Protein 6MJE (pdb70)

Organism: Candida glabrata (strain ATCC 2001 / BCRC 20586 / JCM 3761 / NBRC 0622 / NRRL Y-65 / CBS 138) (NCBI:txid284593)

Radius of gyration: 34.26 Å; Cα contacts (8 Å, |Δi|>4): 958; chains: 8; bounding box: 56×106×64 Å

GO terms:
  GO:0005515 protein binding (F, IPI)

Nearest PDB structures (foldseek):
  6mje-assembly2_E  TM=1.009E+00  e=7.843E-23  Nakaseomyces glabratus
  6mj8-assembly1_B  TM=9.813E-01  e=1.294E-18  Nakaseomyces glabratus
  3n4s-assembly1_A  TM=9.615E-01  e=5.669E-14  Saccharomyces cerevisiae
  5v1a-assembly1_A-2  TM=9.396E-01  e=9.822E-14  Saccharomyces cerevisiae S288C
  3n4r-assembly1_B  TM=9.532E-01  e=2.173E-13  Saccharomyces cerevisiae

Foldseek 3Di:
DDDADPVNVVVVVQVVCCVVQQKHWDDWDADPQFIKTFIWGEDVQAIWTWMWGKRCIKIKIATDCPPPDPVNVVSLVVQADPCNNPIDIGRPVCVVVVSVNVHNSSPDDD/DDDDDDDDPDPVNVVVVVVCVVPDDDDDDD/DDDADPVNVVVVVQVVCCVVQQKHWDDWDADPQFIKTFMWGEDVQAIWTWMWGKRCIKIKIATDCPPPDPVRVVSLVVQADPCNNDIDIDRPVCVVVVSVNVHNSSPDDD/DDDDDDDDDDPVNVVVVVVCVVPDDDDDDD/DPDADPVNVVVVVQVVCCVVQQKHWPDWDADPQFIKTFIWGEDVLAIWTWMWGVNVKIKIATDCPPPDPVNVVSLVVLADPCNNPIDMDDPVCVVVVSVRVHNSSPDDD/DDDDDDDDDDPVNVVVVVVCVVPDDDDDDD/DDDADPVNVVVVVQVVCCVVQQKHWDDWDADPQFIKTFIWGEDVQAIWTWMWGVSVKIKIGTDCPPPDPVNVVSLVVQADPCNNPIDIDDPVCVVVVSVNVHNSSPDDD/DDDDDDDDDDPVNVVVVVVCVVPDDDDDDD

Sequence (558 aa):
LYFQSNAETIEIIKDLFEHLCGVRVHRTYEDDTGLWFDTSQGSKNGIMDYKLGFVDTEVIYVPLLKQRTAEELQELQKKLPDYLFETLSFPLRSLNQFYIKMSKSLNKKVLKFKRHKNPTLGERLDNLQDIKKAKRVENFLYFQSNAETIEIIKDLFEHLCGVRVHRTYEDDTGLWFDTSQGSKNGIMDYKLGFVDTEVIYVPLLKQRTAEELQELQKKLPDYLFETLSFPLRSLNQFYIKMSKSLNKKVLKFKRHKNPTLGERLDNLQDIKKAKRVENFLYFQSNAETIEIIKDLFEHLCGVRVHRTYEDDTGLWFDTSQGSKNGIMDYKLGFVTEVIYVPLLKQRTAEELQELQKKLPDYLFETLSFPLRSLNQFYIKMSKSLNKKVLKFKRHKNPTLGERLDNLQDIKKAKRVENFLYFQSNAETIEIIKDLFEHLCGVRVHRTYEDDTGLWFDTSQGSKNGIMDYKLGFVTEVIYVPLLKQRTAEELQELQKKLPDYLFETLSFPLRSLNQFYIKMSKSLNKKVLKFKRHKNPTLGERLDNLQDIKKAKRVENF

Structure (mmCIF, N/CA/C/O backbone):
data_6MJE
#
_entry.id   6MJE
#
_cell.length_a   44.368
_cell.length_b   203.755
_cell.length_c   44.259
_cell.angle_alpha   90.00
_cell.angle_beta   90.36
_cell.angle_gamma   90.00
#
_symmetry.space_group_name_H-M   'P 1 21 1'
#
loop_
_entity.id
_entity.type
_entity.pdbx_description
1 polymer 'Monopolin complex subunit CSM1'
2 polymer Dsn1p
#
loop_
_atom_site.group_PDB
_atom_site.id
_atom_site.type_symbol
_atom_site.label_atom_id
_atom_site.label_alt_id
_atom_site.label_comp_id
_atom_site.label_asym_id
_atom_site.label_entity_id
_atom_site.label_seq_id
_atom_site.pdbx_PDB_ins_code
_atom_site.Cartn_x
_atom_site.Cartn_y
_atom_site.Cartn_z
_atom_site.occupancy
_atom_site.B_iso_or_equiv
_atom_site.auth_seq_id
_atom_site.auth_comp_id
_atom_site.auth_asym_id
_atom_site.auth_atom_id
_atom_site.pdbx_PDB_model_num
ATOM 1 N N . LEU A 1 13 ? 21.280 -17.253 -2.862 1.00 102.29 62 LEU A N 1
ATOM 2 C CA . LEU A 1 13 ? 19.872 -17.276 -2.471 1.00 104.99 62 LEU A CA 1
ATOM 3 C C . LEU A 1 13 ? 19.281 -15.879 -2.545 1.00 115.44 62 LEU A C 1
ATOM 4 O O . LEU A 1 13 ? 19.829 -15.007 -3.228 1.00 121.44 62 LEU A O 1
ATOM 6 N N . TYR A 1 14 ? 18.171 -15.679 -1.829 1.00 116.92 63 TYR A N 1
ATOM 7 C CA . TYR A 1 14 ? 17.455 -14.410 -1.868 1.00 118.82 63 TYR A CA 1
ATOM 8 C C . TYR A 1 14 ? 18.362 -13.270 -1.420 1.00 129.91 63 TYR A C 1
ATOM 9 O O . TYR A 1 14 ? 19.074 -13.379 -0.418 1.00 145.55 63 TYR A O 1
ATOM 18 N N . PHE A 1 15 ? 18.331 -12.169 -2.164 1.00 122.33 64 PHE A N 1
ATOM 19 C CA . PHE A 1 15 ? 19.173 -11.017 -1.880 1.00 117.63 64 PHE A CA 1
ATOM 20 C C . PHE A 1 15 ? 18.319 -9.760 -1.769 1.00 114.69 64 PHE A C 1
ATOM 21 O O . PHE A 1 15 ? 17.540 -9.448 -2.679 1.00 112.80 64 PHE A O 1
ATOM 29 N N . GLN A 1 16 ? 18.489 -9.034 -0.664 1.00 112.52 65 GLN A N 1
ATOM 30 C CA . GLN A 1 16 ? 17.778 -7.789 -0.390 1.00 98.66 65 GLN A CA 1
ATOM 31 C C . GLN A 1 16 ? 18.763 -6.633 -0.464 1.00 99.86 65 GLN A C 1
ATOM 32 O O . GLN A 1 16 ? 19.759 -6.616 0.269 1.00 99.47 65 GLN A O 1
ATOM 38 N N . SER A 1 17 ? 18.490 -5.675 -1.346 1.00 101.42 66 SER A N 1
ATOM 39 C CA . SER A 1 17 ? 19.285 -4.455 -1.377 1.00 104.32 66 SER A CA 1
ATOM 40 C C . SER A 1 17 ? 18.981 -3.594 -0.158 1.00 97.99 66 SER A C 1
ATOM 41 O O . SER A 1 17 ? 17.898 -3.671 0.433 1.00 92.23 66 SER A O 1
ATOM 44 N N . ASN A 1 18 ? 19.958 -2.770 0.221 1.00 95.50 67 ASN A N 1
ATOM 45 C CA . ASN A 1 18 ? 19.752 -1.845 1.331 1.00 88.42 67 ASN A CA 1
ATOM 46 C C . ASN A 1 18 ? 18.461 -1.060 1.160 1.00 88.52 67 ASN A C 1
ATOM 47 O O . ASN A 1 18 ? 17.678 -0.928 2.108 1.00 85.96 67 ASN A O 1
ATOM 52 N N . ALA A 1 19 ? 18.214 -0.555 -0.054 1.00 83.09 68 ALA A N 1
ATOM 53 C CA . ALA A 1 19 ? 16.937 0.082 -0.372 1.00 75.43 68 ALA A CA 1
ATOM 54 C C . ALA A 1 19 ? 15.753 -0.830 -0.054 1.00 91.91 68 ALA A C 1
ATOM 55 O O . ALA A 1 19 ? 14.846 -0.448 0.700 1.00 84.78 68 ALA A O 1
ATOM 57 N N . GLU A 1 20 ? 15.741 -2.038 -0.640 1.00 90.24 69 GLU A N 1
ATOM 58 C CA . GLU A 1 20 ? 14.617 -2.953 -0.461 1.00 89.27 69 GLU A CA 1
ATOM 59 C C . GLU A 1 20 ? 14.337 -3.204 1.018 1.00 74.13 69 GLU A C 1
ATOM 60 O O . GLU A 1 20 ? 13.176 -3.310 1.434 1.00 73.04 69 GLU A O 1
ATOM 66 N N . THR A 1 21 ? 15.387 -3.281 1.833 1.00 62.95 70 THR A N 1
ATOM 67 C CA . THR A 1 21 ? 15.199 -3.531 3.258 1.00 75.87 70 THR A CA 1
ATOM 68 C C . THR A 1 21 ? 14.398 -2.412 3.912 1.00 83.41 70 THR A C 1
ATOM 69 O O . THR A 1 21 ? 13.479 -2.668 4.709 1.00 74.69 70 THR A O 1
ATOM 73 N N . ILE A 1 22 ? 14.746 -1.160 3.593 1.00 78.35 71 ILE A N 1
ATOM 74 C CA . ILE A 1 22 ? 14.025 -0.020 4.140 1.00 78.64 71 ILE A CA 1
ATOM 75 C C . ILE A 1 22 ? 12.536 -0.156 3.863 1.00 76.36 71 ILE A C 1
ATOM 76 O O . ILE A 1 22 ? 11.697 0.033 4.756 1.00 78.04 71 ILE A O 1
ATOM 81 N N . GLU A 1 23 ? 12.184 -0.520 2.628 1.00 68.66 72 GLU A N 1
ATOM 82 C CA . GLU A 1 23 ? 10.769 -0.636 2.295 1.00 70.51 72 GLU A CA 1
ATOM 83 C C . GLU A 1 23 ? 10.119 -1.762 3.082 1.00 81.21 72 GLU A C 1
ATOM 84 O O . GLU A 1 23 ? 8.959 -1.649 3.496 1.00 92.06 72 GLU A O 1
ATOM 90 N N . ILE A 1 24 ? 10.864 -2.842 3.329 1.00 75.03 73 ILE A N 1
ATOM 91 C CA . ILE A 1 24 ? 10.317 -3.953 4.101 1.00 74.36 73 ILE A CA 1
ATOM 92 C C . ILE A 1 24 ? 10.158 -3.556 5.562 1.00 67.88 73 ILE A C 1
ATOM 93 O O . ILE A 1 24 ? 9.125 -3.833 6.188 1.00 63.38 73 ILE A O 1
ATOM 98 N N . ILE A 1 25 ? 11.178 -2.907 6.131 1.00 60.22 74 ILE A N 1
ATOM 99 C CA . ILE A 1 25 ? 11.069 -2.464 7.520 1.00 67.26 74 ILE A CA 1
ATOM 100 C C . ILE A 1 25 ? 9.916 -1.481 7.683 1.00 64.31 74 ILE A C 1
ATOM 101 O O . ILE A 1 25 ? 9.152 -1.560 8.651 1.00 68.41 74 ILE A O 1
ATOM 106 N N . LYS A 1 26 ? 9.777 -0.536 6.748 1.00 58.59 75 LYS A N 1
ATOM 107 C CA . LYS A 1 26 ? 8.634 0.365 6.777 1.00 71.33 75 LYS A CA 1
ATOM 108 C C . LYS A 1 26 ? 7.330 -0.416 6.745 1.00 73.96 75 LYS A C 1
ATOM 109 O O . LYS A 1 26 ? 6.483 -0.272 7.637 1.00 68.95 75 LYS A O 1
ATOM 115 N N . ASP A 1 27 ? 7.162 -1.264 5.723 1.00 75.43 76 ASP A N 1
ATOM 116 C CA . ASP A 1 27 ? 5.921 -2.019 5.563 1.00 72.65 76 ASP A CA 1
ATOM 117 C C . ASP A 1 27 ? 5.560 -2.765 6.843 1.00 63.01 76 ASP A C 1
ATOM 118 O O . ASP A 1 27 ? 4.390 -2.808 7.243 1.00 64.99 76 ASP A O 1
ATOM 123 N N . LEU A 1 28 ? 6.558 -3.322 7.522 1.00 54.06 77 LEU A N 1
ATOM 124 C CA . LEU A 1 28 ? 6.283 -4.028 8.763 1.00 59.47 77 LEU A CA 1
ATOM 125 C C . LEU A 1 28 ? 5.670 -3.097 9.798 1.00 69.60 77 LEU A C 1
ATOM 126 O O . LEU A 1 28 ? 4.602 -3.384 10.351 1.00 66.00 77 LEU A O 1
ATOM 131 N N . PHE A 1 29 ? 6.311 -1.959 10.052 1.00 73.27 78 PHE A N 1
ATOM 132 C CA . PHE A 1 29 ? 5.877 -1.103 11.152 1.00 65.11 78 PHE A CA 1
ATOM 133 C C . PHE A 1 29 ? 4.534 -0.449 10.900 1.00 52.82 78 PHE A C 1
ATOM 134 O O . PHE A 1 29 ? 3.852 -0.074 11.862 1.00 52.29 78 PHE A O 1
ATOM 142 N N . GLU A 1 30 ? 4.117 -0.338 9.639 1.00 55.21 79 GLU A N 1
ATOM 143 C CA . GLU A 1 30 ? 2.780 0.170 9.375 1.00 65.64 79 GLU A CA 1
ATOM 144 C C . GLU A 1 30 ? 1.740 -0.797 9.904 1.00 72.09 79 GLU A C 1
ATOM 145 O O . GLU A 1 30 ? 0.849 -0.408 10.669 1.00 57.50 79 GLU A O 1
ATOM 151 N N . HIS A 1 31 ? 1.871 -2.079 9.522 1.00 79.35 80 HIS A N 1
ATOM 152 C CA . HIS A 1 31 ? 0.961 -3.132 9.968 1.00 65.28 80 HIS A CA 1
ATOM 153 C C . HIS A 1 31 ? 1.137 -3.436 11.446 1.00 65.39 80 HIS A C 1
ATOM 154 O O . HIS A 1 31 ? 0.150 -3.650 12.165 1.00 66.90 80 HIS A O 1
ATOM 161 N N . LEU A 1 32 ? 2.386 -3.458 11.918 1.00 61.57 81 LEU A N 1
ATOM 162 C CA . LEU A 1 32 ? 2.642 -3.691 13.336 1.00 70.55 81 LEU A CA 1
ATOM 163 C C . LEU A 1 32 ? 2.120 -2.548 14.206 1.00 71.51 81 LEU A C 1
ATOM 164 O O . LEU A 1 32 ? 1.331 -2.765 15.135 1.00 73.91 81 LEU A O 1
ATOM 169 N N . CYS A 1 33 ? 2.572 -1.324 13.936 1.00 75.33 82 CYS A N 1
ATOM 170 C CA . CYS A 1 33 ? 2.414 -0.228 14.883 1.00 79.05 82 CYS A CA 1
ATOM 171 C C . CYS A 1 33 ? 1.488 0.893 14.424 1.00 67.32 82 CYS A C 1
ATOM 172 O O . CYS A 1 33 ? 1.173 1.765 15.232 1.00 56.05 82 CYS A O 1
ATOM 175 N N . GLY A 1 34 ? 1.006 0.874 13.184 1.00 68.74 83 GLY A N 1
ATOM 176 C CA . GLY A 1 34 ? 0.186 1.969 12.711 1.00 76.75 83 GLY A CA 1
ATOM 177 C C . GLY A 1 34 ? 0.973 3.232 12.463 1.00 75.64 83 GLY A C 1
ATOM 178 O O . GLY A 1 34 ? 0.442 4.328 12.636 1.00 72.15 83 GLY A O 1
ATOM 179 N N . VAL A 1 35 ? 2.236 3.095 12.083 1.00 66.26 84 VAL A N 1
ATOM 180 C CA . VAL A 1 35 ? 3.152 4.196 11.871 1.00 59.25 84 VAL A CA 1
ATOM 181 C C . VAL A 1 35 ? 3.774 4.001 10.504 1.00 70.22 84 VAL A C 1
ATOM 182 O O . VAL A 1 35 ? 4.134 2.873 10.127 1.00 59.95 84 VAL A O 1
ATOM 186 N N . ARG A 1 36 ? 3.930 5.101 9.771 1.00 58.61 85 ARG A N 1
ATOM 187 C CA . ARG A 1 36 ? 4.463 5.042 8.419 1.00 70.86 85 ARG A CA 1
ATOM 188 C C . ARG A 1 36 ? 5.394 6.223 8.249 1.00 76.65 85 ARG A C 1
ATOM 189 O O . ARG A 1 36 ? 4.940 7.368 8.296 1.00 96.76 85 ARG A O 1
ATOM 197 N N . VAL A 1 37 ? 6.690 5.957 8.105 1.00 69.02 86 VAL A N 1
ATOM 198 C CA . VAL A 1 37 ? 7.692 7.009 7.944 1.00 71.31 86 VAL A CA 1
ATOM 199 C C . VAL A 1 37 ? 7.953 7.198 6.454 1.00 81.14 86 VAL A C 1
ATOM 200 O O . VAL A 1 37 ? 8.503 6.307 5.795 1.00 87.26 86 VAL A O 1
ATOM 204 N N . HIS A 1 38 ? 7.607 8.378 5.921 1.00 79.11 87 HIS A N 1
ATOM 205 C CA . HIS A 1 38 ? 7.719 8.591 4.477 1.00 73.19 87 HIS A CA 1
ATOM 206 C C . HIS A 1 38 ? 9.084 9.113 4.052 1.00 71.32 87 HIS A C 1
ATOM 207 O O . HIS A 1 38 ? 9.489 8.918 2.901 1.00 80.78 87 HIS A O 1
ATOM 214 N N . ARG A 1 39 ? 9.797 9.794 4.945 1.00 71.52 88 ARG A N 1
ATOM 215 C CA . ARG A 1 39 ? 11.000 10.525 4.571 1.00 66.79 88 ARG A CA 1
ATOM 216 C C . ARG A 1 39 ? 11.842 10.716 5.819 1.00 61.17 88 ARG A C 1
ATOM 217 O O . ARG A 1 39 ? 11.304 10.862 6.922 1.00 60.71 88 ARG A O 1
ATOM 225 N N . THR A 1 40 ? 13.161 10.685 5.650 1.00 67.36 89 THR A N 1
ATOM 226 C CA . THR A 1 40 ? 14.061 11.122 6.712 1.00 76.83 89 THR A CA 1
ATOM 227 C C . THR A 1 40 ? 15.220 11.902 6.120 1.00 84.86 89 THR A C 1
ATOM 228 O O . THR A 1 40 ? 15.765 11.529 5.075 1.00 89.21 89 THR A O 1
ATOM 232 N N . TYR A 1 41 ? 15.620 12.958 6.820 1.00 80.72 90 TYR A N 1
ATOM 233 C CA . TYR A 1 41 ? 16.812 13.686 6.440 1.00 74.34 90 TYR A CA 1
ATOM 234 C C . TYR A 1 41 ? 17.464 14.258 7.691 1.00 76.49 90 TYR A C 1
ATOM 235 O O . TYR A 1 41 ? 16.845 14.368 8.758 1.00 70.94 90 TYR A O 1
ATOM 244 N N . GLU A 1 42 ? 18.742 14.586 7.553 1.00 76.45 91 GLU A N 1
ATOM 245 C CA . GLU A 1 42 ? 19.468 15.353 8.550 1.00 79.75 91 GLU A CA 1
ATOM 246 C C . GLU A 1 42 ? 19.714 16.754 8.004 1.00 88.76 91 GLU A C 1
ATOM 247 O O . GLU A 1 42 ? 19.943 16.931 6.802 1.00 94.51 91 GLU A O 1
ATOM 253 N N . ASP A 1 43 ? 19.633 17.750 8.884 1.00 77.46 92 ASP A N 1
ATOM 254 C CA . ASP A 1 43 ? 20.071 19.092 8.549 1.00 72.82 92 ASP A CA 1
ATOM 255 C C . ASP A 1 43 ? 20.939 19.612 9.689 1.00 80.75 92 ASP A C 1
ATOM 256 O O . ASP A 1 43 ? 21.393 18.823 10.526 1.00 77.67 92 ASP A O 1
ATOM 261 N N . ASP A 1 44 ? 21.165 20.932 9.739 1.00 79.04 93 ASP A N 1
ATOM 262 C CA . ASP A 1 44 ? 21.936 21.515 10.834 1.00 79.54 93 ASP A CA 1
ATOM 263 C C . ASP A 1 44 ? 21.183 21.435 12.156 1.00 78.70 93 ASP A C 1
ATOM 264 O O . ASP A 1 44 ? 21.811 21.421 13.221 1.00 82.09 93 ASP A O 1
ATOM 269 N N . THR A 1 45 ? 19.844 21.409 12.108 1.00 75.70 94 THR A N 1
ATOM 270 C CA . THR A 1 45 ? 19.016 21.436 13.312 1.00 85.22 94 THR A CA 1
ATOM 271 C C . THR A 1 45 ? 18.948 20.071 13.989 1.00 107.00 94 THR A C 1
ATOM 272 O O . THR A 1 45 ? 18.936 19.981 15.225 1.00 117.67 94 THR A O 1
ATOM 276 N N . GLY A 1 46 ? 18.861 19.009 13.204 1.00 92.50 95 GLY A N 1
ATOM 277 C CA . GLY A 1 46 ? 18.668 17.707 13.796 1.00 92.52 95 GLY A CA 1
ATOM 278 C C . GLY A 1 46 ? 18.189 16.713 12.747 1.00 91.11 95 GLY A C 1
ATOM 279 O O . GLY A 1 46 ? 18.395 16.905 11.547 1.00 90.11 95 GLY A O 1
ATOM 280 N N . LEU A 1 47 ? 17.548 15.658 13.237 1.00 84.34 96 LEU A N 1
ATOM 281 C CA . LEU A 1 47 ? 17.137 14.519 12.423 1.00 77.05 96 LEU A CA 1
ATOM 282 C C . LEU A 1 47 ? 15.618 14.461 12.353 1.00 70.77 96 LEU A C 1
ATOM 283 O O . LEU A 1 47 ? 14.946 14.441 13.392 1.00 64.48 96 LEU A O 1
ATOM 288 N N . TRP A 1 48 ? 15.077 14.420 11.139 1.00 67.65 97 TRP A N 1
ATOM 289 C CA . TRP A 1 48 ? 13.674 14.751 10.940 1.00 70.29 97 TRP A CA 1
ATOM 290 C C . TRP A 1 48 ? 12.919 13.634 10.236 1.00 68.02 97 TRP A C 1
ATOM 291 O O . TRP A 1 48 ? 13.364 13.112 9.207 1.00 72.95 97 TRP A O 1
ATOM 302 N N . PHE A 1 49 ? 11.739 13.323 10.767 1.00 65.35 98 PHE A N 1
ATOM 303 C CA . PHE A 1 49 ? 10.902 12.249 10.256 1.00 72.54 98 PHE A CA 1
ATOM 304 C C . PHE A 1 49 ? 9.550 12.810 9.852 1.00 72.78 98 PHE A C 1
ATOM 305 O O . PHE A 1 49 ? 8.889 13.478 10.656 1.00 73.63 98 PHE A O 1
ATOM 313 N N . ASP A 1 50 ? 9.139 12.524 8.620 1.00 63.89 99 ASP A N 1
ATOM 314 C CA . ASP A 1 50 ? 7.818 12.888 8.132 1.00 69.83 99 ASP A CA 1
ATOM 315 C C . ASP A 1 50 ? 6.938 11.657 8.293 1.00 65.15 99 ASP A C 1
ATOM 316 O O . ASP A 1 50 ? 7.230 10.610 7.715 1.00 78.66 99 ASP A O 1
ATOM 321 N N . THR A 1 51 ? 5.839 11.799 9.029 1.00 60.52 100 THR A N 1
ATOM 322 C CA . THR A 1 51 ? 5.217 10.667 9.694 1.00 63.78 100 THR A CA 1
ATOM 323 C C . THR A 1 51 ? 3.696 10.714 9.659 1.00 72.93 100 THR A C 1
ATOM 324 O O . THR A 1 51 ? 3.080 11.776 9.838 1.00 76.35 100 THR A O 1
ATOM 328 N N . SER A 1 52 ? 3.092 9.538 9.482 1.00 66.60 101 SER A N 1
ATOM 329 C CA . SER A 1 52 ? 1.653 9.370 9.645 1.00 66.08 101 SER A CA 1
ATOM 330 C C . SER A 1 52 ? 1.395 8.151 10.520 1.00 66.88 101 SER A C 1
ATOM 331 O O . SER A 1 52 ? 1.882 7.050 10.226 1.00 79.33 101 SER A O 1
ATOM 334 N N . GLN A 1 53 ? 0.613 8.336 11.578 1.00 63.46 102 GLN A N 1
ATOM 335 C CA . GLN A 1 53 ? 0.228 7.219 12.427 1.00 70.14 102 GLN A CA 1
ATOM 336 C C . GLN A 1 53 ? -1.279 7.205 12.629 1.00 76.56 102 GLN A C 1
ATOM 337 O O . GLN A 1 53 ? -1.916 8.260 12.745 1.00 88.20 102 GLN A O 1
ATOM 343 N N . GLY A 1 54 ? -1.841 6.007 12.649 1.00 76.64 103 GLY A N 1
ATOM 344 C CA . GLY A 1 54 ? -3.250 5.808 12.892 1.00 80.19 103 GLY A CA 1
ATOM 345 C C . GLY A 1 54 ? -3.773 4.616 12.098 1.00 86.64 103 GLY A C 1
ATOM 346 O O . GLY A 1 54 ? -3.007 3.746 11.669 1.00 82.50 103 GLY A O 1
ATOM 347 N N . SER A 1 55 ? -5.084 4.632 11.901 1.00 86.23 104 SER A N 1
ATOM 348 C CA . SER A 1 55 ? -5.829 3.515 11.354 1.00 81.91 104 SER A CA 1
ATOM 349 C C . SER A 1 55 ? -6.927 4.066 10.459 1.00 99.86 104 SER A C 1
ATOM 350 O O . SER A 1 55 ? -6.849 5.202 9.978 1.00 109.52 104 SER A O 1
ATOM 353 N N . LYS A 1 56 ? -7.977 3.267 10.266 1.00 101.19 105 LYS A N 1
ATOM 354 C CA . LYS A 1 56 ? -9.182 3.791 9.635 1.00 102.84 105 LYS A CA 1
ATOM 355 C C . LYS A 1 56 ? -9.901 4.789 10.543 1.00 104.18 105 LYS A C 1
ATOM 356 O O . LYS A 1 56 ? -10.503 5.749 10.049 1.00 107.92 105 LYS A O 1
ATOM 358 N N . ASN A 1 57 ? -9.845 4.588 11.865 1.00 101.52 106 ASN A N 1
ATOM 359 C CA . ASN A 1 57 ? -10.600 5.451 12.770 1.00 101.62 106 ASN A CA 1
ATOM 360 C C . ASN A 1 57 ? -10.055 6.868 12.759 1.00 107.01 106 ASN A C 1
ATOM 361 O O . ASN A 1 57 ? -10.820 7.837 12.795 1.00 111.38 106 ASN A O 1
ATOM 366 N N . GLY A 1 58 ? -8.739 7.013 12.748 1.00 105.37 107 GLY A N 1
ATOM 367 C CA . GLY A 1 58 ? -8.150 8.333 12.809 1.00 107.81 107 GLY A CA 1
ATOM 368 C C . GLY A 1 58 ? -6.710 8.353 12.347 1.00 104.25 107 GLY A C 1
ATOM 369 O O . GLY A 1 58 ? -5.911 7.512 12.772 1.00 111.36 107 GLY A O 1
ATOM 370 N N . ILE A 1 59 ? -6.366 9.295 11.470 1.00 85.97 108 ILE A N 1
ATOM 371 C CA . ILE A 1 59 ? -5.001 9.460 10.987 1.00 69.67 108 ILE A CA 1
ATOM 372 C C . ILE A 1 59 ? -4.491 10.840 11.385 1.00 90.10 108 ILE A C 1
ATOM 373 O O . ILE A 1 59 ? -5.208 11.844 11.257 1.00 94.07 108 ILE A O 1
ATOM 378 N N . MET A 1 60 ? -3.249 10.889 11.858 1.00 89.45 109 MET A N 1
ATOM 379 C CA . MET A 1 60 ? -2.607 12.138 12.227 1.00 72.77 109 MET A CA 1
ATOM 380 C C . MET A 1 60 ? -1.255 12.219 11.539 1.00 79.73 109 MET A C 1
ATOM 381 O O . MET A 1 60 ? -0.421 11.318 11.695 1.00 82.11 109 MET A O 1
ATOM 386 N N . ASP A 1 61 ? -1.046 13.274 10.760 1.00 75.18 110 ASP A N 1
ATOM 387 C CA . ASP A 1 61 ? 0.268 13.515 10.188 1.00 70.77 110 ASP A CA 1
ATOM 388 C C . ASP A 1 61 ? 1.053 14.405 11.133 1.00 68.90 110 ASP A C 1
ATOM 389 O O . ASP A 1 61 ? 0.478 15.238 11.838 1.00 82.50 110 ASP A O 1
ATOM 394 N N . TYR A 1 62 ? 2.369 14.211 11.169 1.00 60.03 111 TYR A N 1
ATOM 395 C CA . TYR A 1 62 ? 3.196 15.029 12.050 1.00 50.75 111 TYR A CA 1
ATOM 396 C C . TYR A 1 62 ? 4.664 14.882 11.674 1.00 56.73 111 TYR A C 1
ATOM 397 O O . TYR A 1 62 ? 5.047 14.026 10.868 1.00 68.78 111 TYR A O 1
ATOM 406 N N . LYS A 1 63 ? 5.482 15.747 12.266 1.00 57.36 112 LYS A N 1
ATOM 407 C CA . LYS A 1 63 ? 6.910 15.794 11.992 1.00 63.36 112 LYS A CA 1
ATOM 408 C C . LYS A 1 63 ? 7.667 15.588 13.296 1.00 67.99 112 LYS A C 1
ATOM 409 O O . LYS A 1 63 ? 7.285 16.118 14.344 1.00 72.81 112 LYS A O 1
ATOM 415 N N . LEU A 1 64 ? 8.716 14.783 13.242 1.00 60.81 113 LEU A N 1
ATOM 416 C CA . LEU A 1 64 ? 9.452 14.426 14.441 1.00 67.62 113 LEU A CA 1
ATOM 417 C C . LEU A 1 64 ? 10.901 14.831 14.274 1.00 68.97 113 LEU A C 1
ATOM 418 O O . LEU A 1 64 ? 11.548 14.460 13.279 1.00 52.20 113 LEU A O 1
ATOM 423 N N . GLY A 1 65 ? 11.401 15.567 15.260 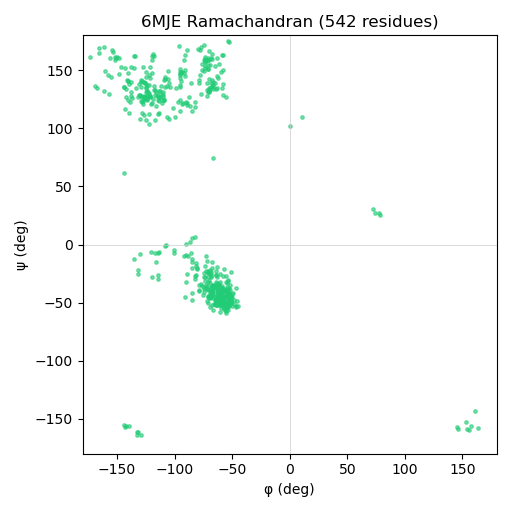1.00 56.74 114 GLY A N 1
ATOM 424 C CA . GLY A 1 65 ? 12.785 15.963 15.269 1.00 61.65 114 GLY A CA 1
ATOM 425 C C . GLY A 1 65 ? 13.495 15.535 16.554 1.00 64.29 114 GLY A C 1
ATOM 426 O O . GLY A 1 65 ? 12.905 15.507 17.627 1.00 55.22 114 GLY A O 1
ATOM 427 N N . PHE A 1 66 ? 14.777 15.257 16.390 1.00 75.17 115 PHE A N 1
ATOM 428 C CA . PHE A 1 66 ? 15.645 14.820 17.477 1.00 80.02 115 PHE A CA 1
ATOM 429 C C . PHE A 1 66 ? 16.855 15.741 17.497 1.00 84.45 115 PHE A C 1
ATOM 430 O O . PHE A 1 66 ? 17.509 15.925 16.466 1.00 92.61 115 PHE A O 1
ATOM 438 N N . VAL A 1 67 ? 17.135 16.343 18.653 1.00 89.51 116 VAL A N 1
ATOM 439 C CA . VAL A 1 67 ? 18.195 17.351 18.771 1.00 84.91 116 VAL A CA 1
ATOM 440 C C . VAL A 1 67 ? 19.126 17.053 19.937 1.00 97.32 116 VAL A C 1
ATOM 441 O O . VAL A 1 67 ? 18.849 17.433 21.074 1.00 98.18 116 VAL A O 1
ATOM 445 N N . ASP A 1 78 ? 21.645 13.454 26.285 1.00 126.10 127 ASP A N 1
ATOM 446 C CA . ASP A 1 78 ? 20.425 14.262 26.367 1.00 124.89 127 ASP A CA 1
ATOM 447 C C . ASP A 1 78 ? 19.934 14.684 24.995 1.00 132.57 127 ASP A C 1
ATOM 448 O O . ASP A 1 78 ? 20.564 15.517 24.320 1.00 127.01 127 ASP A O 1
ATOM 453 N N . THR A 1 79 ? 18.806 14.108 24.581 1.00 118.47 128 THR A N 1
ATOM 454 C CA . THR A 1 79 ? 18.208 14.415 23.292 1.00 105.11 128 THR A CA 1
ATOM 455 C C . THR A 1 79 ? 16.785 14.907 23.492 1.00 100.64 128 THR A C 1
ATOM 456 O O . THR A 1 79 ? 16.004 14.283 24.214 1.00 98.68 128 THR A O 1
ATOM 460 N N . GLU A 1 80 ? 16.460 16.027 22.863 1.00 92.80 129 GLU A N 1
ATOM 461 C CA . GLU A 1 80 ? 15.105 16.545 22.861 1.00 89.45 129 GLU A CA 1
ATOM 462 C C . GLU A 1 80 ? 14.361 16.046 21.629 1.00 82.53 129 GLU A C 1
ATOM 463 O O . GLU A 1 80 ? 14.947 15.833 20.563 1.00 82.95 129 GLU A O 1
ATOM 469 N N . VAL A 1 81 ? 13.056 15.858 21.783 1.00 71.89 130 VAL A N 1
ATOM 470 C CA . VAL A 1 81 ? 12.170 15.574 20.664 1.00 67.72 130 VAL A CA 1
ATOM 471 C C . VAL A 1 81 ? 11.346 16.816 20.377 1.00 76.47 130 VAL A C 1
ATOM 472 O O . VAL A 1 81 ? 10.833 17.454 21.305 1.00 85.10 130 VAL A O 1
ATOM 476 N N . ILE A 1 82 ? 11.206 17.155 19.102 1.00 66.03 131 ILE A N 1
ATOM 477 C CA . ILE A 1 82 ? 10.290 18.200 18.665 1.00 70.19 131 ILE A CA 1
ATOM 478 C C . ILE A 1 82 ? 9.168 17.517 17.897 1.00 70.08 131 ILE A C 1
ATOM 479 O O . ILE A 1 82 ? 9.425 16.700 17.001 1.00 72.33 131 ILE A O 1
ATOM 484 N N . TYR A 1 83 ? 7.927 17.829 18.263 1.00 66.07 132 TYR A N 1
ATOM 485 C CA . TYR A 1 83 ? 6.747 17.285 17.603 1.00 60.18 132 TYR A CA 1
ATOM 486 C C . TYR A 1 83 ? 5.921 18.410 16.978 1.00 64.80 132 TYR A C 1
ATOM 487 O O . TYR A 1 83 ? 5.494 19.337 17.677 1.00 63.90 132 TYR A O 1
ATOM 496 N N . VAL A 1 84 ? 5.645 18.288 15.683 1.00 56.27 133 VAL A N 1
ATOM 497 C CA . VAL A 1 84 ? 4.922 19.298 14.921 1.00 61.75 133 VAL A CA 1
ATOM 498 C C . VAL A 1 84 ? 3.729 18.685 14.194 1.00 63.50 133 VAL A C 1
ATOM 499 O O . VAL A 1 84 ? 3.909 17.956 13.204 1.00 61.66 133 VAL A O 1
ATOM 503 N N . PRO A 1 85 ? 2.504 19.012 14.596 1.00 64.06 134 PRO A N 1
ATOM 504 C CA . PRO A 1 85 ? 1.325 18.480 13.894 1.00 61.22 134 PRO A CA 1
ATOM 505 C C . PRO A 1 85 ? 1.237 19.035 12.490 1.00 59.01 134 PRO A C 1
ATOM 506 O O . PRO A 1 85 ? 1.444 20.223 12.270 1.00 69.93 134 PRO A O 1
ATOM 510 N N . LEU A 1 86 ? 0.944 18.168 11.532 1.00 60.07 135 LEU A N 1
ATOM 511 C CA . LEU A 1 86 ? 0.782 18.564 10.138 1.00 59.61 135 LEU A CA 1
ATOM 512 C C . LEU A 1 86 ? -0.677 18.351 9.756 1.00 84.22 135 LEU A C 1
ATOM 513 O O . LEU A 1 86 ? -1.144 17.207 9.688 1.00 94.83 135 LEU A O 1
ATOM 518 N N . LEU A 1 87 ? -1.391 19.453 9.495 1.00 89.38 136 LEU A N 1
ATOM 519 C CA . LEU A 1 87 ? -2.817 19.399 9.200 1.00 82.32 136 LEU A CA 1
ATOM 520 C C . LEU A 1 87 ? -3.167 19.679 7.747 1.00 87.27 136 LEU A C 1
ATOM 521 O O . LEU A 1 87 ? -4.354 19.618 7.399 1.00 91.74 136 LEU A O 1
ATOM 526 N N . LYS A 1 88 ? -2.182 19.961 6.890 1.00 87.78 137 LYS A N 1
ATOM 527 C CA . LYS A 1 88 ? -2.497 20.351 5.519 1.00 93.91 137 LYS A CA 1
ATOM 528 C C . LYS A 1 88 ? -3.226 19.240 4.768 1.00 98.79 137 LYS A C 1
ATOM 529 O O . LYS A 1 88 ? -4.117 19.516 3.960 1.00 98.26 137 LYS A O 1
ATOM 535 N N . GLN A 1 89 ? -2.896 17.975 5.047 1.00 110.22 138 GLN A N 1
ATOM 536 C CA . GLN A 1 89 ? -3.463 16.862 4.284 1.00 114.06 138 GLN A CA 1
ATOM 537 C C . GLN A 1 89 ? -4.820 16.410 4.808 1.00 109.31 138 GLN A C 1
ATOM 538 O O . GLN A 1 89 ? -5.510 15.641 4.128 1.00 108.67 138 GLN A O 1
ATOM 544 N N . ARG A 1 90 ? -5.216 16.858 5.994 1.00 105.03 139 ARG A N 1
ATOM 545 C CA . ARG A 1 90 ? -6.500 16.463 6.544 1.00 105.65 139 ARG A CA 1
ATOM 546 C C . ARG A 1 90 ? -7.630 17.253 5.895 1.00 101.52 139 ARG A C 1
ATOM 547 O O . ARG A 1 90 ? -7.474 18.417 5.523 1.00 96.85 139 ARG A O 1
ATOM 555 N N . THR A 1 91 ? -8.771 16.593 5.744 1.00 103.20 140 THR A N 1
ATOM 556 C CA . THR A 1 91 ? -9.972 17.238 5.249 1.00 89.89 140 THR A CA 1
ATOM 557 C C . THR A 1 91 ? -10.593 18.075 6.355 1.00 89.66 140 THR A C 1
ATOM 558 O O . THR A 1 91 ? -10.196 17.996 7.522 1.00 81.56 140 THR A O 1
ATOM 562 N N . ALA A 1 92 ? -11.581 18.894 5.982 1.00 89.22 141 ALA A N 1
ATOM 563 C CA . ALA A 1 92 ? -12.250 19.697 6.999 1.00 86.47 141 ALA A CA 1
ATOM 564 C C . ALA A 1 92 ? -12.988 18.802 7.975 1.00 93.12 141 ALA A C 1
ATOM 565 O O . ALA A 1 92 ? -12.931 19.025 9.189 1.00 100.38 141 ALA A O 1
ATOM 567 N N . GLU A 1 93 ? -13.668 17.774 7.457 1.00 89.28 142 GLU A N 1
ATOM 568 C CA . GLU A 1 93 ? -14.325 16.793 8.311 1.00 89.08 142 GLU A CA 1
ATOM 569 C C . GLU A 1 93 ? -13.339 16.181 9.289 1.00 84.34 142 GLU A C 1
ATOM 570 O O . GLU A 1 93 ? -13.524 16.250 10.512 1.00 77.45 142 GLU A O 1
ATOM 576 N N . GLU A 1 94 ? -12.287 15.556 8.746 1.00 81.73 143 GLU A N 1
ATOM 577 C CA . GLU A 1 94 ? -11.305 14.849 9.558 1.00 87.69 143 GLU A CA 1
ATOM 578 C C . GLU A 1 94 ? -10.821 15.703 10.711 1.00 89.96 143 GLU A C 1
ATOM 579 O O . GLU A 1 94 ? -10.660 15.209 11.833 1.00 92.55 143 GLU A O 1
ATOM 585 N N . LEU A 1 95 ? -10.582 16.989 10.451 1.00 86.74 144 LEU A N 1
ATOM 586 C CA . LEU A 1 95 ? -10.232 17.917 11.519 1.00 85.77 144 LEU A CA 1
ATOM 587 C C . LEU A 1 95 ? -11.314 17.940 12.581 1.00 87.18 144 LEU A C 1
ATOM 588 O O . LEU A 1 95 ? -11.030 17.845 13.781 1.00 81.68 144 LEU A O 1
ATOM 593 N N . GLN A 1 96 ? -12.570 18.080 12.152 1.00 97.79 145 GLN A N 1
ATOM 594 C CA . GLN A 1 96 ? -13.669 18.132 13.106 1.00 112.03 145 GLN A CA 1
ATOM 595 C C . GLN A 1 96 ? -13.661 16.900 13.989 1.00 113.92 145 GLN A C 1
ATOM 596 O O . GLN A 1 96 ? -13.671 17.006 15.220 1.00 120.64 145 GLN A O 1
ATOM 602 N N . GLU A 1 97 ? -13.622 15.717 13.373 1.00 109.94 146 GLU A N 1
ATOM 603 C CA . GLU A 1 97 ? -13.494 14.494 14.154 1.00 103.94 146 GLU A CA 1
ATOM 604 C C . GLU A 1 97 ? -12.233 14.529 15.011 1.00 99.36 146 GLU A C 1
ATOM 605 O O . GLU A 1 97 ? -12.296 14.340 16.231 1.00 102.26 146 GLU A O 1
ATOM 611 N N . LEU A 1 98 ? -11.082 14.802 14.391 1.00 88.69 147 LEU A N 1
ATOM 612 C CA . LEU A 1 98 ? -9.837 14.919 15.144 1.00 89.95 147 LEU A CA 1
ATOM 613 C C . LEU A 1 98 ? -9.983 15.871 16.322 1.00 107.12 147 LEU A C 1
ATOM 614 O O . LEU A 1 98 ? -9.586 15.549 17.447 1.00 107.75 147 LEU A O 1
ATOM 619 N N . GLN A 1 99 ? -10.538 17.063 16.073 1.00 114.21 148 GLN A N 1
ATOM 620 C CA . GLN A 1 99 ? -10.584 18.088 17.111 1.00 114.41 148 GLN A CA 1
ATOM 621 C C . GLN A 1 99 ? -11.335 17.590 18.336 1.00 120.58 148 GLN A C 1
ATOM 622 O O . GLN A 1 99 ? -10.967 17.906 19.475 1.00 124.42 148 GLN A O 1
ATOM 628 N N . LYS A 1 100 ? -12.385 16.790 18.120 1.00 124.61 149 LYS A N 1
ATOM 629 C CA . LYS A 1 100 ? -13.092 16.190 19.245 1.00 117.74 149 LYS A CA 1
ATOM 630 C C . LYS A 1 100 ? -12.354 14.963 19.772 1.00 114.30 149 LYS A C 1
ATOM 631 O O . LYS A 1 100 ? -12.545 14.574 20.930 1.00 116.55 149 LYS A O 1
ATOM 637 N N . LYS A 1 101 ? -11.483 14.366 18.953 1.00 114.24 150 LYS A N 1
ATOM 638 C CA . LYS A 1 101 ? -10.748 13.175 19.372 1.00 105.75 150 LYS A CA 1
ATOM 639 C C . LYS A 1 101 ? -9.478 13.525 20.151 1.00 98.63 150 LYS A C 1
ATOM 640 O O . LYS A 1 101 ? -9.164 12.867 21.149 1.00 89.38 150 LYS A O 1
ATOM 646 N N . LEU A 1 102 ? -8.664 14.618 19.673 1.00 92.16 151 LEU A N 1
ATOM 647 C CA . LEU A 1 102 ? -7.321 14.765 20.228 1.00 81.83 151 LEU A CA 1
ATOM 648 C C . LEU A 1 102 ? -7.282 15.757 21.385 1.00 94.22 151 LEU A C 1
ATOM 649 O O . LEU A 1 102 ? -8.082 16.698 21.436 1.00 105.18 151 LEU A O 1
ATOM 654 N N . PRO A 1 103 ? -6.358 15.571 22.330 1.00 91.83 152 PRO A N 1
ATOM 655 C CA . PRO A 1 103 ? -6.198 16.553 23.405 1.00 84.85 152 PRO A CA 1
ATOM 656 C C . PRO A 1 103 ? -5.597 17.832 22.850 1.00 88.64 152 PRO A C 1
ATOM 657 O O . PRO A 1 103 ? -4.947 17.845 21.802 1.00 87.52 152 PRO A O 1
ATOM 661 N N . ASP A 1 104 ? -5.807 18.923 23.584 1.00 99.35 153 ASP A N 1
ATOM 662 C CA . ASP A 1 104 ? -5.356 20.217 23.094 1.00 101.14 153 ASP A CA 1
ATOM 663 C C . ASP A 1 104 ? -3.871 20.189 22.766 1.00 92.79 153 ASP A C 1
ATOM 664 O O . ASP A 1 104 ? -3.472 20.528 21.646 1.00 90.39 153 ASP A O 1
ATOM 669 N N . TYR A 1 105 ? -3.043 19.720 23.705 1.00 78.95 154 TYR A N 1
ATOM 670 C CA . TYR A 1 105 ? -1.602 19.812 23.510 1.00 65.88 154 TYR A CA 1
ATOM 671 C C . TYR A 1 105 ? -1.150 19.108 22.237 1.00 77.69 154 TYR A C 1
ATOM 672 O O . TYR A 1 105 ? -0.149 19.515 21.643 1.00 83.24 154 TYR A O 1
ATOM 681 N N . LEU A 1 106 ? -1.889 18.091 21.779 1.00 84.95 155 LEU A N 1
ATOM 682 C CA . LEU A 1 106 ? -1.519 17.349 20.574 1.00 81.38 155 LEU A CA 1
ATOM 683 C C . LEU A 1 106 ? -1.751 18.143 19.299 1.00 76.12 155 LEU A C 1
ATOM 684 O O . LEU A 1 106 ? -1.338 17.699 18.217 1.00 63.05 155 LEU A O 1
ATOM 689 N N . PHE A 1 107 ? -2.422 19.290 19.388 1.00 73.94 156 PHE A N 1
ATOM 690 C CA . PHE A 1 107 ? -2.441 20.186 18.244 1.00 72.42 156 PHE A CA 1
ATOM 691 C C . PHE A 1 107 ? -1.325 21.209 18.308 1.00 77.30 156 PHE A C 1
ATOM 692 O O . PHE A 1 107 ? -1.112 21.946 17.337 1.00 88.21 156 PHE A O 1
ATOM 700 N N . GLU A 1 108 ? -0.635 21.294 19.437 1.00 70.35 157 GLU A N 1
ATOM 701 C CA . GLU A 1 108 ? 0.424 22.269 19.632 1.00 82.51 157 GLU A CA 1
ATOM 702 C C . GLU A 1 108 ? 1.765 21.679 19.223 1.00 83.47 157 GLU A C 1
ATOM 703 O O . GLU A 1 108 ? 1.924 20.467 19.079 1.00 83.89 157 GLU A O 1
ATOM 709 N N . THR A 1 109 ? 2.735 22.560 19.025 1.00 76.77 158 THR A N 1
ATOM 710 C CA . THR A 1 109 ? 4.091 22.146 18.700 1.00 73.91 158 THR A CA 1
ATOM 711 C C . THR A 1 109 ? 4.872 21.971 19.995 1.00 82.63 158 THR A C 1
ATOM 712 O O . THR A 1 109 ? 4.952 22.898 20.810 1.00 80.21 158 THR A O 1
ATOM 716 N N . LEU A 1 110 ? 5.420 20.777 20.200 1.00 80.92 159 LEU A N 1
ATOM 717 C CA . LEU A 1 110 ? 5.940 20.421 21.506 1.00 77.46 159 LEU A CA 1
ATOM 718 C C . LEU A 1 110 ? 7.429 20.121 21.454 1.00 80.88 159 LEU A C 1
ATOM 719 O O . LEU A 1 110 ? 8.029 19.932 20.389 1.00 86.01 159 LEU A O 1
ATOM 724 N N . SER A 1 111 ? 8.018 20.125 22.642 1.00 73.80 160 SER A N 1
ATOM 725 C CA . SER A 1 111 ? 9.389 19.715 22.857 1.00 70.50 160 SER A CA 1
ATOM 726 C C . SER A 1 111 ? 9.371 18.870 24.112 1.00 83.35 160 SER A C 1
ATOM 727 O O . SER A 1 111 ? 8.835 19.311 25.131 1.00 91.35 160 SER A O 1
ATOM 730 N N . PHE A 1 112 ? 9.906 17.654 24.034 1.00 78.79 161 PHE A N 1
ATOM 731 C CA . PHE A 1 112 ? 9.879 16.760 25.184 1.00 68.53 161 PHE A CA 1
ATOM 732 C C . PHE A 1 112 ? 11.095 15.838 25.108 1.00 68.69 161 PHE A C 1
ATOM 733 O O . PHE A 1 112 ? 11.687 15.679 24.041 1.00 77.33 161 PHE A O 1
ATOM 741 N N . PRO A 1 113 ? 11.483 15.238 26.229 1.00 66.54 162 PRO A N 1
ATOM 742 C CA . PRO A 1 113 ? 12.696 14.409 26.221 1.00 80.75 162 PRO A CA 1
ATOM 743 C C . PRO A 1 113 ? 12.451 13.084 25.507 1.00 74.55 162 PRO A C 1
ATOM 744 O O . PRO A 1 113 ? 11.316 12.627 25.343 1.00 70.67 162 PRO A O 1
ATOM 748 N N . LEU A 1 114 ? 13.550 12.466 25.068 1.00 76.62 163 LEU A N 1
ATOM 749 C CA . LEU A 1 114 ? 13.438 11.260 24.252 1.00 74.22 163 LEU A CA 1
ATOM 750 C C . LEU A 1 114 ? 12.659 10.171 24.980 1.00 75.95 163 LEU A C 1
ATOM 751 O O . LEU A 1 114 ? 11.737 9.569 24.416 1.00 71.98 163 LEU A O 1
ATOM 756 N N . ARG A 1 115 ? 12.989 9.945 26.255 1.00 83.85 164 ARG A N 1
ATOM 757 C CA . ARG A 1 115 ? 12.401 8.846 27.018 1.00 90.06 164 ARG A CA 1
ATOM 758 C C . ARG A 1 115 ? 10.878 8.911 27.064 1.00 91.67 164 ARG A C 1
ATOM 759 O O . ARG A 1 115 ? 10.220 7.890 27.295 1.00 100.76 164 ARG A O 1
ATOM 767 N N . SER A 1 116 ? 10.294 10.081 26.832 1.00 81.74 165 SER A N 1
ATOM 768 C CA . SER A 1 116 ? 8.841 10.175 26.845 1.00 74.15 165 SER A CA 1
ATOM 769 C C . SER A 1 116 ? 8.213 9.847 25.494 1.00 67.30 165 SER A C 1
ATOM 770 O O . SER A 1 116 ? 6.981 9.883 25.373 1.00 63.48 165 SER A O 1
ATOM 773 N N . LEU A 1 117 ? 9.027 9.483 24.500 1.00 56.56 166 LEU A N 1
ATOM 774 C CA . LEU A 1 117 ? 8.517 9.307 23.144 1.00 65.09 166 LEU A CA 1
ATOM 775 C C . LEU A 1 117 ? 7.483 8.189 23.047 1.00 66.01 166 LEU A C 1
ATOM 776 O O . LEU A 1 117 ? 6.503 8.314 22.300 1.00 62.65 166 LEU A O 1
ATOM 781 N N . ASN A 1 118 ? 7.685 7.077 23.767 1.00 66.66 167 ASN A N 1
ATOM 782 C CA . ASN A 1 118 ? 6.714 5.987 23.661 1.00 68.96 167 ASN A CA 1
ATOM 783 C C . ASN A 1 118 ? 5.409 6.356 24.361 1.00 65.95 167 ASN A C 1
ATOM 784 O O . ASN A 1 118 ? 4.321 6.055 23.854 1.00 58.84 167 ASN A O 1
ATOM 789 N N . GLN A 1 119 ? 5.491 7.046 25.503 1.00 71.44 168 GLN A N 1
ATOM 790 C CA . GLN A 1 119 ? 4.287 7.635 26.088 1.00 74.79 168 GLN A CA 1
ATOM 791 C C . GLN A 1 119 ? 3.559 8.513 25.079 1.00 77.98 168 GLN A C 1
ATOM 792 O O . GLN A 1 119 ? 2.323 8.507 25.014 1.00 79.23 168 GLN A O 1
ATOM 798 N N . PHE A 1 120 ? 4.311 9.287 24.289 1.00 73.62 169 PHE A N 1
ATOM 799 C CA . PHE A 1 120 ? 3.685 10.095 23.252 1.00 76.85 169 PHE A CA 1
ATOM 800 C C . PHE A 1 120 ? 2.999 9.215 22.223 1.00 69.99 169 PHE A C 1
ATOM 801 O O . PHE A 1 120 ? 1.847 9.460 21.845 1.00 63.74 169 PHE A O 1
ATOM 809 N N . TYR A 1 121 ? 3.702 8.188 21.750 1.00 67.49 170 TYR A N 1
ATOM 810 C CA . TYR A 1 121 ? 3.134 7.314 20.734 1.00 71.60 170 TYR A CA 1
ATOM 811 C C . TYR A 1 121 ? 1.845 6.658 21.216 1.00 74.20 170 TYR A C 1
ATOM 812 O O . TYR A 1 121 ? 0.898 6.481 20.440 1.00 65.95 170 TYR A O 1
ATOM 821 N N . ILE A 1 122 ? 1.791 6.288 22.495 1.00 76.41 171 ILE A N 1
ATOM 822 C CA . ILE A 1 122 ? 0.607 5.618 23.024 1.00 78.94 171 ILE A CA 1
ATOM 823 C C . ILE A 1 122 ? -0.552 6.603 23.118 1.00 80.56 171 ILE A C 1
ATOM 824 O O . ILE A 1 122 ? -1.659 6.327 22.639 1.00 83.54 171 ILE A O 1
ATOM 829 N N . LYS A 1 123 ? -0.302 7.768 23.737 1.00 74.21 172 LYS A N 1
ATOM 830 C CA . LYS A 1 123 ? -1.263 8.872 23.776 1.00 76.79 172 LYS A CA 1
ATOM 831 C C . LYS A 1 123 ? -1.883 9.146 22.410 1.00 74.36 172 LYS A C 1
ATOM 832 O O . LYS A 1 123 ? -3.106 9.276 22.277 1.00 75.32 172 LYS A O 1
ATOM 838 N N . MET A 1 124 ? -1.044 9.248 21.383 1.00 61.16 173 MET A N 1
ATOM 839 C CA . MET A 1 124 ? -1.553 9.488 20.041 1.00 64.63 173 MET A CA 1
ATOM 840 C C . MET A 1 124 ? -2.519 8.399 19.605 1.00 80.70 173 MET A C 1
ATOM 841 O O . MET A 1 124 ? -3.624 8.688 19.127 1.00 74.81 173 MET A O 1
ATOM 846 N N . SER A 1 125 ? -2.102 7.129 19.744 1.00 90.19 174 SER A N 1
ATOM 847 C CA . SER A 1 125 ? -2.886 6.021 19.202 1.00 90.40 174 SER A CA 1
ATOM 848 C C . SER A 1 125 ? -4.200 5.846 19.953 1.00 81.08 174 SER A C 1
ATOM 849 O O . SER A 1 125 ? -5.253 5.632 19.334 1.00 75.46 174 SER A O 1
ATOM 852 N N . LYS A 1 126 ? -4.159 5.939 21.284 1.00 76.45 175 LYS A N 1
ATOM 853 C CA . LYS A 1 126 ? -5.392 5.982 22.062 1.00 80.98 175 LYS A CA 1
ATOM 854 C C . LYS A 1 126 ? -6.291 7.117 21.591 1.00 90.20 175 LYS A C 1
ATOM 855 O O . LYS A 1 126 ? -7.477 6.910 21.304 1.00 96.10 175 LYS A O 1
ATOM 861 N N . SER A 1 127 ? -5.730 8.330 21.485 1.00 88.50 176 SER A N 1
ATOM 862 C CA . SER A 1 127 ? -6.538 9.505 21.176 1.00 83.58 176 SER A CA 1
ATOM 863 C C . SER A 1 127 ? -7.178 9.399 19.800 1.00 80.38 176 SER A C 1
ATOM 864 O O . SER A 1 127 ? -8.295 9.892 19.597 1.00 91.13 176 SER A O 1
ATOM 867 N N . LEU A 1 128 ? -6.500 8.757 18.846 1.00 70.23 177 LEU A N 1
ATOM 868 C CA . LEU A 1 128 ? -7.120 8.559 17.543 1.00 74.93 177 LEU A CA 1
ATOM 869 C C . LEU A 1 128 ? -8.267 7.569 17.632 1.00 95.59 177 LEU A C 1
ATOM 870 O O . LEU A 1 128 ? -9.334 7.787 17.042 1.00 92.95 177 LEU A O 1
ATOM 875 N N . ASN A 1 129 ? -8.057 6.478 18.380 1.00 109.03 178 ASN A N 1
ATOM 876 C CA . ASN A 1 129 ? -9.021 5.387 18.444 1.00 113.35 178 ASN A CA 1
ATOM 877 C C . ASN A 1 129 ? -10.305 5.787 19.153 1.00 118.02 178 ASN A C 1
ATOM 878 O O . ASN A 1 129 ? -11.340 5.146 18.943 1.00 125.77 178 ASN A O 1
ATOM 883 N N . LYS A 1 130 ? -10.259 6.800 20.017 1.00 110.57 179 LYS A N 1
ATOM 884 C CA . LYS A 1 130 ? -11.390 7.079 20.890 1.00 106.58 179 LYS A CA 1
ATOM 885 C C . LYS A 1 130 ? -12.650 7.344 20.078 1.00 115.41 179 LYS A C 1
ATOM 886 O O . LYS A 1 130 ? -12.644 8.154 19.147 1.00 126.35 179 LYS A O 1
ATOM 888 N N . LYS A 1 131 ? -13.722 6.632 20.419 1.00 108.82 180 LYS A N 1
ATOM 889 C CA . LYS A 1 131 ? -15.022 6.887 19.817 1.00 105.29 180 LYS A CA 1
ATOM 890 C C . LYS A 1 131 ? -15.471 8.317 20.090 1.00 114.03 180 LYS A C 1
ATOM 891 O O . LYS A 1 131 ? -15.132 8.917 21.108 1.00 118.53 180 LYS A O 1
ATOM 893 N N . VAL A 1 132 ? -16.227 8.876 19.147 1.00 108.40 181 VAL A N 1
ATOM 894 C CA . VAL A 1 132 ? -16.728 10.246 19.303 1.00 96.36 181 VAL A CA 1
ATOM 895 C C . VAL A 1 132 ? -17.887 10.542 18.341 1.00 97.63 181 VAL A C 1
ATOM 896 O O . VAL A 1 132 ? -17.855 10.163 17.169 1.00 98.99 181 VAL A O 1
ATOM 898 N N . LEU B 2 2 ? -17.229 8.635 10.352 1.00 93.65 72 LEU B N 1
ATOM 899 C CA . LEU B 2 2 ? -16.193 8.985 9.385 1.00 102.97 72 LEU B CA 1
ATOM 900 C C . LEU B 2 2 ? -14.963 8.096 9.534 1.00 112.32 72 LEU B C 1
ATOM 901 O O . LEU B 2 2 ? -14.447 7.902 10.639 1.00 112.24 72 LEU B O 1
ATOM 906 N N . LYS B 2 3 ? -14.496 7.555 8.415 1.00 126.89 73 LYS B N 1
ATOM 907 C CA . LYS B 2 3 ? -13.249 6.809 8.362 1.00 133.19 73 LYS B CA 1
ATOM 908 C C . LYS B 2 3 ? -12.226 7.636 7.594 1.00 137.95 73 LYS B C 1
ATOM 909 O O . LYS B 2 3 ? -12.509 8.105 6.486 1.00 133.26 73 LYS B O 1
ATOM 911 N N . PHE B 2 4 ? -11.059 7.842 8.203 1.00 137.57 74 PHE B N 1
ATOM 912 C CA . PHE B 2 4 ? -9.957 8.510 7.524 1.00 133.90 74 PHE B CA 1
ATOM 913 C C . PHE B 2 4 ? -9.443 7.628 6.396 1.00 145.54 74 PHE B C 1
ATOM 914 O O . PHE B 2 4 ? -9.356 6.404 6.537 1.00 151.20 74 PHE B O 1
ATOM 922 N N . LYS B 2 5 ? -9.080 8.247 5.279 1.00 142.27 75 LYS B N 1
ATOM 923 C CA . LYS B 2 5 ? -8.537 7.505 4.149 1.00 145.11 75 LYS B CA 1
ATOM 924 C C . LYS B 2 5 ? -7.013 7.523 4.215 1.00 144.44 75 LYS B C 1
ATOM 925 O O . LYS B 2 5 ? -6.408 8.561 4.511 1.00 151.81 75 LYS B O 1
ATOM 931 N N . ARG B 2 6 ? -6.401 6.363 3.977 1.00 131.08 76 ARG B N 1
ATOM 932 C CA . ARG B 2 6 ? -4.948 6.299 3.921 1.00 118.55 76 ARG B CA 1
ATOM 933 C C . ARG B 2 6 ? -4.445 7.084 2.716 1.00 126.48 76 ARG B C 1
ATOM 934 O O . ARG B 2 6 ? -5.018 7.016 1.624 1.00 131.49 76 ARG B O 1
ATOM 942 N N . HIS B 2 7 ? -3.383 7.854 2.923 1.00 122.44 77 HIS B N 1
ATOM 943 C CA . HIS B 2 7 ? -2.777 8.631 1.856 1.00 119.60 77 HIS B CA 1
ATOM 944 C C . HIS B 2 7 ? -1.611 7.860 1.248 1.00 124.36 77 HIS B C 1
ATOM 945 O O . HIS B 2 7 ? -0.932 7.081 1.928 1.00 123.86 77 HIS B O 1
ATOM 952 N N . LYS B 2 8 ? -1.398 8.072 -0.050 1.00 129.58 78 LYS B N 1
ATOM 953 C CA . LYS B 2 8 ? -0.347 7.372 -0.780 1.00 136.68 78 LYS B CA 1
ATOM 954 C C . LYS B 2 8 ? 1.028 7.922 -0.410 1.00 142.15 78 LYS B C 1
ATOM 955 O O . LYS B 2 8 ? 1.178 9.092 -0.047 1.00 139.44 78 LYS B O 1
ATOM 957 N N . ASN B 2 9 ? 2.039 7.063 -0.523 1.00 141.68 79 ASN B N 1
ATOM 958 C CA . ASN B 2 9 ? 3.382 7.337 -0.012 1.00 138.62 79 ASN B CA 1
ATOM 959 C C . ASN B 2 9 ? 3.972 8.664 -0.512 1.00 138.24 79 ASN B C 1
ATOM 960 O O . ASN B 2 9 ? 3.609 9.176 -1.576 1.00 137.69 79 ASN B O 1
ATOM 965 N N . PRO B 2 16 ? 16.036 17.803 1.155 1.00 95.44 86 PRO B N 1
ATOM 966 C CA . PRO B 2 16 ? 15.463 18.834 2.047 1.00 95.07 86 PRO B CA 1
ATOM 967 C C . PRO B 2 16 ? 15.489 20.246 1.452 1.00 91.43 86 PRO B C 1
ATOM 968 O O . PRO B 2 16 ? 16.566 20.741 1.134 1.00 89.37 86 PRO B O 1
ATOM 972 N N . THR B 2 17 ? 14.319 20.874 1.316 1.00 89.87 87 THR B N 1
ATOM 973 C CA . THR B 2 17 ? 14.231 22.222 0.763 1.00 93.19 87 THR B CA 1
ATOM 974 C C . THR B 2 17 ? 14.751 23.255 1.745 1.00 88.64 87 THR B C 1
ATOM 975 O O . THR B 2 17 ? 14.795 23.045 2.959 1.00 87.51 87 THR B O 1
ATOM 979 N N . LEU B 2 18 ? 15.124 24.405 1.195 1.00 98.29 88 LEU B N 1
ATOM 980 C CA . LEU B 2 18 ? 15.471 25.530 2.046 1.00 88.88 88 LEU B CA 1
ATOM 981 C C . LEU B 2 18 ? 14.313 25.883 2.959 1.00 81.52 88 LEU B C 1
ATOM 982 O O . LEU B 2 18 ? 14.488 26.032 4.176 1.00 80.65 88 LEU B O 1
ATOM 987 N N . GLY B 2 19 ? 13.113 25.986 2.390 1.00 76.07 89 GLY B N 1
ATOM 988 C CA . GLY B 2 19 ? 11.948 26.264 3.208 1.00 73.85 89 GLY B CA 1
ATOM 989 C C . GLY B 2 19 ? 11.782 25.260 4.327 1.00 78.48 89 GLY B C 1
ATOM 990 O O . GLY B 2 19 ? 11.465 25.631 5.459 1.00 78.20 89 GLY B O 1
ATOM 991 N N . GLU B 2 20 ? 12.034 23.980 4.035 1.00 73.87 90 GLU B N 1
ATOM 992 C CA . GLU B 2 20 ? 11.882 22.939 5.047 1.00 73.09 90 GLU B CA 1
ATOM 993 C C . GLU B 2 20 ? 12.862 23.133 6.189 1.00 64.11 90 GLU B C 1
ATOM 994 O O . GLU B 2 20 ? 12.474 23.133 7.360 1.00 60.13 90 GLU B O 1
ATOM 1000 N N . ARG B 2 21 ? 14.146 23.272 5.866 1.00 70.88 91 ARG B N 1
ATOM 1001 C CA . ARG B 2 21 ? 15.126 23.674 6.870 1.00 76.39 91 ARG B CA 1
ATOM 1002 C C . ARG B 2 21 ? 14.640 24.865 7.690 1.00 79.13 91 ARG B C 1
ATOM 1003 O O . ARG B 2 21 ? 14.627 24.814 8.927 1.00 82.48 91 ARG B O 1
ATOM 1011 N N . LEU B 2 22 ? 14.229 25.946 7.016 1.00 66.01 92 LEU B N 1
ATOM 1012 C CA . LEU B 2 22 ? 13.817 27.148 7.735 1.00 85.20 92 LEU B CA 1
ATOM 1013 C C . LEU B 2 22 ? 12.642 26.852 8.649 1.00 78.00 92 LEU B C 1
ATOM 1014 O O . LEU B 2 22 ? 12.660 27.195 9.839 1.00 71.04 92 LEU B O 1
ATOM 1019 N N . ASP B 2 23 ? 11.602 26.224 8.098 1.00 73.86 93 ASP B N 1
ATOM 1020 C CA . ASP B 2 23 ? 10.428 25.910 8.899 1.00 81.14 93 ASP B CA 1
ATOM 1021 C C . ASP B 2 23 ? 10.805 25.109 10.136 1.00 71.15 93 ASP B C 1
ATOM 1022 O O . ASP B 2 23 ? 10.215 25.308 11.208 1.00 74.31 93 ASP B O 1
ATOM 1027 N N . ASN B 2 24 ? 11.832 24.263 10.026 1.00 62.00 94 ASN B N 1
ATOM 1028 C CA . ASN B 2 24 ? 12.299 23.513 11.186 1.00 77.63 94 ASN B CA 1
ATOM 1029 C C . ASN B 2 24 ? 12.758 24.450 12.286 1.00 79.30 94 ASN B C 1
ATOM 1030 O O . ASN B 2 24 ? 12.407 24.270 13.456 1.00 76.81 94 ASN B O 1
ATOM 1035 N N . LEU B 2 25 ? 13.554 25.456 11.920 1.00 88.83 95 LEU B N 1
ATOM 1036 C CA . LEU B 2 25 ? 14.063 26.420 12.890 1.00 84.18 95 LEU B CA 1
ATOM 1037 C C . LEU B 2 25 ? 12.926 27.125 13.607 1.00 76.73 95 LEU B C 1
ATOM 1038 O O . LEU B 2 25 ? 12.933 27.248 14.838 1.00 73.60 95 LEU B O 1
ATOM 1043 N N . GLN B 2 26 ? 11.921 27.564 12.851 1.00 80.19 96 GLN B N 1
ATOM 1044 C CA . GLN B 2 26 ? 10.756 28.173 13.475 1.00 85.21 96 GLN B CA 1
ATOM 1045 C C . GLN B 2 26 ? 10.117 27.210 14.458 1.00 81.97 96 GLN B C 1
ATOM 1046 O O . GLN B 2 26 ? 9.832 27.582 15.602 1.00 76.51 96 GLN B O 1
ATOM 1052 N N . ASP B 2 27 ? 9.934 25.953 14.035 1.00 82.46 97 ASP B N 1
ATOM 1053 C CA . ASP B 2 27 ? 9.251 24.960 14.859 1.00 73.51 97 ASP B CA 1
ATOM 1054 C C . ASP B 2 27 ? 9.960 24.736 16.187 1.00 68.27 97 ASP B C 1
ATOM 1055 O O . ASP B 2 27 ? 9.309 24.679 17.237 1.00 64.21 97 ASP B O 1
ATOM 1060 N N . ILE B 2 28 ? 11.289 24.621 16.167 1.00 66.70 98 ILE B N 1
ATOM 1061 C CA . ILE B 2 28 ? 12.056 24.629 17.412 1.00 75.64 98 ILE B CA 1
ATOM 1062 C C . ILE B 2 28 ? 11.631 25.796 18.301 1.00 76.39 98 ILE B C 1
ATOM 1063 O O . ILE B 2 28 ? 11.324 25.614 19.485 1.00 76.10 98 ILE B O 1
ATOM 1068 N N . LYS B 2 29 ? 11.601 27.013 17.736 1.00 72.57 99 LYS B N 1
ATOM 1069 C CA . LYS B 2 29 ? 11.416 28.214 18.558 1.00 72.99 99 LYS B CA 1
ATOM 1070 C C . LYS B 2 29 ? 10.016 28.290 19.144 1.00 73.71 99 LYS B C 1
ATOM 1071 O O . LYS B 2 29 ? 9.852 28.614 20.327 1.00 71.98 99 LYS B O 1
ATOM 1077 N N . LYS B 2 30 ? 8.997 27.984 18.337 1.00 69.95 100 LYS B N 1
ATOM 1078 C CA . LYS B 2 30 ? 7.627 27.984 18.838 1.00 70.49 100 LYS B CA 1
ATOM 1079 C C . LYS B 2 30 ? 7.391 26.915 19.914 1.00 82.44 100 LYS B C 1
ATOM 1080 O O . LYS B 2 30 ? 6.489 27.075 20.743 1.00 95.44 100 LYS B O 1
ATOM 1086 N N . ALA B 2 31 ? 8.155 25.817 19.916 1.00 75.02 101 ALA B N 1
ATOM 1087 C CA . ALA B 2 31 ? 7.693 24.602 20.593 1.00 80.60 101 ALA B CA 1
ATOM 1088 C C . ALA B 2 31 ? 7.689 24.738 22.117 1.00 78.55 101 ALA B C 1
ATOM 1089 O O . ALA B 2 31 ? 8.685 25.146 22.727 1.00 71.38 101 ALA B O 1
ATOM 1091 N N . LYS B 2 32 ? 6.571 24.331 22.725 1.00 73.20 102 LYS B N 1
ATOM 1092 C CA . LYS B 2 32 ? 6.369 24.364 24.173 1.00 73.91 102 LYS B CA 1
ATOM 1093 C C . LYS B 2 32 ? 6.940 23.105 24.815 1.00 79.52 102 LYS B C 1
ATOM 1094 O O . LYS B 2 32 ? 6.430 22.004 24.596 1.00 95.84 102 LYS B O 1
ATOM 1100 N N . ARG B 2 33 ? 7.972 23.275 25.635 1.00 71.99 103 ARG B N 1
ATOM 1101 C CA . ARG B 2 33 ? 8.562 22.150 26.342 1.00 73.55 103 ARG B CA 1
ATOM 1102 C C . ARG B 2 33 ? 7.549 21.535 27.291 1.00 80.82 103 ARG B C 1
ATOM 1103 O O . ARG B 2 33 ? 6.839 22.244 28.005 1.00 82.54 103 ARG B O 1
ATOM 1111 N N . VAL B 2 34 ? 7.474 20.207 27.267 1.00 90.59 104 VAL B N 1
ATOM 1112 C CA . VAL B 2 34 ? 6.660 19.398 28.163 1.00 86.93 104 VAL B CA 1
ATOM 1113 C C . VAL B 2 34 ? 7.530 18.213 28.549 1.00 83.46 104 VAL B C 1
ATOM 1114 O O . VAL B 2 34 ? 8.434 17.835 27.803 1.00 88.51 104 VAL B O 1
ATOM 1118 N N . GLU B 2 35 ? 7.292 17.642 29.732 1.00 84.29 105 GLU B N 1
ATOM 1119 C CA . GLU B 2 35 ? 8.159 16.569 30.206 1.00 99.69 105 GLU B CA 1
ATOM 1120 C C . GLU B 2 35 ? 7.477 15.211 30.332 1.00 110.90 105 GLU B C 1
ATOM 1121 O O . GLU B 2 35 ? 8.160 14.186 30.232 1.00 97.01 105 GLU B O 1
ATOM 1127 N N . ASN B 2 36 ? 6.161 15.174 30.543 1.00 120.49 106 ASN B N 1
ATOM 1128 C CA . ASN B 2 36 ? 5.416 13.929 30.669 1.00 122.78 106 ASN B CA 1
ATOM 1129 C C . ASN B 2 36 ? 4.135 14.023 29.859 1.00 112.83 106 ASN B C 1
ATOM 1130 O O . ASN B 2 36 ? 3.677 15.116 29.519 1.00 113.39 106 ASN B O 1
ATOM 1135 N N . PHE B 2 37 ? 3.544 12.872 29.583 1.00 104.38 107 PHE B N 1
ATOM 1136 C CA . PHE B 2 37 ? 2.222 12.849 28.989 1.00 103.63 107 PHE B CA 1
ATOM 1137 C C . PHE B 2 37 ? 1.235 12.140 29.913 1.00 114.76 107 PHE B C 1
ATOM 1138 O O . PHE B 2 37 ? 1.465 12.030 31.120 1.00 129.07 107 PHE B O 1
ATOM 1146 N N . LEU C 1 13 ? -2.860 -67.872 -21.001 1.00 111.33 62 LEU C N 1
ATOM 1147 C CA . LEU C 1 13 ? -2.648 -68.190 -19.592 1.00 114.91 62 LEU C CA 1
ATOM 1148 C C . LEU C 1 13 ? -2.817 -66.964 -18.705 1.00 120.09 62 LEU C C 1
ATOM 1149 O O . LEU C 1 13 ? -3.935 -66.504 -18.474 1.00 124.26 62 LEU C O 1
ATOM 1151 N N . TYR C 1 14 ? -1.693 -66.450 -18.204 1.00 119.21 63 TYR C N 1
ATOM 1152 C CA . TYR C 1 14 ? -1.668 -65.295 -17.314 1.00 124.64 63 TYR C CA 1
ATOM 1153 C C . TYR C 1 14 ? -1.269 -64.068 -18.124 1.00 133.90 63 TYR C C 1
ATOM 1154 O O . TYR C 1 14 ? -0.156 -64.007 -18.657 1.00 146.74 63 TYR C O 1
ATOM 1163 N N . PHE C 1 15 ? -2.159 -63.093 -18.214 1.00 121.74 64 PHE C N 1
ATOM 1164 C CA . PHE C 1 15 ? -1.907 -61.921 -19.032 1.00 117.27 64 PHE C CA 1
ATOM 1165 C C . PHE C 1 15 ? -1.790 -60.681 -18.154 1.00 115.32 64 PHE C C 1
ATOM 1166 O O . PHE C 1 15 ? -2.707 -60.364 -17.384 1.00 105.77 64 PHE C O 1
ATOM 1174 N N . GLN C 1 16 ? -0.664 -59.981 -18.290 1.00 113.69 65 GLN C N 1
ATOM 1175 C CA . GLN C 1 16 ? -0.390 -58.728 -17.600 1.00 106.42 65 GLN C CA 1
ATOM 1176 C C . GLN C 1 16 ? -0.398 -57.599 -18.619 1.00 105.52 65 GLN C C 1
ATOM 1177 O O . GLN C 1 16 ? 0.348 -57.645 -19.604 1.00 105.06 65 GLN C O 1
ATOM 1183 N N . SER C 1 17 ? -1.221 -56.586 -18.377 1.00 102.27 66 SER C N 1
ATOM 1184 C CA . SER C 1 17 ? -1.189 -55.416 -19.237 1.00 99.16 66 SER C CA 1
ATOM 1185 C C . SER C 1 17 ? 0.059 -54.587 -18.949 1.00 95.22 66 SER C C 1
ATOM 1186 O O . SER C 1 17 ? 0.675 -54.690 -17.886 1.00 95.91 66 SER C O 1
ATOM 1189 N N . ASN C 1 18 ? 0.438 -53.767 -19.929 1.00 91.13 67 ASN C N 1
ATOM 1190 C CA . ASN C 1 18 ? 1.516 -52.805 -19.723 1.00 89.37 67 ASN C CA 1
ATOM 1191 C C . ASN C 1 18 ? 1.316 -52.028 -18.433 1.00 91.05 67 ASN C C 1
ATOM 1192 O O . ASN C 1 18 ? 2.241 -51.887 -17.624 1.00 85.78 67 ASN C O 1
ATOM 1197 N N . ALA C 1 19 ? 0.096 -51.517 -18.237 1.00 87.60 68 ALA C N 1
ATOM 1198 C CA . ALA C 1 19 ? -0.284 -50.830 -17.006 1.00 73.69 68 ALA C CA 1
ATOM 1199 C C . ALA C 1 19 ? -0.007 -51.680 -15.770 1.00 90.96 68 ALA C C 1
ATOM 1200 O O . ALA C 1 19 ? 0.644 -51.220 -14.821 1.00 86.54 68 ALA C O 1
ATOM 1202 N N . GLU C 1 20 ? -0.519 -52.922 -15.756 1.00 86.06 69 GLU C N 1
ATOM 1203 C CA . GLU C 1 20 ? -0.367 -53.777 -14.582 1.00 81.37 69 GLU C CA 1
ATOM 1204 C C . GLU C 1 20 ? 1.104 -54.001 -14.264 1.00 72.24 69 GLU C C 1
ATOM 1205 O O . GLU C 1 20 ? 1.508 -53.992 -13.094 1.00 71.77 69 GLU C O 1
ATOM 1211 N N . THR C 1 21 ? 1.924 -54.184 -15.298 1.00 66.84 70 THR C N 1
ATOM 1212 C CA . THR C 1 21 ? 3.348 -54.421 -15.095 1.00 67.55 70 THR C CA 1
ATOM 1213 C C . THR C 1 21 ? 3.999 -53.278 -14.326 1.00 72.26 70 THR C C 1
ATOM 1214 O O . THR C 1 21 ? 4.793 -53.508 -13.403 1.00 61.27 70 THR C O 1
ATOM 1218 N N . ILE C 1 22 ? 3.681 -52.034 -14.705 1.00 73.13 71 ILE C N 1
ATOM 1219 C CA . ILE C 1 22 ? 4.237 -50.878 -14.005 1.00 72.84 71 ILE C CA 1
ATOM 1220 C C . ILE C 1 22 ? 4.027 -51.015 -12.506 1.00 71.90 71 ILE C C 1
ATOM 1221 O O . ILE C 1 22 ? 4.967 -50.894 -11.710 1.00 64.44 71 ILE C O 1
ATOM 1226 N N . GLU C 1 23 ? 2.789 -51.299 -12.104 1.00 73.34 72 GLU C N 1
ATOM 1227 C CA . GLU C 1 23 ? 2.504 -51.481 -10.688 1.00 79.01 72 GLU C CA 1
ATOM 1228 C C . GLU C 1 23 ? 3.309 -52.634 -10.107 1.00 80.53 72 GLU C C 1
ATOM 1229 O O . GLU C 1 23 ? 3.867 -52.513 -9.010 1.00 85.35 72 GLU C O 1
ATOM 1235 N N . ILE C 1 24 ? 3.406 -53.749 -10.840 1.00 69.93 73 ILE C N 1
ATOM 1236 C CA . ILE C 1 24 ? 4.174 -54.889 -10.350 1.00 66.59 73 ILE C CA 1
ATOM 1237 C C . ILE C 1 24 ? 5.639 -54.510 -10.171 1.00 68.96 73 ILE C C 1
ATOM 1238 O O . ILE C 1 24 ? 6.277 -54.888 -9.178 1.00 63.74 73 ILE C O 1
ATOM 1243 N N . ILE C 1 25 ? 6.198 -53.758 -11.123 1.00 72.81 74 ILE C N 1
ATOM 1244 C CA . ILE C 1 25 ? 7.585 -53.326 -10.983 1.00 75.17 74 ILE C CA 1
ATOM 1245 C C . ILE C 1 25 ? 7.720 -52.326 -9.848 1.00 70.60 74 ILE C C 1
ATOM 1246 O O . ILE C 1 25 ? 8.722 -52.324 -9.120 1.00 66.29 74 ILE C O 1
ATOM 1251 N N . LYS C 1 26 ? 6.725 -51.455 -9.677 1.00 67.21 75 LYS C N 1
ATOM 1252 C CA . LYS C 1 26 ? 6.778 -50.531 -8.555 1.00 74.95 75 LYS C CA 1
ATOM 1253 C C . LYS C 1 26 ? 6.749 -51.301 -7.244 1.00 76.30 75 LYS C C 1
ATOM 1254 O O . LYS C 1 26 ? 7.631 -51.130 -6.392 1.00 79.59 75 LYS C O 1
ATOM 1260 N N . ASP C 1 27 ? 5.771 -52.199 -7.090 1.00 75.95 76 ASP C N 1
ATOM 1261 C CA . ASP C 1 27 ? 5.684 -53.000 -5.872 1.00 68.86 76 ASP C CA 1
ATOM 1262 C C . ASP C 1 27 ? 7.013 -53.665 -5.549 1.00 58.22 76 ASP C C 1
ATOM 1263 O O . ASP C 1 27 ? 7.480 -53.625 -4.406 1.00 55.10 76 ASP C O 1
ATOM 1268 N N . LEU C 1 28 ? 7.656 -54.245 -6.555 1.00 55.41 77 LEU C N 1
ATOM 1269 C CA . LEU C 1 28 ? 8.920 -54.932 -6.324 1.00 64.30 77 LEU C CA 1
ATOM 1270 C C . LEU C 1 28 ? 9.944 -54.009 -5.671 1.00 57.35 77 LEU C C 1
ATOM 1271 O O . LEU C 1 28 ? 10.486 -54.316 -4.606 1.00 57.68 77 LEU C O 1
ATOM 1276 N N . PHE C 1 29 ? 10.187 -52.847 -6.276 1.00 68.33 78 PHE C N 1
ATOM 1277 C CA . PHE C 1 29 ? 11.282 -51.986 -5.826 1.00 64.09 78 PHE C CA 1
ATOM 1278 C C . PHE C 1 29 ? 11.016 -51.322 -4.487 1.00 56.00 78 PHE C C 1
ATOM 1279 O O . PHE C 1 29 ? 11.970 -50.982 -3.768 1.00 46.97 78 PHE C O 1
ATOM 1287 N N . GLU C 1 30 ? 9.749 -51.172 -4.120 1.00 52.64 79 GLU C N 1
ATOM 1288 C CA . GLU C 1 30 ? 9.436 -50.753 -2.768 1.00 59.67 79 GLU C CA 1
ATOM 1289 C C . GLU C 1 30 ? 9.993 -51.744 -1.766 1.00 68.78 79 GLU C C 1
ATOM 1290 O O . GLU C 1 30 ? 10.755 -51.370 -0.864 1.00 58.81 79 GLU C O 1
ATOM 1296 N N . HIS C 1 31 ? 9.628 -53.028 -1.932 1.00 77.74 80 HIS C N 1
ATOM 1297 C CA . HIS C 1 31 ? 10.077 -54.081 -1.024 1.00 67.79 80 HIS C CA 1
ATOM 1298 C C . HIS C 1 31 ? 11.560 -54.362 -1.204 1.00 64.74 80 HIS C C 1
ATOM 1299 O O . HIS C 1 31 ? 12.281 -54.574 -0.223 1.00 67.19 80 HIS C O 1
ATOM 1306 N N . LEU C 1 32 ? 12.041 -54.337 -2.447 1.00 61.67 81 LEU C N 1
ATOM 1307 C CA . LEU C 1 32 ? 13.448 -54.634 -2.691 1.00 64.61 81 LEU C CA 1
ATOM 1308 C C . LEU C 1 32 ? 14.359 -53.539 -2.145 1.00 66.64 81 LEU C C 1
ATOM 1309 O O . LEU C 1 32 ? 15.292 -53.817 -1.381 1.00 60.76 81 LEU C O 1
ATOM 1314 N N . CYS C 1 33 ? 14.115 -52.288 -2.542 1.00 79.30 82 CYS C N 1
ATOM 1315 C CA . CYS C 1 33 ? 15.084 -51.219 -2.367 1.00 76.20 82 CYS C CA 1
ATOM 1316 C C . CYS C 1 33 ? 14.615 -50.095 -1.456 1.00 71.31 82 CYS C C 1
ATOM 1317 O O . CYS C 1 33 ? 15.420 -49.214 -1.127 1.00 63.03 82 CYS C O 1
ATOM 1320 N N . GLY C 1 34 ? 13.355 -50.109 -1.028 1.00 64.66 83 GLY C N 1
ATOM 1321 C CA . GLY C 1 34 ? 12.850 -49.023 -0.227 1.00 70.65 83 GLY C CA 1
ATOM 1322 C C . GLY C 1 34 ? 12.606 -47.766 -1.026 1.00 75.11 83 GLY C C 1
ATOM 1323 O O . GLY C 1 34 ? 12.684 -46.664 -0.471 1.00 78.08 83 GLY C O 1
ATOM 1324 N N . VAL C 1 35 ? 12.324 -47.901 -2.321 1.00 61.23 84 VAL C N 1
ATOM 1325 C CA . VAL C 1 35 ? 12.054 -46.772 -3.197 1.00 62.91 84 VAL C CA 1
ATOM 1326 C C . VAL C 1 35 ? 10.669 -46.932 -3.802 1.00 67.84 84 VAL C C 1
ATOM 1327 O O . VAL C 1 35 ? 10.250 -48.045 -4.153 1.00 58.23 84 VAL C O 1
ATOM 1331 N N . ARG C 1 36 ? 9.968 -45.809 -3.959 1.00 56.98 85 ARG C N 1
ATOM 1332 C CA . ARG C 1 36 ? 8.640 -45.830 -4.556 1.00 66.69 85 ARG C CA 1
ATOM 1333 C C . ARG C 1 36 ? 8.494 -44.624 -5.472 1.00 78.94 85 ARG C C 1
ATOM 1334 O O . ARG C 1 36 ? 8.704 -43.486 -5.040 1.00 93.53 85 ARG C O 1
ATOM 1342 N N . VAL C 1 37 ? 8.159 -44.870 -6.738 1.00 76.57 86 VAL C N 1
ATOM 1343 C CA . VAL C 1 37 ? 8.026 -43.827 -7.754 1.00 65.78 86 VAL C CA 1
ATOM 1344 C C . VAL C 1 37 ? 6.539 -43.635 -8.033 1.00 74.54 86 VAL C C 1
ATOM 1345 O O . VAL C 1 37 ? 5.899 -44.489 -8.662 1.00 74.87 86 VAL C O 1
ATOM 1349 N N . HIS C 1 38 ? 5.987 -42.493 -7.614 1.00 82.76 87 HIS C N 1
ATOM 1350 C CA . HIS C 1 38 ? 4.541 -42.280 -7.730 1.00 74.08 87 HIS C CA 1
ATOM 1351 C C . HIS C 1 38 ? 4.124 -41.819 -9.115 1.00 74.86 87 HIS C C 1
ATOM 1352 O O . HIS C 1 38 ? 2.980 -42.058 -9.527 1.00 77.40 87 HIS C O 1
ATOM 1359 N N . ARG C 1 39 ? 5.026 -41.159 -9.840 1.00 77.47 88 ARG C N 1
ATOM 1360 C CA . ARG C 1 39 ? 4.674 -40.444 -11.057 1.00 73.56 88 ARG C CA 1
ATOM 1361 C C . ARG C 1 39 ? 5.935 -40.227 -11.873 1.00 69.55 88 ARG C C 1
ATOM 1362 O O . ARG C 1 39 ? 7.037 -40.098 -11.325 1.00 69.65 88 ARG C O 1
ATOM 1370 N N . THR C 1 40 ? 5.764 -40.199 -13.189 1.00 68.70 89 THR C N 1
ATOM 1371 C CA . THR C 1 40 ? 6.845 -39.901 -14.115 1.00 75.42 89 THR C CA 1
ATOM 1372 C C . THR C 1 40 ? 6.289 -39.104 -15.280 1.00 80.80 89 THR C C 1
ATOM 1373 O O . THR C 1 40 ? 5.222 -39.429 -15.812 1.00 88.62 89 THR C O 1
ATOM 1377 N N . TYR C 1 41 ? 7.012 -38.056 -15.662 1.00 75.05 90 TYR C N 1
ATOM 1378 C CA . TYR C 1 41 ? 6.660 -37.309 -16.856 1.00 67.94 90 TYR C CA 1
ATOM 1379 C C . TYR C 1 41 ? 7.925 -36.688 -17.425 1.00 66.63 90 TYR C C 1
ATOM 1380 O O . TYR C 1 41 ? 8.942 -36.538 -16.735 1.00 65.15 90 TYR C O 1
ATOM 1389 N N . GLU C 1 42 ? 7.849 -36.359 -18.710 1.00 70.21 91 GLU C N 1
ATOM 1390 C CA . GLU C 1 42 ? 8.864 -35.584 -19.405 1.00 78.28 91 GLU C CA 1
ATOM 1391 C C . GLU C 1 42 ? 8.329 -34.178 -19.637 1.00 95.27 91 GLU C C 1
ATOM 1392 O O . GLU C 1 42 ? 7.136 -33.994 -19.906 1.00 111.50 91 GLU C O 1
ATOM 1398 N N . ASP C 1 43 ? 9.207 -33.184 -19.521 1.00 81.37 92 ASP C N 1
ATOM 1399 C CA . ASP C 1 43 ? 8.859 -31.839 -19.944 1.00 69.61 92 ASP C CA 1
ATOM 1400 C C . ASP C 1 43 ? 9.995 -31.301 -20.807 1.00 86.03 92 ASP C C 1
ATOM 1401 O O . ASP C 1 43 ? 10.804 -32.083 -21.322 1.00 91.48 92 ASP C O 1
ATOM 1406 N N . ASP C 1 44 ? 10.070 -29.978 -20.987 1.00 82.87 93 ASP C N 1
ATOM 1407 C CA . ASP C 1 44 ? 11.171 -29.426 -21.769 1.00 76.96 93 ASP C CA 1
ATOM 1408 C C . ASP C 1 44 ? 12.478 -29.445 -20.990 1.00 82.20 93 ASP C C 1
ATOM 1409 O O . ASP C 1 44 ? 13.553 -29.467 -21.602 1.00 91.75 93 ASP C O 1
ATOM 1414 N N . THR C 1 45 ? 12.407 -29.445 -19.655 1.00 78.83 94 THR C N 1
ATOM 1415 C CA . THR C 1 45 ? 13.609 -29.469 -18.830 1.00 89.22 94 THR C CA 1
ATOM 1416 C C . THR C 1 45 ? 14.260 -30.844 -18.824 1.00 106.42 94 THR C C 1
ATOM 1417 O O . THR C 1 45 ? 15.490 -30.953 -18.814 1.00 115.47 94 THR C O 1
ATOM 1421 N N . GLY C 1 46 ? 13.462 -31.903 -18.806 1.00 94.80 95 GLY C N 1
ATOM 1422 C CA . GLY C 1 46 ? 14.036 -33.221 -18.694 1.00 95.40 95 GLY C CA 1
ATOM 1423 C C . GLY C 1 46 ? 13.049 -34.268 -18.234 1.00 95.85 95 GLY C C 1
ATOM 1424 O O . GLY C 1 46 ? 11.872 -34.233 -18.602 1.00 99.56 95 GLY C O 1
ATOM 1425 N N . LEU C 1 47 ? 13.521 -35.206 -17.420 1.00 86.32 96 LEU C N 1
ATOM 1426 C CA . LEU C 1 47 ? 12.737 -36.367 -17.013 1.00 77.64 96 LEU C CA 1
ATOM 1427 C C . LEU C 1 47 ? 12.612 -36.391 -15.502 1.00 71.33 96 LEU C C 1
ATOM 1428 O O . LEU C 1 47 ? 13.620 -36.302 -14.794 1.00 78.50 96 LEU C O 1
ATOM 1433 N N . TRP C 1 48 ? 11.389 -36.508 -15.008 1.00 61.39 97 TRP C N 1
ATOM 1434 C CA . TRP C 1 48 ? 11.145 -36.204 -13.610 1.00 63.87 97 TRP C CA 1
ATOM 1435 C C . TRP C 1 48 ? 10.445 -37.355 -12.901 1.00 69.38 97 TRP C C 1
ATOM 1436 O O . TRP C 1 48 ? 9.513 -37.969 -13.433 1.00 70.11 97 TRP C O 1
ATOM 1447 N N . PHE C 1 49 ? 10.883 -37.606 -11.670 1.00 72.24 98 PHE C N 1
ATOM 1448 C CA . PHE C 1 49 ? 10.404 -38.723 -10.863 1.00 63.62 98 PHE C CA 1
ATOM 1449 C C . PHE C 1 49 ? 9.946 -38.212 -9.508 1.00 63.95 98 PHE C C 1
ATOM 1450 O O . PHE C 1 49 ? 10.753 -37.647 -8.761 1.00 65.97 98 PHE C O 1
ATOM 1458 N N . ASP C 1 50 ? 8.676 -38.433 -9.171 1.00 56.25 99 ASP C N 1
ATOM 1459 C CA . ASP C 1 50 ? 8.200 -38.134 -7.828 1.00 70.15 99 ASP C CA 1
ATOM 1460 C C . ASP C 1 50 ? 8.411 -39.384 -6.986 1.00 57.74 99 ASP C C 1
ATOM 1461 O O . ASP C 1 50 ? 7.846 -40.429 -7.287 1.00 73.03 99 ASP C O 1
ATOM 1466 N N . THR C 1 51 ? 9.166 -39.249 -5.904 1.00 61.41 100 THR C N 1
ATOM 1467 C CA . THR C 1 51 ? 9.877 -40.340 -5.264 1.00 63.03 100 THR C CA 1
ATOM 1468 C C . THR C 1 51 ? 9.815 -40.252 -3.747 1.00 68.56 100 THR C C 1
ATOM 1469 O O . THR C 1 51 ? 10.005 -39.180 -3.160 1.00 79.90 100 THR C O 1
ATOM 1473 N N . SER C 1 52 ? 9.613 -41.397 -3.117 1.00 67.95 101 SER C N 1
ATOM 1474 C CA . SER C 1 52 ? 9.750 -41.529 -1.676 1.00 67.84 101 SER C CA 1
ATOM 1475 C C . SER C 1 52 ? 10.616 -42.747 -1.407 1.00 67.89 101 SER C C 1
ATOM 1476 O O . SER C 1 52 ? 10.355 -43.831 -1.947 1.00 80.68 101 SER C O 1
ATOM 1479 N N . GLN C 1 53 ? 11.650 -42.569 -0.589 1.00 57.84 102 GLN C N 1
ATOM 1480 C CA . GLN C 1 53 ? 12.555 -43.659 -0.238 1.00 63.75 102 GLN C CA 1
ATOM 1481 C C . GLN C 1 53 ? 12.710 -43.717 1.273 1.00 76.49 102 GLN C C 1
ATOM 1482 O O . GLN C 1 53 ? 12.858 -42.676 1.927 1.00 89.27 102 GLN C O 1
ATOM 1488 N N . GLY C 1 54 ? 12.654 -44.926 1.824 1.00 78.83 103 GLY C N 1
ATOM 1489 C CA . GLY C 1 54 ? 12.922 -45.094 3.237 1.00 80.04 103 GLY C CA 1
ATOM 1490 C C . GLY C 1 54 ? 12.226 -46.329 3.789 1.00 85.90 103 GLY C C 1
ATOM 1491 O O . GLY C 1 54 ? 11.849 -47.236 3.051 1.00 81.94 103 GLY C O 1
ATOM 1492 N N . SER C 1 55 ? 12.050 -46.312 5.103 1.00 85.98 104 SER C N 1
ATOM 1493 C CA . SER C 1 55 ? 11.601 -47.469 5.862 1.00 84.74 104 SER C CA 1
ATOM 1494 C C . SER C 1 55 ? 10.614 -46.993 6.920 1.00 97.52 104 SER C C 1
ATOM 1495 O O . SER C 1 55 ? 9.981 -45.938 6.793 1.00 99.75 104 SER C O 1
ATOM 1498 N N . LYS C 1 56 ? 10.480 -47.782 7.989 1.00 98.85 105 LYS C N 1
ATOM 1499 C CA . LYS C 1 56 ? 9.811 -47.272 9.179 1.00 96.57 105 LYS C CA 1
ATOM 1500 C C . LYS C 1 56 ? 10.669 -46.227 9.891 1.00 93.44 105 LYS C C 1
ATOM 1501 O O . LYS C 1 56 ? 10.132 -45.333 10.553 1.00 98.70 105 LYS C O 1
ATOM 1503 N N . ASN C 1 57 ? 11.997 -46.312 9.750 1.00 89.66 106 ASN C N 1
ATOM 1504 C CA . ASN C 1 57 ? 12.885 -45.438 10.508 1.00 90.61 106 ASN C CA 1
ATOM 1505 C C . ASN C 1 57 ? 12.837 -44.017 9.978 1.00 97.36 106 ASN C C 1
ATOM 1506 O O . ASN C 1 57 ? 12.926 -43.055 10.747 1.00 103.06 106 ASN C O 1
ATOM 1511 N N . GLY C 1 58 ? 12.736 -43.865 8.666 1.00 97.94 107 GLY C N 1
ATOM 1512 C CA . GLY C 1 58 ? 12.826 -42.557 8.058 1.00 101.05 107 GLY C CA 1
ATOM 1513 C C . GLY C 1 58 ? 12.379 -42.558 6.614 1.00 101.54 107 GLY C C 1
ATOM 1514 O O . GLY C 1 58 ? 12.762 -43.440 5.841 1.00 105.31 107 GLY C O 1
ATOM 1515 N N . ILE C 1 59 ? 11.567 -41.574 6.242 1.00 91.07 108 ILE C N 1
ATOM 1516 C CA . ILE C 1 59 ? 11.037 -41.446 4.894 1.00 78.10 108 ILE C CA 1
ATOM 1517 C C . ILE C 1 59 ? 11.419 -40.074 4.356 1.00 93.58 108 ILE C C 1
ATOM 1518 O O . ILE C 1 59 ? 11.248 -39.058 5.042 1.00 103.67 108 ILE C O 1
ATOM 1523 N N . MET C 1 60 ? 11.939 -40.049 3.132 1.00 90.37 109 MET C N 1
ATOM 1524 C CA . MET C 1 60 ? 12.340 -38.816 2.470 1.00 75.60 109 MET C CA 1
ATOM 1525 C C . MET C 1 60 ? 11.606 -38.708 1.142 1.00 73.06 109 MET C C 1
ATOM 1526 O O . MET C 1 60 ? 11.669 -39.629 0.313 1.00 66.86 109 MET C O 1
ATOM 1531 N N . ASP C 1 61 ? 10.894 -37.605 0.940 1.00 66.25 110 ASP C N 1
ATOM 1532 C CA . ASP C 1 61 ? 10.272 -37.352 -0.351 1.00 65.46 110 ASP C CA 1
ATOM 1533 C C . ASP C 1 61 ? 11.217 -36.479 -1.142 1.00 60.98 110 ASP C C 1
ATOM 1534 O O . ASP C 1 61 ? 11.922 -35.647 -0.565 1.00 76.73 110 ASP C O 1
ATOM 1539 N N . TYR C 1 62 ? 11.287 -36.716 -2.448 1.00 62.94 111 TYR C N 1
ATOM 1540 C CA . TYR C 1 62 ? 12.181 -35.922 -3.278 1.00 59.97 111 TYR C CA 1
ATOM 1541 C C . TYR C 1 62 ? 11.839 -36.120 -4.743 1.00 61.79 111 TYR C C 1
ATOM 1542 O O . TYR C 1 62 ? 11.112 -37.043 -5.123 1.00 77.48 111 TYR C O 1
ATOM 1551 N N . LYS C 1 63 ? 12.377 -35.222 -5.556 1.00 60.70 112 LYS C N 1
ATOM 1552 C CA . LYS C 1 63 ? 12.096 -35.155 -6.979 1.00 60.86 112 LYS C CA 1
ATOM 1553 C C . LYS C 1 63 ? 13.418 -35.319 -7.707 1.00 72.57 112 LYS C C 1
ATOM 1554 O O . LYS C 1 63 ? 14.392 -34.616 -7.403 1.00 69.11 112 LYS C O 1
ATOM 1560 N N . LEU C 1 64 ? 13.466 -36.273 -8.630 1.00 68.00 113 LEU C N 1
ATOM 1561 C CA . LEU C 1 64 ? 14.677 -36.539 -9.382 1.00 66.57 113 LEU C CA 1
ATOM 1562 C C . LEU C 1 64 ? 14.445 -36.107 -10.810 1.00 67.45 113 LEU C C 1
ATOM 1563 O O . LEU C 1 64 ? 13.438 -36.511 -11.425 1.00 65.40 113 LEU C O 1
ATOM 1568 N N . GLY C 1 65 ? 15.367 -35.290 -11.328 1.00 55.59 114 GLY C N 1
ATOM 1569 C CA . GLY C 1 65 ? 15.366 -34.902 -12.719 1.00 49.45 114 GLY C CA 1
ATOM 1570 C C . GLY C 1 65 ? 16.635 -35.322 -13.421 1.00 67.31 114 GLY C C 1
ATOM 1571 O O . GLY C 1 65 ? 17.717 -35.354 -12.827 1.00 55.68 114 GLY C O 1
ATOM 1572 N N . PHE C 1 66 ? 16.496 -35.639 -14.703 1.00 66.66 115 PHE C N 1
ATOM 1573 C CA . PHE C 1 66 ? 17.604 -36.056 -15.542 1.00 76.62 115 PHE C CA 1
ATOM 1574 C C . PHE C 1 66 ? 17.644 -35.143 -16.757 1.00 82.64 115 PHE C C 1
ATOM 1575 O O . PHE C 1 66 ? 16.603 -34.896 -17.373 1.00 81.38 115 PHE C O 1
ATOM 1583 N N . VAL C 1 67 ? 18.830 -34.616 -17.078 1.00 87.75 116 VAL C N 1
ATOM 1584 C CA . VAL C 1 67 ? 18.975 -33.603 -18.132 1.00 82.57 116 VAL C CA 1
ATOM 1585 C C . VAL C 1 67 ? 20.165 -33.894 -19.043 1.00 92.60 116 VAL C C 1
ATOM 1586 O O . VAL C 1 67 ? 21.260 -33.363 -18.849 1.00 93.82 116 VAL C O 1
ATOM 1590 N N . ASP C 1 78 ? 26.166 -36.621 -21.721 1.00 114.39 127 ASP C N 1
ATOM 1591 C CA . ASP C 1 78 ? 26.519 -36.735 -20.311 1.00 110.89 127 ASP C CA 1
ATOM 1592 C C . ASP C 1 78 ? 25.380 -36.210 -19.440 1.00 119.72 127 ASP C C 1
ATOM 1593 O O . ASP C 1 78 ? 25.220 -35.004 -19.289 1.00 115.50 127 ASP C O 1
ATOM 1595 N N . THR C 1 79 ? 24.592 -37.114 -18.860 1.00 118.12 128 THR C N 1
ATOM 1596 C CA . THR C 1 79 ? 23.365 -36.690 -18.199 1.00 109.89 128 THR C CA 1
ATOM 1597 C C . THR C 1 79 ? 23.643 -36.107 -16.821 1.00 106.93 128 THR C C 1
ATOM 1598 O O . THR C 1 79 ? 24.503 -36.586 -16.077 1.00 104.66 128 THR C O 1
ATOM 1602 N N . GLU C 1 80 ? 22.890 -35.066 -16.492 1.00 101.03 129 GLU C N 1
ATOM 1603 C CA . GLU C 1 80 ? 22.955 -34.374 -15.217 1.00 93.09 129 GLU C CA 1
ATOM 1604 C C . GLU C 1 80 ? 21.749 -34.761 -14.366 1.00 87.78 129 GLU C C 1
ATOM 1605 O O . GLU C 1 80 ? 20.625 -34.877 -14.870 1.00 85.85 129 GLU C O 1
ATOM 1611 N N . VAL C 1 81 ? 21.986 -34.973 -13.077 1.00 78.07 130 VAL C N 1
ATOM 1612 C CA . VAL C 1 81 ? 20.929 -35.311 -12.135 1.00 68.89 130 VAL C CA 1
ATOM 1613 C C . VAL C 1 81 ? 20.612 -34.084 -11.291 1.00 77.77 130 VAL C C 1
ATOM 1614 O O . VAL C 1 81 ? 21.522 -33.400 -10.807 1.00 72.55 130 VAL C O 1
ATOM 1618 N N . ILE C 1 82 ? 19.324 -33.820 -11.103 1.00 69.52 131 ILE C N 1
ATOM 1619 C CA . ILE C 1 82 ? 18.848 -32.779 -10.204 1.00 71.35 131 ILE C CA 1
ATOM 1620 C C . ILE C 1 82 ? 18.015 -33.456 -9.125 1.00 74.89 131 ILE C C 1
ATOM 1621 O O . ILE C 1 82 ? 17.169 -34.308 -9.424 1.00 78.77 131 ILE C O 1
ATOM 1626 N N . TYR C 1 83 ? 18.270 -33.088 -7.872 1.00 70.59 132 TYR C N 1
ATOM 1627 C CA . TYR C 1 83 ? 17.600 -33.662 -6.712 1.00 56.63 132 TYR C CA 1
ATOM 1628 C C . TYR C 1 83 ? 16.990 -32.541 -5.877 1.00 71.13 132 TYR C C 1
ATOM 1629 O O . TYR C 1 83 ? 17.697 -31.615 -5.462 1.00 70.77 132 TYR C O 1
ATOM 1638 N N . VAL C 1 84 ? 15.688 -32.634 -5.624 1.00 71.09 133 VAL C N 1
ATOM 1639 C CA . VAL C 1 84 ? 14.930 -31.600 -4.935 1.00 62.83 133 VAL C CA 1
ATOM 1640 C C . VAL C 1 84 ? 14.225 -32.231 -3.737 1.00 65.69 133 VAL C C 1
ATOM 1641 O O . VAL C 1 84 ? 13.214 -32.935 -3.914 1.00 55.64 133 VAL C O 1
ATOM 1645 N N . PRO C 1 85 ? 14.673 -31.967 -2.506 1.00 63.01 134 PRO C N 1
ATOM 1646 C CA . PRO C 1 85 ? 13.978 -32.527 -1.335 1.00 55.18 134 PRO C CA 1
ATOM 1647 C C . PRO C 1 85 ? 12.564 -32.008 -1.275 1.00 49.43 134 PRO C C 1
ATOM 1648 O O . PRO C 1 85 ? 12.315 -30.856 -1.619 1.00 69.26 134 PRO C O 1
ATOM 1652 N N . LEU C 1 86 ? 11.631 -32.856 -0.859 1.00 50.37 135 LEU C N 1
ATOM 1653 C CA . LEU C 1 86 ? 10.224 -32.472 -0.759 1.00 58.25 135 LEU C CA 1
ATOM 1654 C C . LEU C 1 86 ? 9.749 -32.671 0.674 1.00 76.19 135 LEU C C 1
ATOM 1655 O O . LEU C 1 86 ? 9.448 -33.800 1.084 1.00 75.71 135 LEU C O 1
ATOM 1660 N N . LEU C 1 87 ? 9.625 -31.563 1.415 1.00 80.88 136 LEU C N 1
ATOM 1661 C CA . LEU C 1 87 ? 9.337 -31.599 2.841 1.00 73.15 136 LEU C CA 1
ATOM 1662 C C . LEU C 1 87 ? 7.883 -31.331 3.206 1.00 83.23 136 LEU C C 1
ATOM 1663 O O . LEU C 1 87 ? 7.532 -31.488 4.381 1.00 82.89 136 LEU C O 1
ATOM 1668 N N . LYS C 1 88 ? 7.031 -30.948 2.243 1.00 90.72 137 LYS C N 1
ATOM 1669 C CA . LYS C 1 88 ? 5.636 -30.632 2.551 1.00 93.36 137 LYS C CA 1
ATOM 1670 C C . LYS C 1 88 ? 4.980 -31.734 3.375 1.00 97.72 137 LYS C C 1
ATOM 1671 O O . LYS C 1 88 ? 4.278 -31.454 4.351 1.00 101.78 137 LYS C O 1
ATOM 1677 N N . GLN C 1 89 ? 5.233 -32.999 3.024 1.00 104.93 138 GLN C N 1
ATOM 1678 C CA . GLN C 1 89 ? 4.509 -34.108 3.634 1.00 105.62 138 GLN C CA 1
ATOM 1679 C C . GLN C 1 89 ? 5.067 -34.515 4.992 1.00 98.57 138 GLN C C 1
ATOM 1680 O O . GLN C 1 89 ? 4.368 -35.198 5.750 1.00 103.95 138 GLN C O 1
ATOM 1686 N N . ARG C 1 90 ? 6.298 -34.132 5.318 1.00 90.33 139 ARG C N 1
ATOM 1687 C CA . ARG C 1 90 ? 6.851 -34.502 6.613 1.00 93.67 139 ARG C CA 1
ATOM 1688 C C . ARG C 1 90 ? 6.166 -33.730 7.740 1.00 94.75 139 ARG C C 1
ATOM 1689 O O . ARG C 1 90 ? 5.666 -32.621 7.556 1.00 76.29 139 ARG C O 1
ATOM 1697 N N . THR C 1 91 ? 6.116 -34.350 8.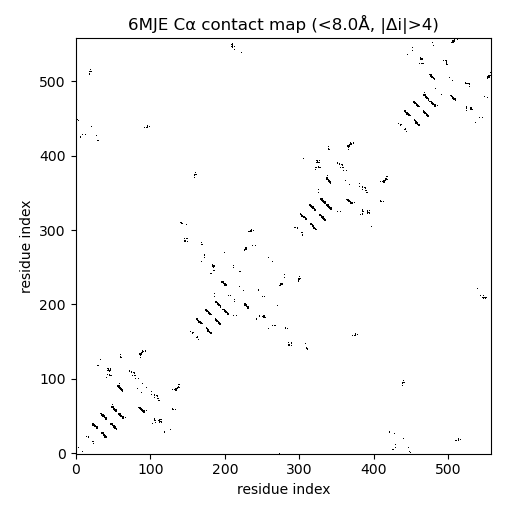914 1.00 100.16 140 THR C N 1
ATOM 1698 C CA . THR C 1 91 ? 5.645 -33.646 10.090 1.00 96.85 140 THR C CA 1
ATOM 1699 C C . THR C 1 91 ? 6.764 -32.771 10.621 1.00 94.57 140 THR C C 1
ATOM 1700 O O . THR C 1 91 ? 7.925 -32.891 10.208 1.00 93.86 140 THR C O 1
ATOM 1704 N N . ALA C 1 92 ? 6.402 -31.885 11.556 1.00 90.57 141 ALA C N 1
ATOM 1705 C CA . ALA C 1 92 ? 7.417 -31.192 12.338 1.00 76.38 141 ALA C CA 1
ATOM 1706 C C . ALA C 1 92 ? 8.338 -32.196 13.017 1.00 87.25 141 ALA C C 1
ATOM 1707 O O . ALA C 1 92 ? 9.567 -32.084 12.929 1.00 97.42 141 ALA C O 1
ATOM 1709 N N . GLU C 1 93 ? 7.755 -33.193 13.697 1.00 78.76 142 GLU C N 1
ATOM 1710 C CA . GLU C 1 93 ? 8.567 -34.194 14.374 1.00 81.21 142 GLU C CA 1
ATOM 1711 C C . GLU C 1 93 ? 9.529 -34.839 13.397 1.00 83.25 142 GLU C C 1
ATOM 1712 O O . GLU C 1 93 ? 10.744 -34.890 13.629 1.00 87.71 142 GLU C O 1
ATOM 1718 N N . GLU C 1 94 ? 8.977 -35.334 12.284 1.00 76.93 143 GLU C N 1
ATOM 1719 C CA . GLU C 1 94 ? 9.766 -36.084 11.318 1.00 87.29 143 GLU C CA 1
ATOM 1720 C C . GLU C 1 94 ? 10.956 -35.271 10.843 1.00 87.27 143 GLU C C 1
ATOM 1721 O O . GLU C 1 94 ? 12.066 -35.806 10.691 1.00 76.11 143 GLU C O 1
ATOM 1727 N N . LEU C 1 95 ? 10.739 -33.967 10.616 1.00 84.68 144 LEU C N 1
ATOM 1728 C CA . LEU C 1 95 ? 11.831 -33.065 10.272 1.00 79.12 144 LEU C CA 1
ATOM 1729 C C . LEU C 1 95 ? 12.890 -33.064 11.356 1.00 84.92 144 LEU C C 1
ATOM 1730 O O . LEU C 1 95 ? 14.092 -33.132 11.069 1.00 73.95 144 LEU C O 1
ATOM 1735 N N . GLN C 1 96 ? 12.457 -32.957 12.614 1.00 91.79 145 GLN C N 1
ATOM 1736 C CA . GLN C 1 96 ? 13.409 -32.915 13.715 1.00 105.94 145 GLN C CA 1
ATOM 1737 C C . GLN C 1 96 ? 14.310 -34.134 13.682 1.00 108.90 145 GLN C C 1
ATOM 1738 O O . GLN C 1 96 ? 15.541 -34.013 13.696 1.00 107.76 145 GLN C O 1
ATOM 1744 N N . GLU C 1 97 ? 13.707 -35.323 13.615 1.00 110.89 146 GLU C N 1
ATOM 1745 C CA . GLU C 1 97 ? 14.483 -36.542 13.434 1.00 107.85 146 GLU C CA 1
ATOM 1746 C C . GLU C 1 97 ? 15.335 -36.458 12.173 1.00 101.61 146 GLU C C 1
ATOM 1747 O O . GLU C 1 97 ? 16.550 -36.687 12.208 1.00 104.19 146 GLU C O 1
ATOM 1753 N N . LEU C 1 98 ? 14.708 -36.097 11.051 1.00 90.66 147 LEU C N 1
ATOM 1754 C CA . LEU C 1 98 ? 15.424 -35.976 9.789 1.00 87.90 147 LEU C CA 1
ATOM 1755 C C . LEU C 1 98 ? 16.614 -35.032 9.903 1.00 106.80 147 LEU C C 1
ATOM 1756 O O . LEU C 1 98 ? 17.710 -35.331 9.418 1.00 105.06 147 LEU C O 1
ATOM 1761 N N . GLN C 1 99 ? 16.406 -33.869 10.522 1.00 120.46 148 GLN C N 1
ATOM 1762 C CA . GLN C 1 99 ? 17.469 -32.872 10.581 1.00 117.39 148 GLN C CA 1
ATOM 1763 C C . GLN C 1 99 ? 18.654 -33.381 11.388 1.00 122.26 148 GLN C C 1
ATOM 1764 O O . GLN C 1 99 ? 19.808 -33.032 11.107 1.00 129.58 148 GLN C O 1
ATOM 1770 N N . LYS C 1 100 ? 18.382 -34.203 12.404 1.00 120.85 149 LYS C N 1
ATOM 1771 C CA . LYS C 1 100 ? 19.464 -34.848 13.134 1.00 115.77 149 LYS C CA 1
ATOM 1772 C C . LYS C 1 100 ? 19.969 -36.079 12.389 1.00 109.96 149 LYS C C 1
ATOM 1773 O O . LYS C 1 100 ? 21.072 -36.569 12.667 1.00 100.71 149 LYS C O 1
ATOM 1779 N N . LYS C 1 101 ? 19.192 -36.568 11.416 1.00 109.60 150 LYS C N 1
ATOM 1780 C CA . LYS C 1 101 ? 19.588 -37.749 10.657 1.00 103.77 150 LYS C CA 1
ATOM 1781 C C . LYS C 1 101 ? 20.384 -37.378 9.405 1.00 97.30 150 LYS C C 1
ATOM 1782 O O . LYS C 1 101 ? 21.412 -37.996 9.116 1.00 101.30 150 LYS C O 1
ATOM 1788 N N . LEU C 1 102 ? 19.913 -36.326 8.619 1.00 89.85 151 LEU C N 1
ATOM 1789 C CA . LEU C 1 102 ? 20.502 -36.137 7.295 1.00 80.45 151 LEU C CA 1
ATOM 1790 C C . LEU C 1 102 ? 21.633 -35.113 7.312 1.00 90.33 151 LEU C C 1
ATOM 1791 O O . LEU C 1 102 ? 21.585 -34.133 8.063 1.00 102.06 151 LEU C O 1
ATOM 1796 N N . PRO C 1 103 ? 22.651 -35.309 6.477 1.00 85.39 152 PRO C N 1
ATOM 1797 C CA . PRO C 1 103 ? 23.694 -34.295 6.340 1.00 74.92 152 PRO C CA 1
ATOM 1798 C C . PRO C 1 103 ? 23.129 -33.070 5.649 1.00 81.33 152 PRO C C 1
ATOM 1799 O O . PRO C 1 103 ? 22.164 -33.151 4.886 1.00 73.62 152 PRO C O 1
ATOM 1803 N N . ASP C 1 104 ? 23.750 -31.922 5.924 1.00 93.29 153 ASP C N 1
ATOM 1804 C CA . ASP C 1 104 ? 23.204 -30.660 5.444 1.00 91.55 153 ASP C CA 1
ATOM 1805 C C . ASP C 1 104 ? 22.897 -30.720 3.952 1.00 85.07 153 ASP C C 1
ATOM 1806 O O . ASP C 1 104 ? 21.754 -30.487 3.540 1.00 76.04 153 ASP C O 1
ATOM 1811 N N . TYR C 1 105 ? 23.887 -31.116 3.136 1.00 84.11 154 TYR C N 1
ATOM 1812 C CA . TYR C 1 105 ? 23.729 -31.033 1.684 1.00 77.19 154 TYR C CA 1
ATOM 1813 C C . TYR C 1 105 ? 22.466 -31.747 1.200 1.00 77.87 154 TYR C C 1
ATOM 1814 O O . TYR C 1 105 ? 21.845 -31.308 0.228 1.00 80.91 154 TYR C O 1
ATOM 1823 N N . LEU C 1 106 ? 22.043 -32.820 1.884 1.00 77.15 155 LEU C N 1
ATOM 1824 C CA . LEU C 1 106 ? 20.823 -33.527 1.493 1.00 80.17 155 LEU C CA 1
ATOM 1825 C C . LEU C 1 106 ? 19.562 -32.697 1.711 1.00 78.17 155 LEU C C 1
ATOM 1826 O O . LEU C 1 106 ? 18.488 -33.053 1.205 1.00 69.66 155 LEU C O 1
ATOM 1831 N N . PHE C 1 107 ? 19.645 -31.613 2.476 1.00 85.23 156 PHE C N 1
ATOM 1832 C CA . PHE C 1 107 ? 18.469 -30.760 2.548 1.00 81.21 156 PHE C CA 1
ATOM 1833 C C . PHE C 1 107 ? 18.434 -29.760 1.410 1.00 78.36 156 PHE C C 1
ATOM 1834 O O . PHE C 1 107 ? 17.420 -29.081 1.217 1.00 78.05 156 PHE C O 1
ATOM 1842 N N . GLU C 1 108 ? 19.498 -29.692 0.627 1.00 74.95 157 GLU C N 1
ATOM 1843 C CA . GLU C 1 108 ? 19.643 -28.691 -0.415 1.00 84.97 157 GLU C CA 1
ATOM 1844 C C . GLU C 1 108 ? 19.206 -29.261 -1.763 1.00 83.35 157 GLU C C 1
ATOM 1845 O O . GLU C 1 108 ? 18.925 -30.460 -1.910 1.00 65.27 157 GLU C O 1
ATOM 1851 N N . THR C 1 109 ? 19.122 -28.368 -2.751 1.00 74.39 158 THR C N 1
ATOM 1852 C CA . THR C 1 109 ? 18.843 -28.773 -4.120 1.00 69.15 158 THR C CA 1
ATOM 1853 C C . THR C 1 109 ? 20.160 -28.996 -4.852 1.00 86.27 158 THR C C 1
ATOM 1854 O O . THR C 1 109 ? 20.995 -28.088 -4.945 1.00 75.73 158 THR C O 1
ATOM 1858 N N . LEU C 1 110 ? 20.342 -30.210 -5.363 1.00 92.68 159 LEU C N 1
ATOM 1859 C CA . LEU C 1 110 ? 21.646 -30.657 -5.804 1.00 84.44 159 LEU C CA 1
ATOM 1860 C C . LEU C 1 110 ? 21.659 -30.976 -7.290 1.00 81.56 159 LEU C C 1
ATOM 1861 O O . LEU C 1 110 ? 20.619 -31.159 -7.931 1.00 84.61 159 LEU C O 1
ATOM 1866 N N . SER C 1 111 ? 22.875 -31.031 -7.821 1.00 73.85 160 SER C N 1
ATOM 1867 C CA . SER C 1 111 ? 23.137 -31.376 -9.203 1.00 70.29 160 SER C CA 1
ATOM 1868 C C . SER C 1 111 ? 24.403 -32.212 -9.204 1.00 87.29 160 SER C C 1
ATOM 1869 O O . SER C 1 111 ? 25.405 -31.800 -8.613 1.00 99.37 160 SER C O 1
ATOM 1872 N N . PHE C 1 112 ? 24.354 -33.392 -9.821 1.00 78.31 161 PHE C N 1
ATOM 1873 C CA . PHE C 1 112 ? 25.528 -34.255 -9.844 1.00 76.23 161 PHE C CA 1
ATOM 1874 C C . PHE C 1 112 ? 25.458 -35.140 -11.079 1.00 69.90 161 PHE C C 1
ATOM 1875 O O . PHE C 1 112 ? 24.407 -35.229 -11.721 1.00 79.18 161 PHE C O 1
ATOM 1883 N N . PRO C 1 113 ? 26.562 -35.783 -11.449 1.00 71.93 162 PRO C N 1
ATOM 1884 C CA . PRO C 1 113 ? 26.559 -36.617 -12.650 1.00 81.10 162 PRO C CA 1
ATOM 1885 C C . PRO C 1 113 ? 25.794 -37.914 -12.424 1.00 82.76 162 PRO C C 1
ATOM 1886 O O . PRO C 1 113 ? 25.627 -38.394 -11.298 1.00 78.31 162 PRO C O 1
ATOM 1890 N N . LEU C 1 114 ? 25.341 -38.494 -13.538 1.00 90.72 163 LEU C N 1
ATOM 1891 C CA . LEU C 1 114 ? 24.517 -39.697 -13.468 1.00 80.29 163 LEU C CA 1
ATOM 1892 C C . LEU C 1 114 ? 25.234 -40.817 -12.732 1.00 80.78 163 LEU C C 1
ATOM 1893 O O . LEU C 1 114 ? 24.646 -41.485 -11.871 1.00 74.88 163 LEU C O 1
ATOM 1898 N N . ARG C 1 115 ? 26.516 -41.018 -13.046 1.00 82.94 164 ARG C N 1
ATOM 1899 C CA . ARG C 1 115 ? 27.270 -42.127 -12.472 1.00 94.76 164 ARG C CA 1
ATOM 1900 C C . ARG C 1 115 ? 27.204 -42.128 -10.954 1.00 96.19 164 ARG C C 1
ATOM 1901 O O . ARG C 1 115 ? 27.216 -43.197 -10.325 1.00 96.68 164 ARG C O 1
ATOM 1909 N N . SER C 1 116 ? 27.083 -40.953 -10.350 1.00 85.72 165 SER C N 1
ATOM 1910 C CA . SER C 1 116 ? 27.054 -40.873 -8.903 1.00 77.25 165 SER C CA 1
ATOM 1911 C C . SER C 1 116 ? 25.678 -41.154 -8.313 1.00 70.84 165 SER C C 1
ATOM 1912 O O . SER C 1 116 ? 25.516 -41.019 -7.096 1.00 77.13 165 SER C O 1
ATOM 1915 N N . LEU C 1 117 ? 24.698 -41.568 -9.125 1.00 58.78 166 LEU C N 1
ATOM 1916 C CA . LEU C 1 117 ? 23.333 -41.686 -8.619 1.00 60.22 166 LEU C CA 1
ATOM 1917 C C . LEU C 1 117 ? 23.205 -42.773 -7.558 1.00 61.42 166 LEU C C 1
ATOM 1918 O O . LEU C 1 117 ? 22.429 -42.635 -6.607 1.00 61.80 166 LEU C O 1
ATOM 1923 N N . ASN C 1 118 ? 23.934 -43.876 -7.703 1.00 74.65 167 ASN C N 1
ATOM 1924 C CA . ASN C 1 118 ? 23.727 -44.966 -6.758 1.00 69.60 167 ASN C CA 1
ATOM 1925 C C . ASN C 1 118 ? 24.355 -44.636 -5.410 1.00 62.64 167 ASN C C 1
ATOM 1926 O O . ASN C 1 118 ? 23.752 -44.887 -4.355 1.00 62.44 167 ASN C O 1
ATOM 1931 N N . GLN C 1 119 ? 25.549 -44.035 -5.420 1.00 64.25 168 GLN C N 1
ATOM 1932 C CA . GLN C 1 119 ? 26.105 -43.545 -4.165 1.00 69.88 168 GLN C CA 1
ATOM 1933 C C . GLN C 1 119 ? 25.239 -42.441 -3.573 1.00 68.76 168 GLN C C 1
ATOM 1934 O O . GLN C 1 119 ? 25.274 -42.215 -2.356 1.00 67.57 168 GLN C O 1
ATOM 1940 N N . PHE C 1 120 ? 24.445 -41.760 -4.398 1.00 66.66 169 PHE C N 1
ATOM 1941 C CA . PHE C 1 120 ? 23.409 -40.908 -3.834 1.00 73.09 169 PHE C CA 1
ATOM 1942 C C . PHE C 1 120 ? 22.391 -41.741 -3.084 1.00 64.02 169 PHE C C 1
ATOM 1943 O O . PHE C 1 120 ? 22.003 -41.404 -1.959 1.00 50.35 169 PHE C O 1
ATOM 1951 N N . TYR C 1 121 ? 21.930 -42.825 -3.713 1.00 68.58 170 TYR C N 1
ATOM 1952 C CA . TYR C 1 121 ? 20.900 -43.665 -3.116 1.00 70.60 170 TYR C CA 1
ATOM 1953 C C . TYR C 1 121 ? 21.387 -44.288 -1.823 1.00 68.07 170 TYR C C 1
ATOM 1954 O O . TYR C 1 121 ? 20.618 -44.443 -0.867 1.00 66.84 170 TYR C O 1
ATOM 1963 N N . ILE C 1 122 ? 22.664 -44.658 -1.778 1.00 73.43 171 ILE C N 1
ATOM 1964 C CA . ILE C 1 122 ? 23.207 -45.322 -0.600 1.00 76.69 171 ILE C CA 1
ATOM 1965 C C . ILE C 1 122 ? 23.307 -44.340 0.560 1.00 83.09 171 ILE C C 1
ATOM 1966 O O . ILE C 1 122 ? 22.941 -44.665 1.696 1.00 84.25 171 ILE C O 1
ATOM 1971 N N . LYS C 1 123 ? 23.795 -43.124 0.287 1.00 80.52 172 LYS C N 1
ATOM 1972 C CA . LYS C 1 123 ? 23.831 -42.073 1.304 1.00 83.06 172 LYS C CA 1
ATOM 1973 C C . LYS C 1 123 ? 22.455 -41.843 1.921 1.00 75.78 172 LYS C C 1
ATOM 1974 O O . LYS C 1 123 ? 22.309 -41.797 3.147 1.00 71.89 172 LYS C O 1
ATOM 1980 N N . MET C 1 124 ? 21.431 -41.691 1.080 1.00 64.79 173 MET C N 1
ATOM 1981 C CA . MET C 1 124 ? 20.091 -41.437 1.597 1.00 63.39 173 MET C CA 1
ATOM 1982 C C . MET C 1 124 ? 19.611 -42.572 2.495 1.00 77.16 173 MET C C 1
ATOM 1983 O O . MET C 1 124 ? 18.999 -42.320 3.543 1.00 72.79 173 MET C O 1
ATOM 1988 N N . SER C 1 125 ? 19.890 -43.829 2.097 1.00 87.29 174 SER C N 1
ATOM 1989 C CA . SER C 1 125 ? 19.451 -45.007 2.857 1.00 87.51 174 SER C CA 1
ATOM 1990 C C . SER C 1 125 ? 20.155 -45.110 4.202 1.00 79.68 174 SER C C 1
ATOM 1991 O O . SER C 1 125 ? 19.505 -45.281 5.241 1.00 72.13 174 SER C O 1
ATOM 1994 N N . LYS C 1 126 ? 21.490 -45.043 4.199 1.00 76.67 175 LYS C N 1
ATOM 1995 C CA . LYS C 1 126 ? 22.230 -44.959 5.454 1.00 90.93 175 LYS C CA 1
ATOM 1996 C C . LYS C 1 126 ? 21.725 -43.803 6.314 1.00 98.10 175 LYS C C 1
ATOM 1997 O O . LYS C 1 126 ? 21.425 -43.979 7.502 1.00 101.37 175 LYS C O 1
ATOM 2003 N N . SER C 1 127 ? 21.611 -42.608 5.721 1.00 93.05 176 SER C N 1
ATOM 2004 C CA . SER C 1 127 ? 21.261 -41.428 6.502 1.00 90.19 176 SER C CA 1
ATOM 2005 C C . SER C 1 127 ? 19.890 -41.563 7.157 1.00 91.96 176 SER C C 1
ATOM 2006 O O . SER C 1 127 ? 19.694 -41.065 8.271 1.00 99.88 176 SER C O 1
ATOM 2009 N N . LEU C 1 128 ? 18.926 -42.224 6.506 1.00 78.07 177 LEU C N 1
ATOM 2010 C CA . LEU C 1 128 ? 17.625 -42.375 7.156 1.00 77.84 177 LEU C CA 1
ATOM 2011 C C . LEU C 1 128 ? 17.672 -43.447 8.236 1.00 91.35 177 LEU C C 1
ATOM 2012 O O . LEU C 1 128 ? 17.004 -43.325 9.272 1.00 86.87 177 LEU C O 1
ATOM 2017 N N . ASN C 1 129 ? 18.454 -44.508 8.004 1.00 95.25 178 ASN C N 1
ATOM 2018 C CA . ASN C 1 129 ? 18.546 -45.612 8.948 1.00 103.16 178 ASN C CA 1
ATOM 2019 C C . ASN C 1 129 ? 19.233 -45.218 10.248 1.00 111.12 178 ASN C C 1
ATOM 2020 O O . ASN C 1 129 ? 18.988 -45.863 11.272 1.00 122.54 178 ASN C O 1
ATOM 2025 N N . LYS C 1 130 ? 20.093 -44.200 10.234 1.00 108.75 179 LYS C N 1
ATOM 2026 C CA . LYS C 1 130 ? 20.899 -43.898 11.412 1.00 102.33 179 LYS C CA 1
ATOM 2027 C C . LYS C 1 130 ? 20.014 -43.628 12.625 1.00 111.82 179 LYS C C 1
ATOM 2028 O O . LYS C 1 130 ? 18.992 -42.948 12.526 1.00 121.46 179 LYS C O 1
ATOM 2030 N N . LYS C 1 131 ? 20.410 -44.169 13.775 1.00 114.75 180 LYS C N 1
ATOM 2031 C CA . LYS C 1 131 ? 19.639 -44.047 15.001 1.00 107.22 180 LYS C CA 1
ATOM 2032 C C . LYS C 1 131 ? 19.637 -42.609 15.515 1.00 117.60 180 LYS C C 1
ATOM 2033 O O . LYS C 1 131 ? 20.502 -41.794 15.174 1.00 124.82 180 LYS C O 1
ATOM 2035 N N . VAL C 1 132 ? 18.655 -42.314 16.376 1.00 113.40 181 VAL C N 1
ATOM 2036 C CA . VAL C 1 132 ? 18.448 -40.970 16.954 1.00 113.63 181 VAL C CA 1
ATOM 2037 C C . VAL C 1 132 ? 19.066 -40.828 18.339 1.00 111.74 181 VAL C C 1
ATOM 2038 O O . VAL C 1 132 ? 18.434 -40.335 19.275 1.00 106.99 181 VAL C O 1
ATOM 2040 N N . LEU D 2 2 ? 10.372 -42.273 17.305 1.00 97.79 72 LEU D N 1
ATOM 2041 C CA . LEU D 2 2 ? 9.478 -41.921 16.207 1.00 104.21 72 LEU D CA 1
ATOM 2042 C C . LEU D 2 2 ? 9.653 -42.889 15.052 1.00 115.92 72 LEU D C 1
ATOM 2043 O O . LEU D 2 2 ? 10.774 -43.227 14.647 1.00 119.48 72 LEU D O 1
ATOM 2048 N N . LYS D 2 3 ? 8.523 -43.352 14.539 1.00 127.29 73 LYS D N 1
ATOM 2049 C CA . LYS D 2 3 ? 8.472 -44.145 13.323 1.00 135.12 73 LYS D CA 1
ATOM 2050 C C . LYS D 2 3 ? 7.751 -43.318 12.272 1.00 140.60 73 LYS D C 1
ATOM 2051 O O . LYS D 2 3 ? 6.631 -42.854 12.509 1.00 140.98 73 LYS D O 1
ATOM 2053 N N . PHE D 2 4 ? 8.411 -43.098 11.139 1.00 137.77 74 PHE D N 1
ATOM 2054 C CA . PHE D 2 4 ? 7.768 -42.448 10.006 1.00 130.19 74 PHE D CA 1
ATOM 2055 C C . PHE D 2 4 ? 6.642 -43.322 9.478 1.00 132.20 74 PHE D C 1
ATOM 2056 O O . PHE D 2 4 ? 6.787 -44.543 9.367 1.00 144.91 74 PHE D O 1
ATOM 2064 N N . LYS D 2 5 ? 5.521 -42.698 9.135 1.00 124.41 75 LYS D N 1
ATOM 2065 C CA . LYS D 2 5 ? 4.381 -43.431 8.604 1.00 124.78 75 LYS D CA 1
ATOM 2066 C C . LYS D 2 5 ? 4.402 -43.402 7.078 1.00 127.60 75 LYS D C 1
ATOM 2067 O O . LYS D 2 5 ? 4.693 -42.366 6.466 1.00 130.69 75 LYS D O 1
ATOM 2073 N N . ARG D 2 6 ? 4.117 -44.554 6.467 1.00 127.04 76 ARG D N 1
ATOM 2074 C CA . ARG D 2 6 ? 4.061 -44.632 5.011 1.00 122.40 76 ARG D CA 1
ATOM 2075 C C . ARG D 2 6 ? 2.832 -43.887 4.502 1.00 130.13 76 ARG D C 1
ATOM 2076 O O . ARG D 2 6 ? 1.732 -44.035 5.047 1.00 134.90 76 ARG D O 1
ATOM 2084 N N . HIS D 2 7 ? 3.018 -43.078 3.464 1.00 126.72 77 HIS D N 1
ATOM 2085 C CA . HIS D 2 7 ? 1.928 -42.304 2.894 1.00 122.54 77 HIS D CA 1
ATOM 2086 C C . HIS D 2 7 ? 1.307 -43.049 1.716 1.00 117.04 77 HIS D C 1
ATOM 2087 O O . HIS D 2 7 ? 1.980 -43.800 1.000 1.00 110.39 77 HIS D O 1
ATOM 2094 N N . LYS D 2 8 ? 0.002 -42.845 1.540 1.00 123.37 78 LYS D N 1
ATOM 2095 C CA . LYS D 2 8 ? -0.762 -43.558 0.523 1.00 129.27 78 LYS D CA 1
ATOM 2096 C C . LYS D 2 8 ? -0.444 -43.027 -0.872 1.00 134.66 78 LYS D C 1
ATOM 2097 O O . LYS D 2 8 ? -0.055 -41.869 -1.050 1.00 131.39 78 LYS D O 1
ATOM 2099 N N . ASN D 2 9 ? -0.621 -43.893 -1.866 1.00 134.47 79 ASN D N 1
ATOM 2100 C CA . ASN D 2 9 ? -0.305 -43.566 -3.252 1.00 131.30 79 ASN D CA 1
ATOM 2101 C C . ASN D 2 9 ? -1.097 -42.336 -3.714 1.00 128.98 79 ASN D C 1
ATOM 2102 O O . ASN D 2 9 ? -1.079 -41.961 -4.888 1.00 127.18 79 ASN D O 1
ATOM 2107 N N . PRO D 2 16 ? 1.301 -32.922 -16.215 1.00 89.47 86 PRO D N 1
ATOM 2108 C CA . PRO D 2 16 ? 2.077 -31.961 -15.406 1.00 85.14 86 PRO D CA 1
ATOM 2109 C C . PRO D 2 16 ? 1.546 -30.542 -15.507 1.00 88.53 86 PRO D C 1
ATOM 2110 O O . PRO D 2 16 ? 1.400 -30.040 -16.624 1.00 92.19 86 PRO D O 1
ATOM 2114 N N . THR D 2 17 ? 1.266 -29.902 -14.369 1.00 93.91 87 THR D N 1
ATOM 2115 C CA . THR D 2 17 ? 0.766 -28.531 -14.395 1.00 91.72 87 THR D CA 1
ATOM 2116 C C . THR D 2 17 ? 1.866 -27.555 -14.783 1.00 91.50 87 THR D C 1
ATOM 2117 O O . THR D 2 17 ? 3.063 -27.810 -14.611 1.00 82.32 87 THR D O 1
ATOM 2121 N N . LEU D 2 18 ? 1.427 -26.397 -15.280 1.00 101.83 88 LEU D N 1
ATOM 2122 C CA . LEU D 2 18 ? 2.349 -25.312 -15.592 1.00 89.59 88 LEU D CA 1
ATOM 2123 C C . LEU D 2 18 ? 3.193 -24.953 -14.382 1.00 78.88 88 LEU D C 1
ATOM 2124 O O . LEU D 2 18 ? 4.415 -24.773 -14.495 1.00 79.52 88 LEU D O 1
ATOM 2129 N N . GLY D 2 19 ? 2.561 -24.882 -13.208 1.00 67.46 89 GLY D N 1
ATOM 2130 C CA . GLY D 2 19 ? 3.315 -24.651 -11.987 1.00 73.69 89 GLY D CA 1
ATOM 2131 C C . GLY D 2 19 ? 4.484 -25.602 -11.827 1.00 80.29 89 GLY D C 1
ATOM 2132 O O . GLY D 2 19 ? 5.611 -25.176 -11.566 1.00 81.79 89 GLY D O 1
ATOM 2133 N N . GLU D 2 20 ? 4.242 -26.903 -12.022 1.00 67.94 90 GLU D N 1
ATOM 2134 C CA . GLU D 2 20 ? 5.307 -27.877 -11.805 1.00 74.05 90 GLU D CA 1
ATOM 2135 C C . GLU D 2 20 ? 6.417 -27.708 -12.826 1.00 65.06 90 GLU D C 1
ATOM 2136 O O . GLU D 2 20 ? 7.603 -27.718 -12.474 1.00 59.39 90 GLU D O 1
ATOM 2142 N N . ARG D 2 21 ? 6.047 -27.559 -14.098 1.00 66.76 91 ARG D N 1
ATOM 2143 C CA . ARG D 2 21 ? 7.022 -27.187 -15.118 1.00 71.03 91 ARG D CA 1
ATOM 2144 C C . ARG D 2 21 ? 7.896 -26.028 -14.656 1.00 74.79 91 ARG D C 1
ATOM 2145 O O . ARG D 2 21 ? 9.130 -26.134 -14.644 1.00 75.52 91 ARG D O 1
ATOM 2153 N N . LEU D 2 22 ? 7.269 -24.923 -14.238 1.00 63.82 92 LEU D N 1
ATOM 2154 C CA . LEU D 2 22 ? 8.042 -23.752 -13.845 1.00 80.07 92 LEU D CA 1
ATOM 2155 C C . LEU D 2 22 ? 8.927 -24.069 -12.654 1.00 75.81 92 LEU D C 1
ATOM 2156 O O . LEU D 2 22 ? 10.118 -23.733 -12.642 1.00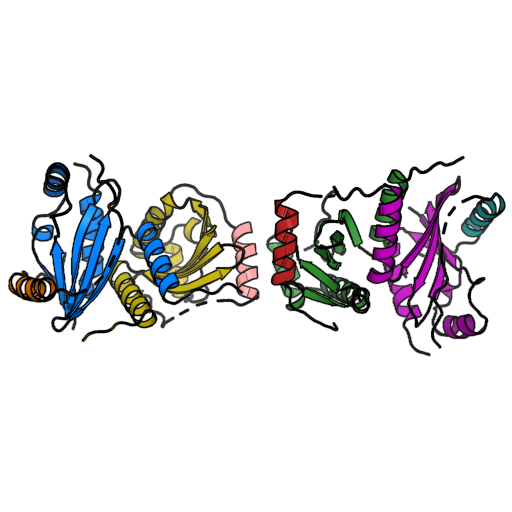 77.01 92 LEU D O 1
ATOM 2161 N N . ASP D 2 23 ? 8.355 -24.718 -11.640 1.00 68.69 93 ASP D N 1
ATOM 2162 C CA . ASP D 2 23 ? 9.126 -25.065 -10.452 1.00 72.24 93 ASP D CA 1
ATOM 2163 C C . ASP D 2 23 ? 10.383 -25.842 -10.814 1.00 70.47 93 ASP D C 1
ATOM 2164 O O . ASP D 2 23 ? 11.453 -25.598 -10.240 1.00 69.91 93 ASP D O 1
ATOM 2169 N N . ASN D 2 24 ? 10.278 -26.737 -11.804 1.00 60.01 94 ASN D N 1
ATOM 2170 C CA . ASN D 2 24 ? 11.445 -27.457 -12.298 1.00 75.35 94 ASN D CA 1
ATOM 2171 C C . ASN D 2 24 ? 12.511 -26.493 -12.794 1.00 80.03 94 ASN D C 1
ATOM 2172 O O . ASN D 2 24 ? 13.697 -26.645 -12.475 1.00 76.26 94 ASN D O 1
ATOM 2177 N N . LEU D 2 25 ? 12.101 -25.489 -13.579 1.00 81.11 95 LEU D N 1
ATOM 2178 C CA . LEU D 2 25 ? 13.049 -24.513 -14.114 1.00 80.39 95 LEU D CA 1
ATOM 2179 C C . LEU D 2 25 ? 13.796 -23.793 -13.003 1.00 72.02 95 LEU D C 1
ATOM 2180 O O . LEU D 2 25 ? 15.020 -23.631 -13.078 1.00 76.82 95 LEU D O 1
ATOM 2185 N N . GLN D 2 26 ? 13.085 -23.384 -11.949 1.00 69.48 96 GLN D N 1
ATOM 2186 C CA . GLN D 2 26 ? 13.764 -22.717 -10.842 1.00 74.47 96 GLN D CA 1
ATOM 2187 C C . GLN D 2 26 ? 14.726 -23.668 -10.159 1.00 88.30 96 GLN D C 1
ATOM 2188 O O . GLN D 2 26 ? 15.871 -23.296 -9.863 1.00 79.08 96 GLN D O 1
ATOM 2194 N N . ASP D 2 27 ? 14.271 -24.908 -9.903 1.00 79.32 97 ASP D N 1
ATOM 2195 C CA . ASP D 2 27 ? 15.103 -25.879 -9.207 1.00 70.84 97 ASP D CA 1
ATOM 2196 C C . ASP D 2 27 ? 16.413 -26.124 -9.942 1.00 66.87 97 ASP D C 1
ATOM 2197 O O . ASP D 2 27 ? 17.466 -26.209 -9.298 1.00 62.72 97 ASP D O 1
ATOM 2202 N N . ILE D 2 28 ? 16.384 -26.188 -11.278 1.00 66.85 98 ILE D N 1
ATOM 2203 C CA . ILE D 2 28 ? 17.633 -26.216 -12.040 1.00 79.38 98 ILE D CA 1
ATOM 2204 C C . ILE D 2 28 ? 18.522 -25.035 -11.659 1.00 84.83 98 ILE D C 1
ATOM 2205 O O . ILE D 2 28 ? 19.715 -25.202 -11.372 1.00 74.12 98 ILE D O 1
ATOM 2210 N N . LYS D 2 29 ? 17.960 -23.818 -11.677 1.00 88.71 99 LYS D N 1
ATOM 2211 C CA . LYS D 2 29 ? 18.770 -22.622 -11.440 1.00 76.37 99 LYS D CA 1
ATOM 2212 C C . LYS D 2 29 ? 19.307 -22.591 -10.021 1.00 77.13 99 LYS D C 1
ATOM 2213 O O . LYS D 2 29 ? 20.462 -22.203 -9.800 1.00 73.69 99 LYS D O 1
ATOM 2219 N N . LYS D 2 30 ? 18.500 -23.037 -9.054 1.00 71.91 100 LYS D N 1
ATOM 2220 C CA . LYS D 2 30 ? 18.966 -23.100 -7.672 1.00 72.16 100 LYS D CA 1
ATOM 2221 C C . LYS D 2 30 ? 20.054 -24.152 -7.465 1.00 77.81 100 LYS D C 1
ATOM 2222 O O . LYS D 2 30 ? 20.889 -23.996 -6.570 1.00 90.31 100 LYS D O 1
ATOM 2228 N N . ALA D 2 31 ? 20.069 -25.218 -8.264 1.00 71.80 101 ALA D N 1
ATOM 2229 C CA . ALA D 2 31 ? 20.771 -26.433 -7.861 1.00 81.55 101 ALA D CA 1
ATOM 2230 C C . ALA D 2 31 ? 22.275 -26.209 -7.724 1.00 73.26 101 ALA D C 1
ATOM 2231 O O . ALA D 2 31 ? 22.917 -25.624 -8.599 1.00 71.45 101 ALA D O 1
ATOM 2233 N N . LYS D 2 32 ? 22.832 -26.708 -6.619 1.00 69.18 102 LYS D N 1
ATOM 2234 C CA . LYS D 2 32 ? 24.263 -26.651 -6.350 1.00 66.24 102 LYS D CA 1
ATOM 2235 C C . LYS D 2 32 ? 24.947 -27.885 -6.922 1.00 76.46 102 LYS D C 1
ATOM 2236 O O . LYS D 2 32 ? 24.628 -29.017 -6.540 1.00 98.69 102 LYS D O 1
ATOM 2242 N N . ARG D 2 33 ? 25.883 -27.669 -7.833 1.00 67.78 103 ARG D N 1
ATOM 2243 C CA . ARG D 2 33 ? 26.605 -28.775 -8.433 1.00 73.04 103 ARG D CA 1
ATOM 2244 C C . ARG D 2 33 ? 27.554 -29.391 -7.422 1.00 87.14 103 ARG D C 1
ATOM 2245 O O . ARG D 2 33 ? 28.300 -28.684 -6.741 1.00 87.63 103 ARG D O 1
ATOM 2253 N N . VAL D 2 34 ? 27.494 -30.716 -7.328 1.00 95.13 104 VAL D N 1
ATOM 2254 C CA . VAL D 2 34 ? 28.355 -31.556 -6.510 1.00 90.13 104 VAL D CA 1
ATOM 2255 C C . VAL D 2 34 ? 28.742 -32.724 -7.406 1.00 89.90 104 VAL D C 1
ATOM 2256 O O . VAL D 2 34 ? 28.004 -33.076 -8.329 1.00 92.76 104 VAL D O 1
ATOM 2260 N N . GLU D 2 35 ? 29.913 -33.312 -7.167 1.00 90.32 105 GLU D N 1
ATOM 2261 C CA . GLU D 2 35 ? 30.364 -34.386 -8.046 1.00 110.13 105 GLU D CA 1
ATOM 2262 C C . GLU D 2 35 ? 30.469 -35.748 -7.369 1.00 115.46 105 GLU D C 1
ATOM 2263 O O . GLU D 2 35 ? 30.282 -36.772 -8.037 1.00 102.91 105 GLU D O 1
ATOM 2269 N N . ASN D 2 36 ? 30.755 -35.791 -6.069 1.00 121.87 106 ASN D N 1
ATOM 2270 C CA . ASN D 2 36 ? 30.817 -37.039 -5.324 1.00 123.54 106 ASN D CA 1
ATOM 2271 C C . ASN D 2 36 ? 30.070 -36.879 -4.010 1.00 112.46 106 ASN D C 1
ATOM 2272 O O . ASN D 2 36 ? 29.818 -35.763 -3.548 1.00 105.58 106 ASN D O 1
ATOM 2277 N N . PHE D 2 37 ? 29.733 -38.012 -3.409 1.00 105.66 107 PHE D N 1
ATOM 2278 C CA . PHE D 2 37 ? 29.143 -38.017 -2.082 1.00 104.10 107 PHE D CA 1
ATOM 2279 C C . PHE D 2 37 ? 30.084 -38.731 -1.118 1.00 116.57 107 PHE D C 1
ATOM 2280 O O . PHE D 2 37 ? 31.279 -38.873 -1.389 1.00 131.15 107 PHE D O 1
ATOM 2288 N N . LEU E 1 13 ? 0.879 -33.096 -24.901 1.00 100.96 62 LEU E N 1
ATOM 2289 C CA . LEU E 1 13 ? 2.312 -32.859 -25.089 1.00 107.87 62 LEU E CA 1
ATOM 2290 C C . LEU E 1 13 ? 3.132 -34.118 -24.982 1.00 114.79 62 LEU E C 1
ATOM 2291 O O . LEU E 1 13 ? 2.923 -35.071 -25.752 1.00 119.60 62 LEU E O 1
ATOM 2293 N N . TYR E 1 14 ? 4.068 -34.146 -24.023 1.00 117.90 63 TYR E N 1
ATOM 2294 C CA . TYR E 1 14 ? 5.034 -35.241 -23.872 1.00 123.28 63 TYR E CA 1
ATOM 2295 C C . TYR E 1 14 ? 4.379 -36.559 -23.457 1.00 130.87 63 TYR E C 1
ATOM 2296 O O . TYR E 1 14 ? 4.511 -37.006 -22.309 1.00 139.49 63 TYR E O 1
ATOM 2305 N N . PHE E 1 15 ? 3.695 -37.201 -24.389 1.00 126.08 64 PHE E N 1
ATOM 2306 C CA . PHE E 1 15 ? 2.949 -38.395 -24.048 1.00 119.56 64 PHE E CA 1
ATOM 2307 C C . PHE E 1 15 ? 3.889 -39.590 -23.899 1.00 125.01 64 PHE E C 1
ATOM 2308 O O . PHE E 1 15 ? 4.715 -39.861 -24.778 1.00 125.70 64 PHE E O 1
ATOM 2316 N N . GLN E 1 16 ? 3.761 -40.305 -22.780 1.00 125.41 65 GLN E N 1
ATOM 2317 C CA . GLN E 1 16 ? 4.491 -41.544 -22.520 1.00 111.57 65 GLN E CA 1
ATOM 2318 C C . GLN E 1 16 ? 3.522 -42.714 -22.569 1.00 107.30 65 GLN E C 1
ATOM 2319 O O . GLN E 1 16 ? 2.531 -42.729 -21.830 1.00 107.56 65 GLN E O 1
ATOM 2325 N N . SER E 1 17 ? 3.819 -43.699 -23.411 1.00 96.85 66 SER E N 1
ATOM 2326 C CA . SER E 1 17 ? 2.995 -44.898 -23.439 1.00 97.87 66 SER E CA 1
ATOM 2327 C C . SER E 1 17 ? 3.258 -45.758 -22.205 1.00 92.46 66 SER E C 1
ATOM 2328 O O . SER E 1 17 ? 4.276 -45.627 -21.519 1.00 87.26 66 SER E O 1
ATOM 2331 N N . ASN E 1 18 ? 2.311 -46.653 -21.929 1.00 92.21 67 ASN E N 1
ATOM 2332 C CA . ASN E 1 18 ? 2.483 -47.607 -20.839 1.00 89.59 67 ASN E CA 1
ATOM 2333 C C . ASN E 1 18 ? 3.793 -48.368 -20.975 1.00 89.43 67 ASN E C 1
ATOM 2334 O O . ASN E 1 18 ? 4.534 -48.533 -19.999 1.00 84.63 67 ASN E O 1
ATOM 2339 N N . ALA E 1 19 ? 4.093 -48.832 -22.192 1.00 83.95 68 ALA E N 1
ATOM 2340 C CA . ALA E 1 19 ? 5.355 -49.519 -22.448 1.00 82.83 68 ALA E CA 1
ATOM 2341 C C . ALA E 1 19 ? 6.548 -48.612 -22.166 1.00 90.57 68 ALA E C 1
ATOM 2342 O O . ALA E 1 19 ? 7.474 -48.996 -21.440 1.00 88.91 68 ALA E O 1
ATOM 2344 N N . GLU E 1 20 ? 6.543 -47.402 -22.740 1.00 86.02 69 GLU E N 1
ATOM 2345 C CA . GLU E 1 20 ? 7.656 -46.479 -22.543 1.00 87.43 69 GLU E CA 1
ATOM 2346 C C . GLU E 1 20 ? 7.919 -46.236 -21.059 1.00 75.83 69 GLU E C 1
ATOM 2347 O O . GLU E 1 20 ? 9.077 -46.166 -20.626 1.00 72.78 69 GLU E O 1
ATOM 2353 N N . THR E 1 21 ? 6.859 -46.118 -20.259 1.00 67.82 70 THR E N 1
ATOM 2354 C CA . THR E 1 21 ? 7.042 -45.896 -18.828 1.00 74.83 70 THR E CA 1
ATOM 2355 C C . THR E 1 21 ? 7.808 -47.049 -18.186 1.00 82.67 70 THR E C 1
ATOM 2356 O O . THR E 1 21 ? 8.733 -46.828 -17.390 1.00 72.42 70 THR E O 1
ATOM 2360 N N . ILE E 1 22 ? 7.426 -48.290 -18.518 1.00 78.23 71 ILE E N 1
ATOM 2361 C CA . ILE E 1 22 ? 8.121 -49.456 -17.982 1.00 78.52 71 ILE E CA 1
ATOM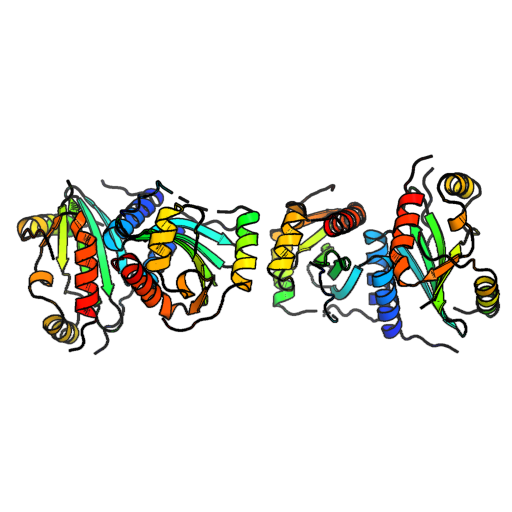 2362 C C . ILE E 1 22 ? 9.620 -49.338 -18.214 1.00 78.11 71 ILE E C 1
ATOM 2363 O O . ILE E 1 22 ? 10.429 -49.568 -17.303 1.00 72.61 71 ILE E O 1
ATOM 2368 N N . GLU E 1 23 ? 10.017 -48.945 -19.424 1.00 75.27 72 GLU E N 1
ATOM 2369 C CA . GLU E 1 23 ? 11.441 -48.811 -19.693 1.00 78.99 72 GLU E CA 1
ATOM 2370 C C . GLU E 1 23 ? 12.053 -47.666 -18.897 1.00 80.73 72 GLU E C 1
ATOM 2371 O O . GLU E 1 23 ? 13.199 -47.773 -18.442 1.00 82.61 72 GLU E O 1
ATOM 2377 N N . ILE E 1 24 ? 11.304 -46.576 -18.698 1.00 76.12 73 ILE E N 1
ATOM 2378 C CA . ILE E 1 24 ? 11.844 -45.449 -17.943 1.00 74.52 73 ILE E CA 1
ATOM 2379 C C . ILE E 1 24 ? 12.032 -45.832 -16.481 1.00 71.60 73 ILE E C 1
ATOM 2380 O O . ILE E 1 24 ? 13.040 -45.478 -15.853 1.00 59.42 73 ILE E O 1
ATOM 2385 N N . ILE E 1 25 ? 11.078 -46.580 -15.919 1.00 70.15 74 ILE E N 1
ATOM 2386 C CA . ILE E 1 25 ? 11.214 -47.012 -14.532 1.00 70.42 74 ILE E CA 1
ATOM 2387 C C . ILE E 1 25 ? 12.365 -47.990 -14.387 1.00 64.36 74 ILE E C 1
ATOM 2388 O O . ILE E 1 25 ? 13.160 -47.893 -13.444 1.00 58.15 74 ILE E O 1
ATOM 2393 N N . LYS E 1 26 ? 12.474 -48.947 -15.314 1.00 68.69 75 LYS E N 1
ATOM 2394 C CA . LYS E 1 26 ? 13.587 -49.886 -15.283 1.00 76.02 75 LYS E CA 1
ATOM 2395 C C . LYS E 1 26 ? 14.913 -49.147 -15.321 1.00 77.37 75 LYS E C 1
ATOM 2396 O O . LYS E 1 26 ? 15.779 -49.355 -14.462 1.00 74.65 75 LYS E O 1
ATOM 2402 N N . ASP E 1 27 ? 15.082 -48.271 -16.320 1.00 78.46 76 ASP E N 1
ATOM 2403 C CA . ASP E 1 27 ? 16.313 -47.498 -16.447 1.00 66.87 76 ASP E CA 1
ATOM 2404 C C . ASP E 1 27 ? 16.640 -46.780 -15.146 1.00 60.68 76 ASP E C 1
ATOM 2405 O O . ASP E 1 27 ? 17.786 -46.795 -14.676 1.00 62.70 76 ASP E O 1
ATOM 2410 N N . LEU E 1 28 ? 15.632 -46.186 -14.526 1.00 52.59 77 LEU E N 1
ATOM 2411 C CA . LEU E 1 28 ? 15.864 -45.492 -13.272 1.00 63.09 77 LEU E CA 1
ATOM 2412 C C . LEU E 1 28 ? 16.521 -46.409 -12.250 1.00 62.40 77 LEU E C 1
ATOM 2413 O O . LEU E 1 28 ? 17.624 -46.133 -11.772 1.00 59.82 77 LEU E O 1
ATOM 2418 N N . PHE E 1 29 ? 15.885 -47.537 -11.940 1.00 65.74 78 PHE E N 1
ATOM 2419 C CA . PHE E 1 29 ? 16.383 -48.373 -10.851 1.00 66.20 78 PHE E CA 1
ATOM 2420 C C . PHE E 1 29 ? 17.725 -49.028 -11.155 1.00 60.92 78 PHE E C 1
ATOM 2421 O O . PHE E 1 29 ? 18.427 -49.427 -10.222 1.00 63.68 78 PHE E O 1
ATOM 2429 N N . GLU E 1 30 ? 18.124 -49.141 -12.420 1.00 67.20 79 GLU E N 1
ATOM 2430 C CA . GLU E 1 30 ? 19.472 -49.627 -12.671 1.00 73.01 79 GLU E CA 1
ATOM 2431 C C . GLU E 1 30 ? 20.495 -48.645 -12.123 1.00 77.13 79 GLU E C 1
ATOM 2432 O O . GLU E 1 30 ? 21.374 -49.022 -11.338 1.00 63.44 79 GLU E O 1
ATOM 2438 N N . HIS E 1 31 ? 20.366 -47.364 -12.504 1.00 77.18 80 HIS E N 1
ATOM 2439 C CA . HIS E 1 31 ? 21.288 -46.329 -12.035 1.00 73.00 80 HIS E CA 1
ATOM 2440 C C . HIS E 1 31 ? 21.134 -46.074 -10.541 1.00 73.46 80 HIS E C 1
ATOM 2441 O O . HIS E 1 31 ? 22.128 -45.880 -9.829 1.00 67.08 80 HIS E O 1
ATOM 2448 N N . LEU E 1 32 ? 19.899 -46.073 -10.049 1.00 74.19 81 LEU E N 1
ATOM 2449 C CA . LEU E 1 32 ? 19.658 -45.771 -8.645 1.00 76.14 81 LEU E CA 1
ATOM 2450 C C . LEU E 1 32 ? 20.107 -46.910 -7.731 1.00 69.40 81 LEU E C 1
ATOM 2451 O O . LEU E 1 32 ? 20.788 -46.681 -6.725 1.00 72.62 81 LEU E O 1
ATOM 2456 N N . CYS E 1 33 ? 19.723 -48.137 -8.045 1.00 66.45 82 CYS E N 1
ATOM 2457 C CA . CYS E 1 33 ? 19.843 -49.225 -7.079 1.00 78.11 82 CYS E CA 1
ATOM 2458 C C . CYS E 1 33 ? 20.721 -50.395 -7.514 1.00 65.76 82 CYS E C 1
ATOM 2459 O O . CYS E 1 33 ? 21.007 -51.256 -6.683 1.00 53.82 82 CYS E O 1
ATOM 2462 N N . GLY E 1 34 ? 21.208 -50.415 -8.751 1.00 58.88 83 GLY E N 1
ATOM 2463 C CA . GLY E 1 34 ? 22.031 -51.507 -9.212 1.00 69.89 83 GLY E CA 1
ATOM 2464 C C . GLY E 1 34 ? 21.228 -52.735 -9.554 1.00 76.06 83 GLY E C 1
ATOM 2465 O O . GLY E 1 34 ? 21.739 -53.848 -9.457 1.00 64.70 83 GLY E O 1
ATOM 2466 N N . VAL E 1 35 ? 19.973 -52.555 -9.937 1.00 71.11 84 VAL E N 1
ATOM 2467 C CA . VAL E 1 35 ? 19.053 -53.648 -10.170 1.00 57.34 84 VAL E CA 1
ATOM 2468 C C . VAL E 1 35 ? 18.431 -53.469 -11.540 1.00 67.71 84 VAL E C 1
ATOM 2469 O O . VAL E 1 35 ? 18.095 -52.345 -11.948 1.00 64.73 84 VAL E O 1
ATOM 2473 N N . ARG E 1 36 ? 18.258 -54.592 -12.239 1.00 62.29 85 ARG E N 1
ATOM 2474 C CA . ARG E 1 36 ? 17.669 -54.615 -13.565 1.00 70.15 85 ARG E CA 1
ATOM 2475 C C . ARG E 1 36 ? 16.732 -55.813 -13.638 1.00 82.35 85 ARG E C 1
ATOM 2476 O O . ARG E 1 36 ? 17.147 -56.946 -13.373 1.00 92.73 85 ARG E O 1
ATOM 2484 N N . VAL E 1 37 ? 15.465 -55.556 -13.945 1.00 78.69 86 VAL E N 1
ATOM 2485 C CA . VAL E 1 37 ? 14.448 -56.591 -14.100 1.00 64.87 86 VAL E CA 1
ATOM 2486 C C . VAL E 1 37 ? 14.195 -56.758 -15.590 1.00 72.69 86 VAL E C 1
ATOM 2487 O O . VAL E 1 37 ? 13.564 -55.898 -16.224 1.00 77.01 86 VAL E O 1
ATOM 2491 N N . HIS E 1 38 ? 14.648 -57.876 -16.159 1.00 69.82 87 HIS E N 1
ATOM 2492 C CA . HIS E 1 38 ? 14.496 -58.043 -17.604 1.00 67.04 87 HIS E CA 1
ATOM 2493 C C . HIS E 1 38 ? 13.106 -58.549 -17.990 1.00 71.59 87 HIS E C 1
ATOM 2494 O O . HIS E 1 38 ? 12.610 -58.229 -19.082 1.00 77.10 87 HIS E O 1
ATOM 2501 N N . ARG E 1 39 ? 12.450 -59.320 -17.117 1.00 69.53 88 ARG E N 1
ATOM 2502 C CA . ARG E 1 39 ? 11.210 -59.997 -17.488 1.00 64.41 88 ARG E CA 1
ATOM 2503 C C . ARG E 1 39 ? 10.386 -60.265 -16.237 1.00 57.79 88 ARG E C 1
ATOM 2504 O O . ARG E 1 39 ? 10.944 -60.531 -15.167 1.00 60.11 88 ARG E O 1
ATOM 2512 N N . THR E 1 40 ? 9.063 -60.168 -16.363 1.00 62.50 89 THR E N 1
ATOM 2513 C CA . THR E 1 40 ? 8.157 -60.581 -15.296 1.00 67.05 89 THR E CA 1
ATOM 2514 C C . THR E 1 40 ? 6.977 -61.344 -15.881 1.00 79.68 89 THR E C 1
ATOM 2515 O O . THR E 1 40 ? 6.425 -60.957 -16.920 1.00 84.44 89 THR E O 1
ATOM 2519 N N . TYR E 1 41 ? 6.575 -62.409 -15.190 1.00 78.10 90 TYR E N 1
ATOM 2520 C CA . TYR E 1 41 ? 5.364 -63.123 -15.547 1.00 71.25 90 TYR E CA 1
ATOM 2521 C C . TYR E 1 41 ? 4.762 -63.735 -14.290 1.00 73.57 90 TYR E C 1
ATOM 2522 O O . TYR E 1 41 ? 5.429 -63.890 -13.257 1.00 69.43 90 TYR E O 1
ATOM 2531 N N . GLU E 1 42 ? 3.480 -64.072 -14.389 1.00 77.19 91 GLU E N 1
ATOM 2532 C CA . GLU E 1 42 ? 2.790 -64.868 -13.386 1.00 74.21 91 GLU E CA 1
ATOM 2533 C C . GLU E 1 42 ? 2.535 -66.258 -13.955 1.00 83.32 91 GLU E C 1
ATOM 2534 O O . GLU E 1 42 ? 2.286 -66.411 -15.158 1.00 92.22 91 GLU E O 1
ATOM 2540 N N . ASP E 1 43 ? 2.618 -67.268 -13.096 1.00 67.53 92 ASP E N 1
ATOM 2541 C CA . ASP E 1 43 ? 2.189 -68.609 -13.457 1.00 65.77 92 ASP E CA 1
ATOM 2542 C C . ASP E 1 43 ? 1.334 -69.104 -12.296 1.00 76.77 92 ASP E C 1
ATOM 2543 O O . ASP E 1 43 ? 0.858 -68.313 -11.471 1.00 85.96 92 ASP E O 1
ATOM 2548 N N . ASP E 1 44 ? 1.147 -70.421 -12.216 1.00 76.36 93 ASP E N 1
ATOM 2549 C CA . ASP E 1 44 ? 0.404 -70.993 -11.099 1.00 80.02 93 ASP E CA 1
ATOM 2550 C C . ASP E 1 44 ? 1.187 -70.891 -9.792 1.00 78.34 93 ASP E C 1
ATOM 2551 O O . ASP E 1 44 ? 0.582 -70.780 -8.721 1.00 81.05 93 ASP E O 1
ATOM 2556 N N . THR E 1 45 ? 2.523 -70.925 -9.858 1.00 81.06 94 THR E N 1
ATOM 2557 C CA . THR E 1 45 ? 3.360 -70.922 -8.658 1.00 92.63 94 THR E CA 1
ATOM 2558 C C . THR E 1 45 ? 3.375 -69.563 -7.972 1.00 101.75 94 THR E C 1
ATOM 2559 O O . THR E 1 45 ? 3.469 -69.482 -6.740 1.00 107.76 94 THR E O 1
ATOM 2563 N N . GLY E 1 46 ? 3.321 -68.498 -8.746 1.00 94.70 95 GLY E N 1
ATOM 2564 C CA . GLY E 1 46 ? 3.428 -67.175 -8.194 1.00 97.84 95 GLY E CA 1
ATOM 2565 C C . GLY E 1 46 ? 3.989 -66.220 -9.241 1.00 98.15 95 GLY E C 1
ATOM 2566 O O . GLY E 1 46 ? 3.827 -66.433 -10.445 1.00 103.75 95 GLY E O 1
ATOM 2567 N N . LEU E 1 47 ? 4.655 -65.181 -8.744 1.00 89.00 96 LEU E N 1
ATOM 2568 C CA . LEU E 1 47 ? 5.101 -64.046 -9.542 1.00 75.56 96 LEU E CA 1
ATOM 2569 C C . LEU E 1 47 ? 6.623 -64.024 -9.628 1.00 70.36 96 LEU E C 1
ATOM 2570 O O . LEU E 1 47 ? 7.305 -64.134 -8.604 1.00 76.15 96 LEU E O 1
ATOM 2575 N N . TRP E 1 48 ? 7.161 -63.855 -10.834 1.00 57.04 97 TRP E N 1
ATOM 2576 C CA . TRP E 1 48 ? 8.558 -64.189 -11.046 1.00 60.99 97 TRP E CA 1
ATOM 2577 C C . TRP E 1 48 ? 9.293 -63.069 -11.754 1.00 65.45 97 TRP E C 1
ATOM 2578 O O . TRP E 1 48 ? 8.790 -62.492 -12.721 1.00 75.88 97 TRP E O 1
ATOM 2589 N N . PHE E 1 49 ? 10.508 -62.802 -11.294 1.00 61.67 98 PHE E N 1
ATOM 2590 C CA . PHE E 1 49 ? 11.324 -61.711 -11.805 1.00 65.56 98 PHE E CA 1
ATOM 2591 C C . PHE E 1 49 ? 12.676 -62.244 -12.241 1.00 64.66 98 PHE E C 1
ATOM 2592 O O . PHE E 1 49 ? 13.363 -62.913 -11.457 1.00 65.25 98 PHE E O 1
ATOM 2600 N N . ASP E 1 50 ? 13.064 -61.944 -13.477 1.00 61.16 99 ASP E N 1
ATOM 2601 C CA . ASP E 1 50 ? 14.394 -62.289 -13.960 1.00 72.62 99 ASP E CA 1
ATOM 2602 C C . ASP E 1 50 ? 15.262 -61.058 -13.764 1.00 65.63 99 ASP E C 1
ATOM 2603 O O . ASP E 1 50 ? 14.954 -59.993 -14.296 1.00 77.11 99 ASP E O 1
ATOM 2608 N N . THR E 1 51 ? 16.366 -61.228 -13.042 1.00 61.13 100 THR E N 1
ATOM 2609 C CA . THR E 1 51 ? 16.983 -60.153 -12.297 1.00 49.55 100 THR E CA 1
ATOM 2610 C C . THR E 1 51 ? 18.500 -60.218 -12.326 1.00 68.87 100 THR E C 1
ATOM 2611 O O . THR E 1 51 ? 19.098 -61.275 -12.095 1.00 73.65 100 THR E O 1
ATOM 2615 N N . SER E 1 52 ? 19.114 -59.067 -12.575 1.00 72.04 101 SER E N 1
ATOM 2616 C CA . SER E 1 52 ? 20.548 -58.897 -12.428 1.00 65.03 101 SER E CA 1
ATOM 2617 C C . SER E 1 52 ? 20.790 -57.669 -11.573 1.00 63.43 101 SER E C 1
ATOM 2618 O O . SER E 1 52 ? 20.317 -56.576 -11.901 1.00 75.22 101 SER E O 1
ATOM 2621 N N . GLN E 1 53 ? 21.520 -57.848 -10.483 1.00 57.99 102 GLN E N 1
ATOM 2622 C CA . GLN E 1 53 ? 21.907 -56.736 -9.634 1.00 64.18 102 GLN E CA 1
ATOM 2623 C C . GLN E 1 53 ? 23.421 -56.687 -9.485 1.00 78.75 102 GLN E C 1
ATOM 2624 O O . GLN E 1 53 ? 24.073 -57.723 -9.323 1.00 80.80 102 GLN E O 1
ATOM 2630 N N . GLY E 1 54 ? 23.975 -55.482 -9.555 1.00 89.24 103 GLY E N 1
ATOM 2631 C CA . GLY E 1 54 ? 25.389 -55.325 -9.300 1.00 95.48 103 GLY E CA 1
ATOM 2632 C C . GLY E 1 54 ? 25.939 -54.081 -9.976 1.00 99.94 103 GLY E C 1
ATOM 2633 O O . GLY E 1 54 ? 25.201 -53.155 -10.322 1.00 97.72 103 GLY E O 1
ATOM 2634 N N . SER E 1 55 ? 27.254 -54.102 -10.151 1.00 94.53 104 SER E N 1
ATOM 2635 C CA . SER E 1 55 ? 28.012 -52.973 -10.656 1.00 78.26 104 SER E CA 1
ATOM 2636 C C . SER E 1 55 ? 29.099 -53.524 -11.565 1.00 94.06 104 SER E C 1
ATOM 2637 O O . SER E 1 55 ? 28.993 -54.634 -12.098 1.00 101.47 104 SER E O 1
ATOM 2640 N N . LYS E 1 56 ? 30.175 -52.753 -11.732 1.00 96.20 105 LYS E N 1
ATOM 2641 C CA . LYS E 1 56 ? 31.364 -53.314 -12.361 1.00 96.74 105 LYS E CA 1
ATOM 2642 C C . LYS E 1 56 ? 32.059 -54.310 -11.435 1.00 97.50 105 LYS E C 1
ATOM 2643 O O . LYS E 1 56 ? 32.633 -55.298 -11.911 1.00 100.73 105 LYS E O 1
ATOM 2645 N N . ASN E 1 57 ? 31.999 -54.083 -10.116 1.00 93.36 106 ASN E N 1
ATOM 2646 C CA . ASN E 1 57 ? 32.705 -54.959 -9.184 1.00 92.88 106 ASN E CA 1
ATOM 2647 C C . ASN E 1 57 ? 32.178 -56.382 -9.261 1.00 93.63 106 ASN E C 1
ATOM 2648 O O . ASN E 1 57 ? 32.944 -57.346 -9.160 1.00 97.28 106 ASN E O 1
ATOM 2653 N N . GLY E 1 58 ? 30.871 -56.533 -9.390 1.00 83.96 107 GLY E N 1
ATOM 2654 C CA . GLY E 1 58 ? 30.279 -57.846 -9.305 1.00 90.92 107 GLY E CA 1
ATOM 2655 C C . GLY E 1 58 ? 28.833 -57.848 -9.739 1.00 98.77 107 GLY E C 1
ATOM 2656 O O . GLY E 1 58 ? 28.062 -56.956 -9.368 1.00 103.66 107 GLY E O 1
ATOM 2657 N N . ILE E 1 59 ? 28.456 -58.852 -10.526 1.00 87.44 108 ILE E N 1
ATOM 2658 C CA . ILE E 1 59 ? 27.100 -58.989 -11.034 1.00 74.61 108 ILE E CA 1
ATOM 2659 C C . ILE E 1 59 ? 26.566 -60.357 -10.646 1.00 92.10 108 ILE E C 1
ATOM 2660 O O . ILE E 1 59 ? 27.267 -61.370 -10.779 1.00 102.60 108 ILE E O 1
ATOM 2665 N N . MET E 1 60 ? 25.320 -60.387 -10.179 1.00 86.64 109 MET E N 1
ATOM 2666 C CA . MET E 1 60 ? 24.684 -61.622 -9.756 1.00 68.49 109 MET E CA 1
ATOM 2667 C C . MET E 1 60 ? 23.322 -61.727 -10.421 1.00 74.60 109 MET E C 1
ATOM 2668 O O . MET E 1 60 ? 22.394 -60.991 -10.064 1.00 71.26 109 MET E O 1
ATOM 2673 N N . ASP E 1 61 ? 23.200 -62.636 -11.387 1.00 74.96 110 ASP E N 1
ATOM 2674 C CA . ASP E 1 61 ? 21.891 -62.947 -11.931 1.00 67.71 110 ASP E CA 1
ATOM 2675 C C . ASP E 1 61 ? 21.149 -63.825 -10.943 1.00 66.28 110 ASP E C 1
ATOM 2676 O O . ASP E 1 61 ? 21.769 -64.558 -10.165 1.00 73.19 110 ASP E O 1
ATOM 2681 N N . TYR E 1 62 ? 19.817 -63.706 -10.940 1.00 63.38 111 TYR E N 1
ATOM 2682 C CA . TYR E 1 62 ? 18.979 -64.485 -10.026 1.00 62.03 111 TYR E CA 1
ATOM 2683 C C . TYR E 1 62 ? 17.502 -64.272 -10.338 1.00 63.25 111 TYR E C 1
ATOM 2684 O O . TYR E 1 62 ? 17.110 -63.292 -10.985 1.00 66.21 111 TYR E O 1
ATOM 2693 N N . LYS E 1 63 ? 16.685 -65.208 -9.847 1.00 58.55 112 LYS E N 1
ATOM 2694 C CA . LYS E 1 63 ? 15.246 -65.230 -10.087 1.00 62.95 112 LYS E CA 1
ATOM 2695 C C . LYS E 1 63 ? 14.497 -65.040 -8.773 1.00 68.78 112 LYS E C 1
ATOM 2696 O O . LYS E 1 63 ? 14.812 -65.685 -7.768 1.00 74.58 112 LYS E O 1
ATOM 2702 N N . LEU E 1 64 ? 13.525 -64.133 -8.767 1.00 66.01 113 LEU E N 1
ATOM 2703 C CA . LEU E 1 64 ? 12.740 -63.872 -7.572 1.00 70.63 113 LEU E CA 1
ATOM 2704 C C . LEU E 1 64 ? 11.307 -64.287 -7.818 1.00 69.12 113 LEU E C 1
ATOM 2705 O O . LEU E 1 64 ? 10.695 -63.857 -8.816 1.00 52.55 113 LEU E O 1
ATOM 2710 N N . GLY E 1 65 ? 10.781 -65.093 -6.892 1.00 54.83 114 GLY E N 1
ATOM 2711 C CA . GLY E 1 65 ? 9.385 -65.470 -6.895 1.00 51.12 114 GLY E CA 1
ATOM 2712 C C . GLY E 1 65 ? 8.676 -65.071 -5.619 1.00 61.01 114 GLY E C 1
ATOM 2713 O O . GLY E 1 65 ? 9.282 -64.981 -4.551 1.00 64.45 114 GLY E O 1
ATOM 2714 N N . PHE E 1 66 ? 7.371 -64.847 -5.738 1.00 69.85 115 PHE E N 1
ATOM 2715 C CA . PHE E 1 66 ? 6.535 -64.384 -4.642 1.00 76.52 115 PHE E CA 1
ATOM 2716 C C . PHE E 1 66 ? 5.320 -65.289 -4.555 1.00 85.24 115 PHE E C 1
ATOM 2717 O O . PHE E 1 66 ? 4.656 -65.529 -5.566 1.00 92.95 115 PHE E O 1
ATOM 2725 N N . VAL E 1 67 ? 5.046 -65.814 -3.362 1.00 94.66 116 VAL E N 1
ATOM 2726 C CA . VAL E 1 67 ? 3.991 -66.816 -3.184 1.00 88.61 116 VAL E CA 1
ATOM 2727 C C . VAL E 1 67 ? 3.083 -66.479 -2.011 1.00 96.91 116 VAL E C 1
ATOM 2728 O O . VAL E 1 67 ? 3.219 -67.049 -0.928 1.00 101.06 116 VAL E O 1
ATOM 2732 N N . THR E 1 79 ? 3.821 -63.097 2.862 1.00 116.16 128 THR E N 1
ATOM 2733 C CA . THR E 1 79 ? 4.088 -63.720 1.575 1.00 106.91 128 THR E CA 1
ATOM 2734 C C . THR E 1 79 ? 5.506 -64.270 1.506 1.00 102.46 128 THR E C 1
ATOM 2735 O O . THR E 1 79 ? 6.461 -63.608 1.903 1.00 106.88 128 THR E O 1
ATOM 2739 N N . GLU E 1 80 ? 5.622 -65.490 0.994 1.00 93.60 129 GLU E N 1
ATOM 2740 C CA . GLU E 1 80 ? 6.907 -66.152 0.856 1.00 89.70 129 GLU E CA 1
ATOM 2741 C C . GLU E 1 80 ? 7.665 -65.639 -0.366 1.00 81.59 129 GLU E C 1
ATOM 2742 O O . GLU E 1 80 ? 7.089 -65.433 -1.438 1.00 73.15 129 GLU E O 1
ATOM 2748 N N . VAL E 1 81 ? 8.971 -65.444 -0.202 1.00 76.51 130 VAL E N 1
ATOM 2749 C CA . VAL E 1 81 ? 9.870 -65.102 -1.298 1.00 65.01 130 VAL E CA 1
ATOM 2750 C C . VAL E 1 81 ? 10.745 -66.307 -1.591 1.00 73.41 130 VAL E C 1
ATOM 2751 O O . VAL E 1 81 ? 11.279 -66.930 -0.666 1.00 84.53 130 VAL E O 1
ATOM 2755 N N . ILE E 1 82 ? 10.918 -66.619 -2.870 1.00 61.50 131 ILE E N 1
ATOM 2756 C CA . ILE E 1 82 ? 11.864 -67.634 -3.308 1.00 67.94 131 ILE E CA 1
ATOM 2757 C C . ILE E 1 82 ? 12.967 -66.944 -4.105 1.00 67.53 131 ILE E C 1
ATOM 2758 O O . ILE E 1 82 ? 12.688 -66.206 -5.060 1.00 62.33 131 ILE E O 1
ATOM 2763 N N . TYR E 1 83 ? 14.216 -67.187 -3.710 1.00 66.97 132 TYR E N 1
ATOM 2764 C CA . TYR E 1 83 ? 15.399 -66.686 -4.399 1.00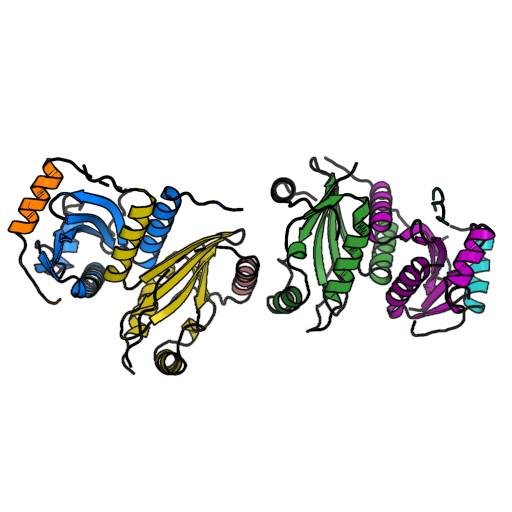 56.02 132 TYR E CA 1
ATOM 2765 C C . TYR E 1 83 ? 16.180 -67.834 -5.024 1.00 74.67 132 TYR E C 1
ATOM 2766 O O . TYR E 1 83 ? 16.553 -68.794 -4.334 1.00 82.49 132 TYR E O 1
ATOM 2775 N N . VAL E 1 84 ? 16.465 -67.730 -6.318 1.00 69.74 133 VAL E N 1
ATOM 2776 C CA . VAL E 1 84 ? 17.211 -68.750 -7.041 1.00 67.68 133 VAL E CA 1
ATOM 2777 C C . VAL E 1 84 ? 18.351 -68.134 -7.774 1.00 62.36 133 VAL E C 1
ATOM 2778 O O . VAL E 1 84 ? 18.155 -67.360 -8.738 1.00 52.09 133 VAL E O 1
ATOM 2782 N N . PRO E 1 85 ? 19.615 -68.422 -7.409 1.00 67.23 134 PRO E N 1
ATOM 2783 C CA . PRO E 1 85 ? 20.775 -67.874 -8.114 1.00 55.71 134 PRO E CA 1
ATOM 2784 C C . PRO E 1 85 ? 20.860 -68.413 -9.526 1.00 59.14 134 PRO E C 1
ATOM 2785 O O . PRO E 1 85 ? 20.617 -69.598 -9.756 1.00 70.00 134 PRO E O 1
ATOM 2789 N N . LEU E 1 86 ? 21.227 -67.550 -10.477 1.00 64.07 135 LEU E N 1
ATOM 2790 C CA . LEU E 1 86 ? 21.453 -67.972 -11.862 1.00 66.03 135 LEU E CA 1
ATOM 2791 C C . LEU E 1 86 ? 22.927 -67.788 -12.222 1.00 82.16 135 LEU E C 1
ATOM 2792 O O . LEU E 1 86 ? 23.402 -66.651 -12.344 1.00 88.44 135 LEU E O 1
ATOM 2797 N N . LEU E 1 87 ? 23.643 -68.905 -12.427 1.00 81.67 136 LEU E N 1
ATOM 2798 C CA . LEU E 1 87 ? 25.076 -68.871 -12.724 1.00 72.62 136 LEU E CA 1
ATOM 2799 C C . LEU E 1 87 ? 25.425 -69.213 -14.166 1.00 78.46 136 LEU E C 1
ATOM 2800 O O . LEU E 1 87 ? 26.611 -69.181 -14.517 1.00 76.58 136 LEU E O 1
ATOM 2805 N N . LYS E 1 88 ? 24.431 -69.520 -15.010 1.00 77.20 137 LYS E N 1
ATOM 2806 C CA . LYS E 1 88 ? 24.693 -69.800 -16.421 1.00 87.29 137 LYS E CA 1
ATOM 2807 C C . LYS E 1 88 ? 25.520 -68.700 -17.084 1.00 99.91 137 LYS E C 1
ATOM 2808 O O . LYS E 1 88 ? 26.469 -68.991 -17.818 1.00 102.42 137 LYS E O 1
ATOM 2814 N N . GLN E 1 89 ? 25.189 -67.429 -16.826 1.00 107.59 138 GLN E N 1
ATOM 2815 C CA . GLN E 1 89 ? 25.794 -66.341 -17.593 1.00 113.41 138 GLN E CA 1
ATOM 2816 C C . GLN E 1 89 ? 27.174 -65.953 -17.084 1.00 107.67 138 GLN E C 1
ATOM 2817 O O . GLN E 1 89 ? 27.983 -65.432 -17.859 1.00 107.66 138 GLN E O 1
ATOM 2823 N N . ARG E 1 90 ? 27.464 -66.173 -15.804 1.00 94.26 139 ARG E N 1
ATOM 2824 C CA . ARG E 1 90 ? 28.791 -65.847 -15.301 1.00 90.35 139 ARG E CA 1
ATOM 2825 C C . ARG E 1 90 ? 29.855 -66.692 -15.998 1.00 94.99 139 ARG E C 1
ATOM 2826 O O . ARG E 1 90 ? 29.619 -67.844 -16.372 1.00 92.05 139 ARG E O 1
ATOM 2834 N N . THR E 1 91 ? 31.020 -66.094 -16.207 1.00 91.52 140 THR E N 1
ATOM 2835 C CA . THR E 1 91 ? 32.176 -66.834 -16.669 1.00 88.34 140 THR E CA 1
ATOM 2836 C C . THR E 1 91 ? 32.797 -67.592 -15.505 1.00 99.22 140 THR E C 1
ATOM 2837 O O . THR E 1 91 ? 32.477 -67.351 -14.337 1.00 95.21 140 THR E O 1
ATOM 2841 N N . ALA E 1 92 ? 33.702 -68.521 -15.839 1.00 98.75 141 ALA E N 1
ATOM 2842 C CA . ALA E 1 92 ? 34.429 -69.243 -14.801 1.00 86.85 141 ALA E CA 1
ATOM 2843 C C . ALA E 1 92 ? 35.136 -68.279 -13.859 1.00 92.75 141 ALA E C 1
ATOM 2844 O O . ALA E 1 92 ? 35.089 -68.452 -12.635 1.00 102.29 141 ALA E O 1
ATOM 2846 N N . GLU E 1 93 ? 35.796 -67.255 -14.413 1.00 82.24 142 GLU E N 1
ATOM 2847 C CA . GLU E 1 93 ? 36.485 -66.282 -13.576 1.00 83.96 142 GLU E CA 1
ATOM 2848 C C . GLU E 1 93 ? 35.517 -65.599 -12.630 1.00 85.22 142 GLU E C 1
ATOM 2849 O O . GLU E 1 93 ? 35.758 -65.533 -11.418 1.00 86.16 142 GLU E O 1
ATOM 2855 N N . GLU E 1 94 ? 34.419 -65.065 -13.182 1.00 85.85 143 GLU E N 1
ATOM 2856 C CA . GLU E 1 94 ? 33.458 -64.317 -12.381 1.00 94.91 143 GLU E CA 1
ATOM 2857 C C . GLU E 1 94 ? 32.975 -65.150 -11.209 1.00 99.07 143 GLU E C 1
ATOM 2858 O O . GLU E 1 94 ? 32.794 -64.632 -10.101 1.00 95.15 143 GLU E O 1
ATOM 2864 N N . LEU E 1 95 ? 32.774 -66.451 -11.439 1.00 93.05 144 LEU E N 1
ATOM 2865 C CA . LEU E 1 95 ? 32.445 -67.361 -10.349 1.00 88.01 144 LEU E CA 1
ATOM 2866 C C . LEU E 1 95 ? 33.533 -67.340 -9.292 1.00 86.98 144 LEU E C 1
ATOM 2867 O O . LEU E 1 95 ? 33.254 -67.164 -8.100 1.00 76.39 144 LEU E O 1
ATOM 2872 N N . GLN E 1 96 ? 34.787 -67.519 -9.715 1.00 95.21 145 GLN E N 1
ATOM 2873 C CA . GLN E 1 96 ? 35.892 -67.517 -8.768 1.00 105.65 145 GLN E CA 1
ATOM 2874 C C . GLN E 1 96 ? 35.846 -66.276 -7.896 1.00 107.45 145 GLN E C 1
ATOM 2875 O O . GLN E 1 96 ? 35.877 -66.367 -6.664 1.00 105.73 145 GLN E O 1
ATOM 2881 N N . GLU E 1 97 ? 35.737 -65.104 -8.526 1.00 113.38 146 GLU E N 1
ATOM 2882 C CA . GLU E 1 97 ? 35.580 -63.866 -7.774 1.00 102.08 146 GLU E CA 1
ATOM 2883 C C . GLU E 1 97 ? 34.310 -63.900 -6.934 1.00 95.89 146 GLU E C 1
ATOM 2884 O O . GLU E 1 97 ? 34.332 -63.581 -5.741 1.00 96.22 146 GLU E O 1
ATOM 2890 N N . LEU E 1 98 ? 33.197 -64.306 -7.542 1.00 90.55 147 LEU E N 1
ATOM 2891 C CA . LEU E 1 98 ? 31.952 -64.465 -6.802 1.00 93.66 147 LEU E CA 1
ATOM 2892 C C . LEU E 1 98 ? 32.118 -65.393 -5.606 1.00 108.00 147 LEU E C 1
ATOM 2893 O O . LEU E 1 98 ? 31.726 -65.053 -4.484 1.00 108.23 147 LEU E O 1
ATOM 2898 N N . GLN E 1 99 ? 32.682 -66.585 -5.831 1.00 109.25 148 GLN E N 1
ATOM 2899 C CA . GLN E 1 99 ? 32.710 -67.599 -4.778 1.00 108.94 148 GLN E CA 1
ATOM 2900 C C . GLN E 1 99 ? 33.467 -67.101 -3.556 1.00 119.34 148 GLN E C 1
ATOM 2901 O O . GLN E 1 99 ? 33.138 -67.463 -2.418 1.00 126.27 148 GLN E O 1
ATOM 2907 N N . LYS E 1 100 ? 34.485 -66.267 -3.773 1.00 121.19 149 LYS E N 1
ATOM 2908 C CA . LYS E 1 100 ? 35.203 -65.659 -2.665 1.00 112.33 149 LYS E CA 1
ATOM 2909 C C . LYS E 1 100 ? 34.509 -64.398 -2.172 1.00 103.68 149 LYS E C 1
ATOM 2910 O O . LYS E 1 100 ? 34.805 -63.922 -1.068 1.00 98.29 149 LYS E O 1
ATOM 2916 N N . LYS E 1 101 ? 33.577 -63.858 -2.958 1.00 105.28 150 LYS E N 1
ATOM 2917 C CA . LYS E 1 101 ? 32.855 -62.668 -2.529 1.00 106.00 150 LYS E CA 1
ATOM 2918 C C . LYS E 1 101 ? 31.585 -63.027 -1.760 1.00 99.10 150 LYS E C 1
ATOM 2919 O O . LYS E 1 101 ? 31.185 -62.292 -0.851 1.00 96.99 150 LYS E O 1
ATOM 2925 N N . LEU E 1 102 ? 30.896 -64.215 -2.127 1.00 91.17 151 LEU E N 1
ATOM 2926 C CA . LEU E 1 102 ? 29.546 -64.331 -1.584 1.00 83.53 151 LEU E CA 1
ATOM 2927 C C . LEU E 1 102 ? 29.471 -65.350 -0.449 1.00 92.89 151 LEU E C 1
ATOM 2928 O O . LEU E 1 102 ? 30.236 -66.320 -0.416 1.00 100.95 151 LEU E O 1
ATOM 2933 N N . PRO E 1 103 ? 28.559 -65.128 0.500 1.00 88.63 152 PRO E N 1
ATOM 2934 C CA . PRO E 1 103 ? 28.311 -66.128 1.543 1.00 83.63 152 PRO E CA 1
ATOM 2935 C C . PRO E 1 103 ? 27.733 -67.392 0.934 1.00 89.99 152 PRO E C 1
ATOM 2936 O O . PRO E 1 103 ? 27.089 -67.362 -0.117 1.00 87.47 152 PRO E O 1
ATOM 2940 N N . ASP E 1 104 ? 27.958 -68.517 1.615 1.00 95.35 153 ASP E N 1
ATOM 2941 C CA . ASP E 1 104 ? 27.504 -69.791 1.074 1.00 103.11 153 ASP E CA 1
ATOM 2942 C C . ASP E 1 104 ? 26.025 -69.738 0.708 1.00 99.73 153 ASP E C 1
ATOM 2943 O O . ASP E 1 104 ? 25.646 -70.081 -0.418 1.00 91.09 153 ASP E O 1
ATOM 2948 N N . TYR E 1 105 ? 25.180 -69.242 1.621 1.00 92.70 154 TYR E N 1
ATOM 2949 C CA . TYR E 1 105 ? 23.740 -69.351 1.407 1.00 85.80 154 TYR E CA 1
ATOM 2950 C C . TYR E 1 105 ? 23.274 -68.581 0.178 1.00 91.59 154 TYR E C 1
ATOM 2951 O O . TYR E 1 105 ? 22.192 -68.864 -0.348 1.00 96.01 154 TYR E O 1
ATOM 2960 N N . LEU E 1 106 ? 24.074 -67.631 -0.307 1.00 91.04 155 LEU E N 1
ATOM 2961 C CA . LEU E 1 106 ? 23.690 -66.856 -1.481 1.00 87.90 155 LEU E CA 1
ATOM 2962 C C . LEU E 1 106 ? 23.806 -67.669 -2.763 1.00 84.52 155 LEU E C 1
ATOM 2963 O O . LEU E 1 106 ? 23.217 -67.292 -3.786 1.00 80.09 155 LEU E O 1
ATOM 2968 N N . PHE E 1 107 ? 24.555 -68.773 -2.727 1.00 85.08 156 PHE E N 1
ATOM 2969 C CA . PHE E 1 107 ? 24.624 -69.701 -3.849 1.00 88.14 156 PHE E CA 1
ATOM 2970 C C . PHE E 1 107 ? 23.539 -70.767 -3.790 1.00 88.18 156 PHE E C 1
ATOM 2971 O O . PHE E 1 107 ? 23.376 -71.535 -4.747 1.00 84.94 156 PHE E O 1
ATOM 2979 N N . GLU E 1 108 ? 22.824 -70.853 -2.677 1.00 85.22 157 GLU E N 1
ATOM 2980 C CA . GLU E 1 108 ? 21.752 -71.812 -2.487 1.00 79.75 157 GLU E CA 1
ATOM 2981 C C . GLU E 1 108 ? 20.416 -71.215 -2.911 1.00 86.57 157 GLU E C 1
ATOM 2982 O O . GLU E 1 108 ? 20.237 -69.993 -2.973 1.00 82.81 157 GLU E O 1
ATOM 2988 N N . THR E 1 109 ? 19.468 -72.101 -3.202 1.00 78.22 158 THR E N 1
ATOM 2989 C CA . THR E 1 109 ? 18.100 -71.683 -3.471 1.00 73.64 158 THR E CA 1
ATOM 2990 C C . THR E 1 109 ? 17.366 -71.467 -2.153 1.00 79.97 158 THR E C 1
ATOM 2991 O O . THR E 1 109 ? 17.303 -72.369 -1.311 1.00 78.09 158 THR E O 1
ATOM 2995 N N . LEU E 1 110 ? 16.838 -70.257 -1.959 1.00 78.21 159 LEU E N 1
ATOM 2996 C CA . LEU E 1 110 ? 16.355 -69.840 -0.653 1.00 77.91 159 LEU E CA 1
ATOM 2997 C C . LEU E 1 110 ? 14.877 -69.492 -0.684 1.00 83.75 159 LEU E C 1
ATOM 2998 O O . LEU E 1 110 ? 14.298 -69.216 -1.740 1.00 85.58 159 LEU E O 1
ATOM 3003 N N . SER E 1 111 ? 14.278 -69.540 0.500 1.00 82.34 160 SER E N 1
ATOM 3004 C CA . SER E 1 111 ? 12.911 -69.114 0.736 1.00 71.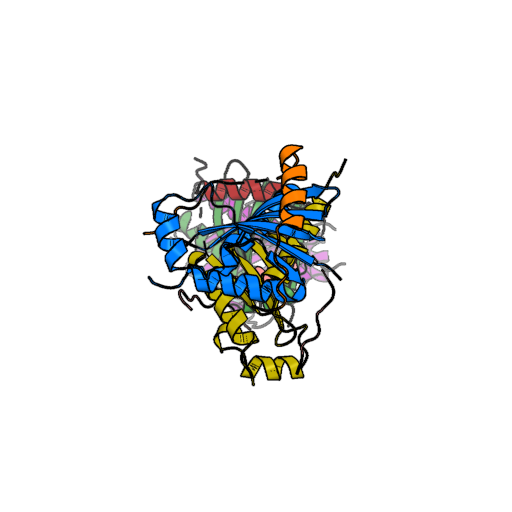79 160 SER E CA 1
ATOM 3005 C C . SER E 1 111 ? 12.897 -68.350 2.048 1.00 86.48 160 SER E C 1
ATOM 3006 O O . SER E 1 111 ? 13.449 -68.827 3.047 1.00 91.09 160 SER E O 1
ATOM 3009 N N . PHE E 1 112 ? 12.286 -67.166 2.043 1.00 81.67 161 PHE E N 1
ATOM 3010 C CA . PHE E 1 112 ? 12.293 -66.312 3.222 1.00 68.25 161 PHE E CA 1
ATOM 3011 C C . PHE E 1 112 ? 11.064 -65.414 3.180 1.00 73.26 161 PHE E C 1
ATOM 3012 O O . PHE E 1 112 ? 10.369 -65.348 2.158 1.00 80.55 161 PHE E O 1
ATOM 3020 N N . PRO E 1 113 ? 10.740 -64.743 4.282 1.00 74.08 162 PRO E N 1
ATOM 3021 C CA . PRO E 1 113 ? 9.579 -63.848 4.289 1.00 85.95 162 PRO E CA 1
ATOM 3022 C C . PRO E 1 113 ? 9.818 -62.584 3.471 1.00 85.24 162 PRO E C 1
ATOM 3023 O O . PRO E 1 113 ? 10.949 -62.159 3.221 1.00 84.26 162 PRO E O 1
ATOM 3027 N N . LEU E 1 114 ? 8.708 -61.965 3.074 1.00 87.10 163 LEU E N 1
ATOM 3028 C CA . LEU E 1 114 ? 8.782 -60.769 2.244 1.00 81.73 163 LEU E CA 1
ATOM 3029 C C . LEU E 1 114 ? 9.502 -59.637 2.964 1.00 87.36 163 LEU E C 1
ATOM 3030 O O . LEU E 1 114 ? 10.358 -58.958 2.378 1.00 80.00 163 LEU E O 1
ATOM 3035 N N . ARG E 1 115 ? 9.175 -59.430 4.245 1.00 87.36 164 ARG E N 1
ATOM 3036 C CA . ARG E 1 115 ? 9.721 -58.298 4.988 1.00 94.20 164 ARG E CA 1
ATOM 3037 C C . ARG E 1 115 ? 11.243 -58.283 4.957 1.00 98.13 164 ARG E C 1
ATOM 3038 O O . ARG E 1 115 ? 11.863 -57.212 5.043 1.00 108.41 164 ARG E O 1
ATOM 3046 N N . SER E 1 116 ? 11.859 -59.451 4.800 1.00 86.48 165 SER E N 1
ATOM 3047 C CA . SER E 1 116 ? 13.308 -59.557 4.765 1.00 72.43 165 SER E CA 1
ATOM 3048 C C . SER E 1 116 ? 13.891 -59.297 3.378 1.00 68.16 165 SER E C 1
ATOM 3049 O O . SER E 1 116 ? 15.112 -59.422 3.209 1.00 65.48 165 SER E O 1
ATOM 3052 N N . LEU E 1 117 ? 13.064 -58.896 2.401 1.00 56.53 166 LEU E N 1
ATOM 3053 C CA . LEU E 1 117 ? 13.568 -58.709 1.041 1.00 65.14 166 LEU E CA 1
ATOM 3054 C C . LEU E 1 117 ? 14.635 -57.618 0.946 1.00 64.19 166 LEU E C 1
ATOM 3055 O O . LEU E 1 117 ? 15.588 -57.750 0.164 1.00 62.97 166 LEU E O 1
ATOM 3060 N N . ASN E 1 118 ? 14.499 -56.533 1.716 1.00 66.93 167 ASN E N 1
ATOM 3061 C CA . ASN E 1 118 ? 15.487 -5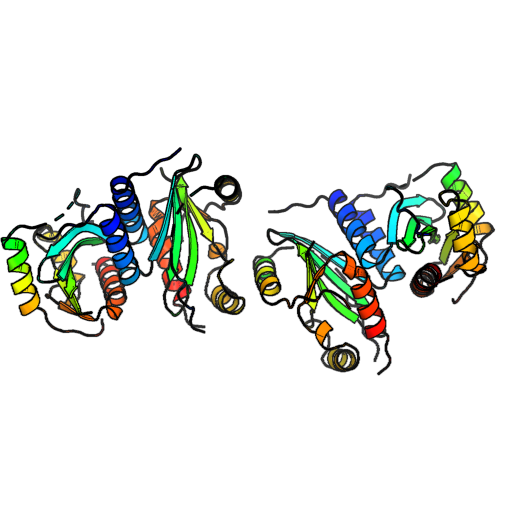5.464 1.605 1.00 66.27 167 ASN E CA 1
ATOM 3062 C C . ASN E 1 118 ? 16.801 -55.854 2.280 1.00 67.27 167 ASN E C 1
ATOM 3063 O O . ASN E 1 118 ? 17.885 -55.532 1.771 1.00 62.14 167 ASN E O 1
ATOM 3068 N N . GLN E 1 119 ? 16.733 -56.579 3.402 1.00 69.43 168 GLN E N 1
ATOM 3069 C CA . GLN E 1 119 ? 17.957 -57.140 3.975 1.00 76.18 168 GLN E CA 1
ATOM 3070 C C . GLN E 1 119 ? 18.645 -58.059 2.981 1.00 75.82 168 GLN E C 1
ATOM 3071 O O . GLN E 1 119 ? 19.878 -58.095 2.901 1.00 74.42 168 GLN E O 1
ATOM 3077 N N . PHE E 1 120 ? 17.857 -58.815 2.217 1.00 71.23 169 PHE E N 1
ATOM 3078 C CA . PHE E 1 120 ? 18.426 -59.597 1.132 1.00 70.68 169 PHE E CA 1
ATOM 3079 C C . PHE E 1 120 ? 19.160 -58.703 0.154 1.00 67.95 169 PHE E C 1
ATOM 3080 O O . PHE E 1 120 ? 20.295 -58.993 -0.247 1.00 52.64 169 PHE E O 1
ATOM 3088 N N . TYR E 1 121 ? 18.508 -57.607 -0.249 1.00 76.20 170 TYR E N 1
ATOM 3089 C CA . TYR E 1 121 ? 19.080 -56.731 -1.263 1.00 71.50 170 TYR E CA 1
ATOM 3090 C C . TYR E 1 121 ? 20.355 -56.071 -0.764 1.00 66.49 170 TYR E C 1
ATOM 3091 O O . TYR E 1 121 ? 21.314 -55.893 -1.526 1.00 63.94 170 TYR E O 1
ATOM 3100 N N . ILE E 1 122 ? 20.393 -55.725 0.519 1.00 65.70 171 ILE E N 1
ATOM 3101 C CA . ILE E 1 122 ? 21.579 -55.089 1.081 1.00 77.09 171 ILE E CA 1
ATOM 3102 C C . ILE E 1 122 ? 22.736 -56.078 1.137 1.00 89.23 171 ILE E C 1
ATOM 3103 O O . ILE E 1 122 ? 23.863 -55.754 0.742 1.00 92.95 171 ILE E O 1
ATOM 3108 N N . LYS E 1 123 ? 22.468 -57.301 1.619 1.00 86.79 172 LYS E N 1
ATOM 3109 C CA . LYS E 1 123 ? 23.509 -58.322 1.733 1.00 88.33 172 LYS E CA 1
ATOM 3110 C C . LYS E 1 123 ? 24.104 -58.671 0.377 1.00 77.71 172 LYS E C 1
ATOM 3111 O O . LYS E 1 123 ? 25.314 -58.883 0.257 1.00 77.50 172 LYS E O 1
ATOM 3117 N N . MET E 1 124 ? 23.265 -58.768 -0.652 1.00 60.43 173 MET E N 1
ATOM 3118 C CA . MET E 1 124 ? 23.793 -58.992 -1.993 1.00 65.20 173 MET E CA 1
ATOM 3119 C C . MET E 1 124 ? 24.700 -57.851 -2.429 1.00 81.07 173 MET E C 1
ATOM 3120 O O . MET E 1 124 ? 25.771 -58.085 -3.011 1.00 74.20 173 MET E O 1
ATOM 3125 N N . SER E 1 125 ? 24.274 -56.605 -2.158 1.00 87.49 174 SER E N 1
ATOM 3126 C CA . SER E 1 125 ? 24.980 -55.420 -2.644 1.00 85.45 174 SER E CA 1
ATOM 3127 C C . SER E 1 125 ? 26.315 -55.240 -1.941 1.00 79.38 174 SER E C 1
ATOM 3128 O O . SER E 1 125 ? 27.338 -54.985 -2.592 1.00 68.90 174 SER E O 1
ATOM 3131 N N . LYS E 1 126 ? 26.326 -55.377 -0.615 1.00 83.93 175 LYS E N 1
ATOM 3132 C CA . LYS E 1 126 ? 27.588 -55.426 0.115 1.00 96.22 175 LYS E CA 1
ATOM 3133 C C . LYS E 1 126 ? 28.464 -56.565 -0.393 1.00 95.23 175 LYS E C 1
ATOM 3134 O O . LYS E 1 126 ? 29.659 -56.379 -0.650 1.00 103.60 175 LYS E O 1
ATOM 3140 N N . SER E 1 127 ? 27.875 -57.755 -0.560 1.00 92.71 176 SER E N 1
ATOM 3141 C CA . SER E 1 127 ? 28.677 -58.928 -0.890 1.00 94.41 176 SER E CA 1
ATOM 3142 C C . SER E 1 127 ? 29.308 -58.799 -2.270 1.00 91.11 176 SER E C 1
ATOM 3143 O O . SER E 1 127 ? 30.435 -59.262 -2.485 1.00 96.00 176 SER E O 1
ATOM 3146 N N . LEU E 1 128 ? 28.602 -58.182 -3.223 1.00 81.44 177 LEU E N 1
ATOM 3147 C CA . LEU E 1 128 ? 29.222 -57.961 -4.525 1.00 76.11 177 LEU E CA 1
ATOM 3148 C C . LEU E 1 128 ? 30.364 -56.965 -4.429 1.00 89.46 177 LEU E C 1
ATOM 3149 O O . LEU E 1 128 ? 31.379 -57.114 -5.123 1.00 77.10 177 LEU E O 1
ATOM 3154 N N . ASN E 1 129 ? 30.213 -55.961 -3.554 1.00 107.94 178 ASN E N 1
ATOM 3155 C CA . ASN E 1 129 ? 31.160 -54.855 -3.473 1.00 111.16 178 ASN E CA 1
ATOM 3156 C C . ASN E 1 129 ? 32.474 -55.257 -2.818 1.00 119.02 178 ASN E C 1
ATOM 3157 O O . ASN E 1 129 ? 33.505 -54.631 -3.086 1.00 124.94 178 ASN E O 1
ATOM 3162 N N . LYS E 1 130 ? 32.459 -56.251 -1.930 1.00 110.81 179 LYS E N 1
ATOM 3163 C CA . LYS E 1 130 ? 33.655 -56.551 -1.154 1.00 108.12 179 LYS E CA 1
ATOM 3164 C C . LYS E 1 130 ? 34.827 -56.882 -2.071 1.00 116.94 179 LYS E C 1
ATOM 3165 O O . LYS E 1 130 ? 34.652 -57.397 -3.176 1.00 124.31 179 LYS E O 1
ATOM 3167 N N . LYS E 1 131 ? 36.034 -56.570 -1.604 1.00 121.41 180 LYS E N 1
ATOM 3168 C CA . LYS E 1 131 ? 37.256 -56.772 -2.368 1.00 116.27 180 LYS E CA 1
ATOM 3169 C C . LYS E 1 131 ? 37.661 -58.253 -2.430 1.00 118.74 180 LYS E C 1
ATOM 3170 O O . LYS E 1 131 ? 37.111 -59.125 -1.750 1.00 119.02 180 LYS E O 1
ATOM 3172 N N . VAL E 1 132 ? 38.669 -58.520 -3.257 1.00 116.70 181 VAL E N 1
ATOM 3173 C CA . VAL E 1 132 ? 39.246 -59.852 -3.451 1.00 100.20 181 VAL E CA 1
ATOM 3174 C C . VAL E 1 132 ? 40.754 -59.845 -3.207 1.00 93.58 181 VAL E C 1
ATOM 3175 O O . VAL E 1 132 ? 41.562 -59.859 -4.141 1.00 92.54 181 VAL E O 1
ATOM 3177 N N . LEU F 2 2 ? 39.293 -57.660 -11.284 1.00 115.40 72 LEU F N 1
ATOM 3178 C CA . LEU F 2 2 ? 38.314 -58.057 -12.292 1.00 118.70 72 LEU F CA 1
ATOM 3179 C C . LEU F 2 2 ? 37.092 -57.144 -12.263 1.00 126.59 72 LEU F C 1
ATOM 3180 O O . LEU F 2 2 ? 36.590 -56.779 -11.195 1.00 129.00 72 LEU F O 1
ATOM 3185 N N . LYS F 2 3 ? 36.616 -56.772 -13.447 1.00 126.67 73 LYS F N 1
ATOM 3186 C CA . LYS F 2 3 ? 35.387 -56.005 -13.595 1.00 129.66 73 LYS F CA 1
ATOM 3187 C C . LYS F 2 3 ? 34.386 -56.860 -14.359 1.00 129.49 73 LYS F C 1
ATOM 3188 O O . LYS F 2 3 ? 34.656 -57.267 -15.493 1.00 125.98 73 LYS F O 1
ATOM 3190 N N . PHE F 2 4 ? 33.248 -57.149 -13.726 1.00 132.39 74 PHE F N 1
ATOM 3191 C CA . PHE F 2 4 ? 32.175 -57.888 -14.381 1.00 128.67 74 PHE F CA 1
ATOM 3192 C C . PHE F 2 4 ? 31.580 -57.047 -15.500 1.00 133.60 74 PHE F C 1
ATOM 3193 O O . PHE F 2 4 ? 31.289 -55.862 -15.312 1.00 140.17 74 PHE F O 1
ATOM 3201 N N . LYS F 2 5 ? 31.378 -57.661 -16.663 1.00 128.59 75 LYS F N 1
ATOM 3202 C CA . LYS F 2 5 ? 30.838 -56.941 -17.808 1.00 130.45 75 LYS F CA 1
ATOM 3203 C C . LYS F 2 5 ? 29.314 -56.926 -17.754 1.00 132.18 75 LYS F C 1
ATOM 3204 O O . LYS F 2 5 ? 28.680 -57.922 -17.385 1.00 139.41 75 LYS F O 1
ATOM 3210 N N . ARG F 2 6 ? 28.729 -55.778 -18.097 1.00 130.38 76 ARG F N 1
ATOM 3211 C CA . ARG F 2 6 ? 27.277 -55.675 -18.147 1.00 125.85 76 ARG F CA 1
ATOM 3212 C C . ARG F 2 6 ? 26.743 -56.442 -19.348 1.00 132.20 76 ARG F C 1
ATOM 3213 O O . ARG F 2 6 ? 27.260 -56.320 -20.463 1.00 139.60 76 ARG F O 1
ATOM 3221 N N . HIS F 2 7 ? 25.705 -57.240 -19.117 1.00 126.83 77 HIS F N 1
ATOM 3222 C CA . HIS F 2 7 ? 25.094 -58.020 -20.181 1.00 121.87 77 HIS F CA 1
ATOM 3223 C C . HIS F 2 7 ? 23.968 -57.231 -20.834 1.00 122.87 77 HIS F C 1
ATOM 3224 O O . HIS F 2 7 ? 23.259 -56.462 -20.172 1.00 114.91 77 HIS F O 1
ATOM 3231 N N . LYS F 2 8 ? 23.825 -57.417 -22.145 1.00 129.63 78 LYS F N 1
ATOM 3232 C CA . LYS F 2 8 ? 22.809 -56.715 -22.916 1.00 138.60 78 LYS F CA 1
ATOM 3233 C C . LYS F 2 8 ? 21.424 -57.294 -22.641 1.00 144.10 78 LYS F C 1
ATOM 3234 O O . LYS F 2 8 ? 21.264 -58.484 -22.354 1.00 145.11 78 LYS F O 1
ATOM 3236 N N . ASN F 2 9 ? 20.416 -56.433 -22.737 1.00 143.32 79 ASN F N 1
ATOM 3237 C CA . ASN F 2 9 ? 19.038 -56.805 -22.431 1.00 136.93 79 ASN F CA 1
ATOM 3238 C C . ASN F 2 9 ? 18.570 -57.957 -23.324 1.00 136.04 79 ASN F C 1
ATOM 3239 O O . ASN F 2 9 ? 17.417 -58.389 -23.261 1.00 133.42 79 ASN F O 1
ATOM 3244 N N . PRO F 2 16 ? 5.836 -67.399 -20.867 1.00 84.10 86 PRO F N 1
ATOM 3245 C CA . PRO F 2 16 ? 6.668 -68.341 -20.096 1.00 82.34 86 PRO F CA 1
ATOM 3246 C C . PRO F 2 16 ? 6.623 -69.767 -20.634 1.00 87.36 86 PRO F C 1
ATOM 3247 O O . PRO F 2 16 ? 5.537 -70.336 -20.770 1.00 90.58 86 PRO F O 1
ATOM 3251 N N . THR F 2 17 ? 7.787 -70.343 -20.934 1.00 86.95 87 THR F N 1
ATOM 3252 C CA . THR F 2 17 ? 7.800 -71.712 -21.422 1.00 89.80 87 THR F CA 1
ATOM 3253 C C . THR F 2 17 ? 7.367 -72.678 -20.330 1.00 97.11 87 THR F C 1
ATOM 3254 O O . THR F 2 17 ? 7.421 -72.385 -19.128 1.00 92.79 87 THR F O 1
ATOM 3258 N N . LEU F 2 18 ? 6.944 -73.859 -20.778 1.00 97.47 88 LEU F N 1
ATOM 3259 C CA . LEU F 2 18 ? 6.604 -74.927 -19.852 1.00 89.12 88 LEU F CA 1
ATOM 3260 C C . LEU F 2 18 ? 7.800 -75.288 -18.988 1.00 85.23 88 LEU F C 1
ATOM 3261 O O . LEU F 2 18 ? 7.663 -75.484 -17.771 1.00 86.29 88 LEU F O 1
ATOM 3266 N N . GLY F 2 19 ? 8.991 -75.338 -19.593 1.00 77.32 89 GLY F N 1
ATOM 3267 C CA . GLY F 2 19 ? 10.175 -75.696 -18.830 1.00 82.47 89 GLY F CA 1
ATOM 3268 C C . GLY F 2 19 ? 10.415 -74.743 -17.679 1.00 82.93 89 GLY F C 1
ATOM 3269 O O . GLY F 2 19 ? 10.606 -75.164 -16.533 1.00 83.64 89 GLY F O 1
ATOM 3270 N N . GLU F 2 20 ? 10.360 -73.443 -17.967 1.00 74.25 90 GLU F N 1
ATOM 3271 C CA . GLU F 2 20 ? 10.473 -72.439 -16.917 1.00 74.00 90 GLU F CA 1
ATOM 3272 C C . GLU F 2 20 ? 9.450 -72.680 -15.827 1.00 64.88 90 GLU F C 1
ATOM 3273 O O . GLU F 2 20 ? 9.803 -72.800 -14.650 1.00 63.21 90 GLU F O 1
ATOM 3279 N N . ARG F 2 21 ? 8.176 -72.769 -16.203 1.00 64.60 91 ARG F N 1
ATOM 3280 C CA . ARG F 2 21 ? 7.143 -73.098 -15.227 1.00 70.01 91 ARG F CA 1
ATOM 3281 C C . ARG F 2 21 ? 7.571 -74.256 -14.333 1.00 74.19 91 ARG F C 1
ATOM 3282 O O . ARG F 2 21 ? 7.586 -74.128 -13.099 1.00 68.43 91 ARG F O 1
ATOM 3290 N N . LEU F 2 22 ? 7.980 -75.378 -14.946 1.00 68.64 92 LEU F N 1
ATOM 3291 C CA . LEU F 2 22 ? 8.302 -76.573 -14.175 1.00 81.77 92 LEU F CA 1
ATOM 3292 C C . LEU F 2 22 ? 9.498 -76.328 -13.270 1.00 77.96 92 LEU F C 1
ATOM 3293 O O . LEU F 2 22 ? 9.474 -76.683 -12.084 1.00 78.66 92 LEU F O 1
ATOM 3298 N N . ASP F 2 23 ? 10.559 -75.727 -13.820 1.00 67.38 93 ASP F N 1
ATOM 3299 C CA . ASP F 2 23 ? 11.728 -75.382 -13.014 1.00 74.72 93 ASP F CA 1
ATOM 3300 C C . ASP F 2 23 ? 11.347 -74.586 -11.770 1.00 67.29 93 ASP F C 1
ATOM 3301 O O . ASP F 2 23 ? 11.939 -74.782 -10.699 1.00 71.48 93 ASP F O 1
ATOM 3306 N N . ASN F 2 24 ? 10.329 -73.728 -11.872 1.00 55.05 94 ASN F N 1
ATOM 3307 C CA . ASN F 2 24 ? 9.881 -73.007 -10.688 1.00 72.81 94 ASN F CA 1
ATOM 3308 C C . ASN F 2 24 ? 9.350 -73.973 -9.641 1.00 75.37 94 ASN F C 1
ATOM 3309 O O . ASN F 2 24 ? 9.610 -73.811 -8.440 1.00 71.42 94 ASN F O 1
ATOM 3314 N N . LEU F 2 25 ? 8.616 -74.996 -10.087 1.00 89.08 95 LEU F N 1
ATOM 3315 C CA . LEU F 2 25 ? 8.097 -76.011 -9.175 1.00 82.31 95 LEU F CA 1
ATOM 3316 C C . LEU F 2 25 ? 9.224 -76.718 -8.444 1.00 74.83 95 LEU F C 1
ATOM 3317 O O . LEU F 2 25 ? 9.151 -76.927 -7.229 1.00 71.11 95 LEU F O 1
ATOM 3322 N N . GLN F 2 26 ? 10.293 -77.056 -9.162 1.00 75.37 96 GLN F N 1
ATOM 3323 C CA . GLN F 2 26 ? 11.438 -77.671 -8.502 1.00 82.21 96 GLN F CA 1
ATOM 3324 C C . GLN F 2 26 ? 12.087 -76.702 -7.530 1.00 82.58 96 GLN F C 1
ATOM 3325 O O . GLN F 2 26 ? 12.348 -77.058 -6.371 1.00 75.25 96 GLN F O 1
ATOM 3331 N N . ASP F 2 27 ? 12.334 -75.466 -7.985 1.00 73.35 97 ASP F N 1
ATOM 3332 C CA . ASP F 2 27 ? 13.004 -74.482 -7.143 1.00 69.31 97 ASP F CA 1
ATOM 3333 C C . ASP F 2 27 ? 12.233 -74.219 -5.865 1.00 64.59 97 ASP F C 1
ATOM 3334 O O . ASP F 2 27 ? 12.834 -74.052 -4.799 1.00 65.40 97 ASP F O 1
ATOM 3339 N N . ILE F 2 28 ? 10.905 -74.193 -5.932 1.00 64.70 98 ILE F N 1
ATOM 3340 C CA . ILE F 2 28 ? 10.171 -74.014 -4.687 1.00 76.55 98 ILE F CA 1
ATOM 3341 C C . ILE F 2 28 ? 10.358 -75.221 -3.765 1.00 82.78 98 ILE F C 1
ATOM 3342 O O . ILE F 2 28 ? 10.447 -75.070 -2.540 1.00 81.46 98 ILE F O 1
ATOM 3347 N N . LYS F 2 29 ? 10.456 -76.435 -4.330 1.00 85.71 99 LYS F N 1
ATOM 3348 C CA . LYS F 2 29 ? 10.646 -77.615 -3.485 1.00 89.13 99 LYS F CA 1
ATOM 3349 C C . LYS F 2 29 ? 12.049 -77.650 -2.903 1.00 90.76 99 LYS F C 1
ATOM 3350 O O . LYS F 2 29 ? 12.240 -78.074 -1.756 1.00 95.61 99 LYS F O 1
ATOM 3356 N N . LYS F 2 30 ? 13.040 -77.194 -3.680 1.00 79.17 100 LYS F N 1
ATOM 3357 C CA . LYS F 2 30 ? 14.422 -77.204 -3.215 1.00 69.02 100 LYS F CA 1
ATOM 3358 C C . LYS F 2 30 ? 14.677 -76.175 -2.110 1.00 72.94 100 LYS F C 1
ATOM 3359 O O . LYS F 2 30 ? 15.622 -76.341 -1.333 1.00 79.32 100 LYS F O 1
ATOM 3365 N N . ALA F 2 31 ? 13.875 -75.109 -2.025 1.00 76.35 101 ALA F N 1
ATOM 3366 C CA . ALA F 2 31 ? 14.335 -73.889 -1.359 1.00 80.87 101 ALA F CA 1
ATOM 3367 C C . ALA F 2 31 ? 14.458 -74.081 0.150 1.00 77.82 101 ALA F C 1
ATOM 3368 O O . ALA F 2 31 ? 13.529 -74.562 0.805 1.00 81.85 101 ALA F O 1
ATOM 3370 N N . LYS F 2 32 ? 15.604 -73.675 0.699 1.00 71.20 102 LYS F N 1
ATOM 3371 C CA . LYS F 2 32 ? 15.876 -73.752 2.132 1.00 61.77 102 LYS F CA 1
ATOM 3372 C C . LYS F 2 32 ? 15.245 -72.557 2.826 1.00 73.40 102 LYS F C 1
ATOM 3373 O O . LYS F 2 32 ? 15.600 -71.408 2.544 1.00 102.09 102 LYS F O 1
ATOM 3379 N N . ARG F 2 33 ? 14.317 -72.817 3.734 1.00 70.22 103 ARG F N 1
ATOM 3380 C CA . ARG F 2 33 ? 13.660 -71.728 4.437 1.00 73.79 103 ARG F CA 1
ATOM 3381 C C . ARG F 2 33 ? 14.635 -71.066 5.393 1.00 83.79 103 ARG F C 1
ATOM 3382 O O . ARG F 2 33 ? 15.359 -71.745 6.125 1.00 93.31 103 ARG F O 1
ATOM 3390 N N . VAL F 2 34 ? 14.656 -69.737 5.358 1.00 83.68 104 VAL F N 1
ATOM 3391 C CA . VAL F 2 34 ? 15.501 -68.879 6.177 1.00 83.19 104 VAL F CA 1
ATOM 3392 C C . VAL F 2 34 ? 14.647 -67.666 6.515 1.00 88.17 104 VAL F C 1
ATOM 3393 O O . VAL F 2 34 ? 13.735 -67.319 5.764 1.00 86.92 104 VAL F O 1
ATOM 3397 N N . GLU F 2 35 ? 14.910 -67.028 7.660 1.00 90.56 105 GLU F N 1
ATOM 3398 C CA . GLU F 2 35 ? 14.065 -65.921 8.095 1.00 104.53 105 GLU F CA 1
ATOM 3399 C C . GLU F 2 35 ? 14.788 -64.585 8.250 1.00 112.61 105 GLU F C 1
ATOM 3400 O O . GLU F 2 35 ? 14.148 -63.534 8.098 1.00 97.63 105 GLU F O 1
ATOM 3406 N N . ASN F 2 36 ? 16.087 -64.589 8.541 1.00 124.39 106 ASN F N 1
ATOM 3407 C CA . ASN F 2 36 ? 16.882 -63.378 8.687 1.00 123.17 106 ASN F CA 1
ATOM 3408 C C . ASN F 2 36 ? 18.110 -63.496 7.799 1.00 112.91 106 ASN F C 1
ATOM 3409 O O . ASN F 2 36 ? 18.578 -64.600 7.510 1.00 105.12 106 ASN F O 1
ATOM 3414 N N . PHE F 2 37 ? 18.629 -62.355 7.365 1.00 103.20 107 PHE F N 1
ATOM 3415 C CA . PHE F 2 37 ? 19.874 -62.367 6.617 1.00 104.15 107 PHE F CA 1
ATOM 3416 C C . PHE F 2 37 ? 21.004 -61.711 7.397 1.00 118.03 107 PHE F C 1
ATOM 3417 O O . PHE F 2 37 ? 22.176 -61.869 7.055 1.00 131.78 107 PHE F O 1
ATOM 3425 N N . LEU G 1 13 ? 24.547 18.218 1.430 1.00 99.32 62 LEU G N 1
ATOM 3426 C CA . LEU G 1 13 ? 25.453 18.467 2.540 1.00 108.58 62 LEU G CA 1
ATOM 3427 C C . LEU G 1 13 ? 25.163 17.557 3.732 1.00 122.78 62 LEU G C 1
ATOM 3428 O O . LEU G 1 13 ? 25.845 17.667 4.753 1.00 129.11 62 LEU G O 1
ATOM 3430 N N . TYR G 1 14 ? 24.174 16.660 3.612 1.00 119.92 63 TYR G N 1
ATOM 3431 C CA . TYR G 1 14 ? 23.851 15.700 4.676 1.00 115.44 63 TYR G CA 1
ATOM 3432 C C . TYR G 1 14 ? 23.430 14.361 4.062 1.00 124.46 63 TYR G C 1
ATOM 3433 O O . TYR G 1 14 ? 22.316 13.876 4.243 1.00 131.00 63 TYR G O 1
ATOM 3442 N N . PHE G 1 15 ? 24.344 13.745 3.319 1.00 118.96 64 PHE G N 1
ATOM 3443 C CA . PHE G 1 15 ? 24.019 12.519 2.605 1.00 118.64 64 PHE G CA 1
ATOM 3444 C C . PHE G 1 15 ? 23.861 11.357 3.581 1.00 122.48 64 PHE G C 1
ATOM 3445 O O . PHE G 1 15 ? 24.752 11.092 4.398 1.00 125.22 64 PHE G O 1
ATOM 3453 N N . GLN G 1 16 ? 22.734 10.648 3.475 1.00 119.66 65 GLN G N 1
ATOM 3454 C CA . GLN G 1 16 ? 22.469 9.422 4.223 1.00 107.40 65 GLN G CA 1
ATOM 3455 C C . GLN G 1 16 ? 22.509 8.243 3.262 1.00 101.52 65 GLN G C 1
ATOM 3456 O O . GLN G 1 16 ? 21.770 8.222 2.271 1.00 101.34 65 GLN G O 1
ATOM 3462 N N . SER G 1 17 ? 23.353 7.261 3.561 1.00 106.25 66 SER G N 1
ATOM 3463 C CA . SER G 1 17 ? 23.374 6.043 2.764 1.00 98.86 66 SER G CA 1
ATOM 3464 C C . SER G 1 17 ? 22.158 5.177 3.075 1.00 85.65 66 SER G C 1
ATOM 3465 O O . SER G 1 17 ? 21.522 5.297 4.124 1.00 79.98 66 SER G O 1
ATOM 3468 N N . ASN G 1 18 ? 21.846 4.292 2.131 1.00 87.05 67 ASN G N 1
ATOM 3469 C CA . ASN G 1 18 ? 20.777 3.322 2.329 1.00 81.05 67 ASN G CA 1
ATOM 3470 C C . ASN G 1 18 ? 20.963 2.549 3.623 1.00 85.58 67 ASN G C 1
ATOM 3471 O O . ASN G 1 18 ? 20.017 2.372 4.399 1.00 82.90 67 ASN G O 1
ATOM 3476 N N . ALA G 1 19 ? 22.188 2.070 3.859 1.00 87.27 68 ALA G N 1
ATOM 3477 C CA . ALA G 1 19 ? 22.523 1.392 5.107 1.00 79.61 68 ALA G CA 1
ATOM 3478 C C . ALA G 1 19 ? 22.225 2.271 6.315 1.00 93.43 68 ALA G C 1
ATOM 3479 O O . ALA G 1 19 ? 21.474 1.873 7.216 1.00 94.23 68 ALA G O 1
ATOM 3481 N N . GLU G 1 20 ? 22.813 3.480 6.343 1.00 87.88 69 GLU G N 1
ATOM 3482 C CA . GLU G 1 20 ? 22.641 4.387 7.474 1.00 74.95 69 GLU G CA 1
ATOM 3483 C C . GLU G 1 20 ? 21.171 4.657 7.763 1.00 69.92 69 GLU G C 1
ATOM 3484 O O . GLU G 1 20 ? 20.789 4.854 8.923 1.00 63.04 69 GLU G O 1
ATOM 3490 N N . THR G 1 21 ? 20.331 4.666 6.732 1.00 68.33 70 THR G N 1
ATOM 3491 C CA . THR G 1 21 ? 18.919 4.949 6.946 1.00 69.18 70 THR G CA 1
ATOM 3492 C C . THR G 1 21 ? 18.241 3.822 7.715 1.00 82.68 70 THR G C 1
ATOM 3493 O O . THR G 1 21 ? 17.436 4.077 8.621 1.00 83.51 70 THR G O 1
ATOM 3497 N N . ILE G 1 22 ? 18.558 2.569 7.361 1.00 74.70 71 ILE G N 1
ATOM 3498 C CA . ILE G 1 22 ? 18.012 1.413 8.067 1.00 77.40 71 ILE G CA 1
ATOM 3499 C C . ILE G 1 22 ? 18.266 1.537 9.557 1.00 76.00 71 ILE G C 1
ATOM 3500 O O . ILE G 1 22 ? 17.389 1.255 10.385 1.00 66.99 71 ILE G O 1
ATOM 3505 N N . GLU G 1 23 ? 19.469 1.977 9.920 1.00 73.83 72 GLU G N 1
ATOM 3506 C CA . GLU G 1 23 ? 19.784 2.121 11.334 1.00 79.46 72 GLU G CA 1
ATOM 3507 C C . GLU G 1 23 ? 18.996 3.261 11.957 1.00 78.86 72 GLU G C 1
ATOM 3508 O O . GLU G 1 23 ? 18.535 3.149 13.100 1.00 82.82 72 GLU G O 1
ATOM 3514 N N . ILE G 1 24 ? 18.813 4.362 11.216 1.00 80.27 73 ILE G N 1
ATOM 3515 C CA . ILE G 1 24 ? 18.056 5.491 11.753 1.00 73.37 73 ILE G CA 1
ATOM 3516 C C . ILE G 1 24 ? 16.587 5.116 11.933 1.00 70.44 73 ILE G C 1
ATOM 3517 O O . ILE G 1 24 ? 15.963 5.470 12.942 1.00 69.20 73 ILE G O 1
ATOM 3522 N N . ILE G 1 25 ? 16.014 4.391 10.967 1.00 64.76 74 ILE G N 1
ATOM 3523 C CA . ILE G 1 25 ? 14.626 3.952 11.096 1.00 70.45 74 ILE G CA 1
ATOM 3524 C C . ILE G 1 25 ? 14.489 2.936 12.221 1.00 71.78 74 ILE G C 1
ATOM 3525 O O . ILE G 1 25 ? 13.499 2.936 12.962 1.00 75.38 74 ILE G O 1
ATOM 3530 N N . LYS G 1 26 ? 15.460 2.032 12.345 1.00 66.14 75 LYS G N 1
ATOM 3531 C CA . LYS G 1 26 ? 15.429 1.079 13.447 1.00 74.28 75 LYS G CA 1
ATOM 3532 C C . LYS G 1 26 ? 15.467 1.802 14.782 1.00 77.58 75 LYS G C 1
ATOM 3533 O O . LYS G 1 26 ? 14.653 1.528 15.673 1.00 80.83 75 LYS G O 1
ATOM 3539 N N . ASP G 1 27 ? 16.414 2.735 14.936 1.00 78.05 76 ASP G N 1
ATOM 3540 C CA . ASP G 1 27 ? 16.516 3.499 16.176 1.00 74.05 76 ASP G CA 1
ATOM 3541 C C . ASP G 1 27 ? 15.185 4.149 16.521 1.00 62.98 76 ASP G C 1
ATOM 3542 O O . ASP G 1 27 ? 14.685 4.025 17.645 1.00 63.09 76 ASP G O 1
ATOM 3547 N N . LEU G 1 28 ? 14.576 4.804 15.547 1.00 58.43 77 LEU G N 1
ATOM 3548 C CA . LEU G 1 28 ? 13.308 5.466 15.788 1.00 68.38 77 LEU G CA 1
ATOM 3549 C C . LEU G 1 28 ? 12.289 4.515 16.404 1.00 58.83 77 LEU G C 1
ATOM 3550 O O . LEU G 1 28 ? 11.719 4.802 17.459 1.00 60.50 77 LEU G O 1
ATOM 3555 N N . PHE G 1 29 ? 12.067 3.366 15.785 1.00 67.74 78 PHE G N 1
ATOM 3556 C CA . PHE G 1 29 ? 10.935 2.553 16.208 1.00 68.16 78 PHE G CA 1
ATOM 3557 C C . PHE G 1 29 ? 11.144 1.905 17.565 1.00 65.78 78 PHE G C 1
ATOM 3558 O O . PHE G 1 29 ? 10.159 1.604 18.255 1.00 67.37 78 PHE G O 1
ATOM 3566 N N . GLU G 1 30 ? 12.393 1.743 17.990 1.00 65.50 79 GLU G N 1
ATOM 3567 C CA . GLU G 1 30 ? 12.642 1.244 19.332 1.00 68.56 79 GLU G CA 1
ATOM 3568 C C . GLU G 1 30 ? 12.142 2.233 20.370 1.00 73.65 79 GLU G C 1
ATOM 3569 O O . GLU G 1 30 ? 11.390 1.866 21.282 1.00 66.57 79 GLU G O 1
ATOM 3575 N N . HIS G 1 31 ? 12.539 3.504 20.235 1.00 76.74 80 HIS G N 1
ATOM 3576 C CA . HIS G 1 31 ? 12.067 4.534 21.158 1.00 71.04 80 HIS G CA 1
ATOM 3577 C C . HIS G 1 31 ? 10.578 4.794 20.971 1.00 70.03 80 HIS G C 1
ATOM 3578 O O . HIS G 1 31 ? 9.819 4.855 21.948 1.00 66.37 80 HIS G O 1
ATOM 3585 N N . LEU G 1 32 ? 10.142 4.917 19.718 1.00 67.61 81 LEU G N 1
ATOM 3586 C CA . LEU G 1 32 ? 8.735 5.174 19.435 1.00 66.33 81 LEU G CA 1
ATOM 3587 C C . LEU G 1 32 ? 7.833 4.057 19.962 1.00 61.46 81 LEU G C 1
ATOM 3588 O O . LEU G 1 32 ? 6.925 4.311 20.764 1.00 53.35 81 LEU G O 1
ATOM 3593 N N . CYS G 1 33 ? 8.067 2.810 19.517 1.00 67.65 82 CYS G N 1
ATOM 3594 C CA . CYS G 1 33 ? 7.096 1.731 19.687 1.00 74.67 82 CYS G CA 1
ATOM 3595 C C . CYS G 1 33 ? 7.524 0.583 20.599 1.00 70.12 82 CYS G C 1
ATOM 3596 O O . CYS G 1 33 ? 6.685 -0.269 20.914 1.00 55.27 82 CYS G O 1
ATOM 3599 N N . GLY G 1 34 ? 8.770 0.551 21.063 1.00 69.62 83 GLY G N 1
ATOM 3600 C CA . GLY G 1 34 ? 9.215 -0.537 21.905 1.00 71.81 83 GLY G CA 1
ATOM 3601 C C . GLY G 1 34 ? 9.527 -1.794 21.131 1.00 78.42 83 GLY G C 1
ATOM 3602 O O . GLY G 1 34 ? 9.456 -2.893 21.692 1.00 67.81 83 GLY G O 1
ATOM 3603 N N . VAL G 1 35 ? 9.863 -1.653 19.849 1.00 74.18 84 VAL G N 1
ATOM 3604 C CA . VAL G 1 35 ? 10.131 -2.758 18.945 1.00 58.13 84 VAL G CA 1
ATOM 3605 C C . VAL G 1 35 ? 11.513 -2.556 18.347 1.00 64.28 84 VAL G C 1
ATOM 3606 O O . VAL G 1 35 ? 11.911 -1.423 18.035 1.00 63.93 84 VAL G O 1
ATOM 3610 N N . ARG G 1 36 ? 12.225 -3.657 18.135 1.00 51.28 85 ARG G N 1
ATOM 3611 C CA . ARG G 1 36 ? 13.565 -3.594 17.576 1.00 64.17 85 ARG G CA 1
ATOM 3612 C C . ARG G 1 36 ? 13.755 -4.784 16.651 1.00 81.61 85 ARG G C 1
ATOM 3613 O O . ARG G 1 36 ? 13.685 -5.935 17.100 1.00 90.56 85 ARG G O 1
ATOM 3621 N N . VAL G 1 37 ? 13.964 -4.519 15.364 1.00 73.90 86 VAL G N 1
ATOM 3622 C CA . VAL G 1 37 ? 14.118 -5.573 14.366 1.00 68.72 86 VAL G CA 1
ATOM 3623 C C . VAL G 1 37 ? 15.607 -5.756 14.100 1.00 75.01 86 VAL G C 1
ATOM 3624 O O . VAL G 1 37 ? 16.249 -4.911 13.468 1.00 82.21 86 VAL G O 1
ATOM 3628 N N . HIS G 1 38 ? 16.157 -6.881 14.554 1.00 80.60 87 HIS G N 1
ATOM 3629 C CA . HIS G 1 38 ? 17.595 -7.126 14.442 1.00 80.22 87 HIS G CA 1
ATOM 3630 C C . HIS G 1 38 ? 17.992 -7.564 13.038 1.00 84.24 87 HIS G C 1
ATOM 3631 O O . HIS G 1 38 ? 19.038 -7.151 12.521 1.00 92.94 87 HIS G O 1
ATOM 3638 N N . ARG G 1 39 ? 17.173 -8.406 12.409 1.00 82.00 88 ARG G N 1
ATOM 3639 C CA . ARG G 1 39 ? 17.546 -9.111 11.190 1.00 69.33 88 ARG G CA 1
ATOM 3640 C C . ARG G 1 39 ? 16.300 -9.317 10.339 1.00 63.37 88 ARG G C 1
ATOM 3641 O O . ARG G 1 39 ? 15.184 -9.474 10.859 1.00 59.57 88 ARG G O 1
ATOM 3649 N N . THR G 1 40 ? 16.494 -9.291 9.020 1.00 65.75 89 THR G N 1
ATOM 3650 C CA . THR G 1 40 ? 15.446 -9.624 8.065 1.00 74.85 89 THR G CA 1
ATOM 3651 C C . THR G 1 40 ? 16.033 -10.432 6.925 1.00 82.58 89 THR G C 1
ATOM 3652 O O . THR G 1 40 ? 17.131 -10.134 6.440 1.00 85.74 89 THR G O 1
ATOM 3656 N N . TYR G 1 41 ? 15.277 -11.425 6.477 1.00 78.30 90 TYR G N 1
ATOM 3657 C CA . TYR G 1 41 ? 15.663 -12.165 5.292 1.00 67.84 90 TYR G CA 1
ATOM 3658 C C . TYR G 1 41 ? 14.417 -12.776 4.679 1.00 67.25 90 TYR G C 1
ATOM 3659 O O . TYR G 1 41 ? 13.369 -12.896 5.330 1.00 62.23 90 TYR G O 1
ATOM 3668 N N . GLU G 1 42 ? 14.541 -13.134 3.405 1.00 67.93 91 GLU G N 1
ATOM 3669 C CA . GLU G 1 42 ? 13.547 -13.935 2.707 1.00 76.79 91 GLU G CA 1
ATOM 3670 C C . GLU G 1 42 ? 14.120 -15.325 2.452 1.00 81.48 91 GLU G C 1
ATOM 3671 O O . GLU G 1 42 ? 15.318 -15.472 2.177 1.00 94.92 91 GLU G O 1
ATOM 3677 N N . ASP G 1 43 ? 13.268 -16.340 2.577 1.00 63.90 92 ASP G N 1
ATOM 3678 C CA . ASP G 1 43 ? 13.591 -17.689 2.135 1.00 70.92 92 ASP G CA 1
ATOM 3679 C C . ASP G 1 43 ? 12.414 -18.132 1.267 1.00 78.40 92 ASP G C 1
ATOM 3680 O O . ASP G 1 43 ? 11.585 -17.311 0.846 1.00 73.69 92 ASP G O 1
ATOM 3685 N N . ASP G 1 44 ? 12.310 -19.448 1.021 1.00 67.78 93 ASP G N 1
ATOM 3686 C CA . ASP G 1 44 ? 11.184 -19.978 0.255 1.00 77.47 93 ASP G CA 1
ATOM 3687 C C . ASP G 1 44 ? 9.881 -19.954 1.043 1.00 76.75 93 ASP G C 1
ATOM 3688 O O . ASP G 1 44 ? 8.807 -19.984 0.433 1.00 79.16 93 ASP G O 1
ATOM 3693 N N . THR G 1 45 ? 9.948 -19.925 2.377 1.00 70.67 94 THR G N 1
ATOM 3694 C CA . THR G 1 45 ? 8.742 -19.991 3.197 1.00 86.15 94 THR G CA 1
ATOM 3695 C C . THR G 1 45 ? 8.034 -18.646 3.269 1.00 102.16 94 THR G C 1
ATOM 3696 O O . THR G 1 45 ? 6.800 -18.588 3.341 1.00 115.14 94 THR G O 1
ATOM 3700 N N . GLY G 1 46 ? 8.800 -17.564 3.275 1.00 96.50 95 GLY G N 1
ATOM 3701 C CA . GLY G 1 46 ? 8.239 -16.239 3.424 1.00 89.04 95 GLY G CA 1
ATOM 3702 C C . GLY G 1 46 ? 9.299 -15.279 3.947 1.00 86.79 95 GLY G C 1
ATOM 3703 O O . GLY G 1 46 ? 10.501 -15.504 3.779 1.00 83.83 95 GLY G O 1
ATOM 3704 N N . LEU G 1 47 ? 8.822 -14.216 4.584 1.00 82.33 96 LEU G N 1
ATOM 3705 C CA . LEU G 1 47 ? 9.659 -13.103 5.022 1.00 76.65 96 LEU G CA 1
ATOM 3706 C C . LEU G 1 47 ? 9.744 -13.107 6.538 1.00 66.67 96 LEU G C 1
ATOM 3707 O O . LEU G 1 47 ? 8.714 -13.206 7.220 1.00 64.66 96 LEU G O 1
ATOM 3712 N N . TRP G 1 48 ? 10.960 -13.007 7.069 1.00 57.15 97 TRP G N 1
ATOM 3713 C CA . TRP G 1 48 ? 11.169 -13.292 8.482 1.00 66.10 97 TRP G CA 1
ATOM 3714 C C . TRP G 1 48 ? 11.850 -12.133 9.193 1.00 68.80 97 TRP G C 1
ATOM 3715 O O . TRP G 1 48 ? 12.797 -11.538 8.671 1.00 70.40 97 TRP G O 1
ATOM 3726 N N . PHE G 1 49 ? 11.385 -11.852 10.409 1.00 66.95 98 PHE G N 1
ATOM 3727 C CA . PHE G 1 49 ? 11.918 -10.774 11.234 1.00 67.41 98 PHE G CA 1
ATOM 3728 C C . PHE G 1 49 ? 12.292 -11.290 12.615 1.00 69.46 98 PHE G C 1
ATOM 3729 O O . PHE G 1 49 ? 11.434 -11.827 13.328 1.00 63.29 98 PHE G O 1
ATOM 3737 N N . ASP G 1 50 ? 13.557 -11.096 12.998 1.00 65.24 99 ASP G N 1
ATOM 3738 C CA . ASP G 1 50 ? 14.013 -11.383 14.351 1.00 66.03 99 ASP G CA 1
ATOM 3739 C C . ASP G 1 50 ? 13.767 -10.132 15.189 1.00 68.05 99 ASP G C 1
ATOM 3740 O O . ASP G 1 50 ? 14.226 -9.043 14.837 1.00 70.30 99 ASP G O 1
ATOM 3745 N N . THR G 1 51 ? 13.072 -10.296 16.310 1.00 69.61 100 THR G N 1
ATOM 3746 C CA . THR G 1 51 ? 12.403 -9.188 16.961 1.00 54.44 100 THR G CA 1
ATOM 3747 C C . THR G 1 51 ? 12.430 -9.287 18.475 1.00 65.31 100 THR G C 1
ATOM 3748 O O . THR G 1 51 ? 12.121 -10.342 19.048 1.00 73.85 100 THR G O 1
ATOM 3752 N N . SER G 1 52 ? 12.720 -8.155 19.115 1.00 62.04 101 SER G N 1
ATOM 3753 C CA . SER G 1 52 ? 12.543 -7.987 20.549 1.00 65.97 101 SER G CA 1
ATOM 3754 C C . SER G 1 52 ? 11.659 -6.768 20.774 1.00 61.74 101 SER G C 1
ATOM 3755 O O . SER G 1 52 ? 11.944 -5.681 20.253 1.00 76.18 101 SER G O 1
ATOM 3758 N N . GLN G 1 53 ? 10.592 -6.943 21.551 1.00 55.60 102 GLN G N 1
ATOM 3759 C CA . GLN G 1 53 ? 9.672 -5.857 21.865 1.00 59.56 102 GLN G CA 1
ATOM 3760 C C . GLN G 1 53 ? 9.515 -5.715 23.370 1.00 65.92 102 GLN G C 1
ATOM 3761 O O . GLN G 1 53 ? 9.427 -6.716 24.090 1.00 83.26 102 GLN G O 1
ATOM 3767 N N . GLY G 1 54 ? 9.489 -4.483 23.845 1.00 73.39 103 GLY G N 1
ATOM 3768 C CA . GLY G 1 54 ? 9.247 -4.273 25.257 1.00 80.80 103 GLY G CA 1
ATOM 3769 C C . GLY G 1 54 ? 10.041 -3.082 25.779 1.00 88.57 103 GLY G C 1
ATOM 3770 O O . GLY G 1 54 ? 10.442 -2.199 25.016 1.00 88.13 103 GLY G O 1
ATOM 3771 N N . SER G 1 55 ? 10.257 -3.108 27.089 1.00 92.04 104 SER G N 1
ATOM 3772 C CA . SER G 1 55 ? 10.774 -1.986 27.857 1.00 86.64 104 SER G CA 1
ATOM 3773 C C . SER G 1 55 ? 11.675 -2.539 28.952 1.00 101.37 104 SER G C 1
ATOM 3774 O O . SER G 1 55 ? 12.206 -3.649 28.836 1.00 110.97 104 SER G O 1
ATOM 3777 N N . LYS G 1 56 ? 11.826 -1.777 30.037 1.00 100.38 105 LYS G N 1
ATOM 3778 C CA . LYS G 1 56 ? 12.463 -2.340 31.221 1.00 103.32 105 LYS G CA 1
ATOM 3779 C C . LYS G 1 56 ? 11.537 -3.316 31.944 1.00 104.59 105 LYS G C 1
ATOM 3780 O O . LYS G 1 56 ? 12.012 -4.290 32.541 1.00 113.95 105 LYS G O 1
ATOM 3782 N N . ASN G 1 57 ? 10.221 -3.088 31.887 1.00 96.74 106 ASN G N 1
ATOM 3783 C CA . ASN G 1 57 ? 9.285 -3.950 32.603 1.00 94.67 106 ASN G CA 1
ATOM 3784 C C . ASN G 1 57 ? 9.330 -5.372 32.063 1.00 100.53 106 ASN G C 1
ATOM 3785 O O . ASN G 1 57 ? 9.395 -6.340 32.827 1.00 105.32 106 ASN G O 1
ATOM 3790 N N . GLY G 1 58 ? 9.254 -5.520 30.749 1.00 95.94 107 GLY G N 1
ATOM 3791 C CA . GLY G 1 58 ? 9.178 -6.840 30.167 1.00 96.33 107 GLY G CA 1
ATOM 3792 C C . GLY G 1 58 ? 9.652 -6.877 28.733 1.00 102.00 107 GLY G C 1
ATOM 3793 O O . GLY G 1 58 ? 9.208 -6.069 27.911 1.00 104.38 107 GLY G O 1
ATOM 3794 N N . ILE G 1 59 ? 10.557 -7.805 28.422 1.00 94.79 108 ILE G N 1
ATOM 3795 C CA . ILE G 1 59 ? 11.086 -7.976 27.074 1.00 90.41 108 ILE G CA 1
ATOM 3796 C C . ILE G 1 59 ? 10.695 -9.358 26.571 1.00 103.27 108 ILE G C 1
ATOM 3797 O O . ILE G 1 59 ? 10.863 -10.360 27.283 1.00 111.68 108 ILE G O 1
ATOM 3802 N N . MET G 1 60 ? 10.187 -9.411 25.341 1.00 98.36 109 MET G N 1
ATOM 3803 C CA . MET G 1 60 ? 9.852 -10.666 24.684 1.00 80.64 109 MET G CA 1
ATOM 3804 C C . MET G 1 60 ? 10.596 -10.745 23.361 1.00 73.64 109 MET G C 1
ATOM 3805 O O . MET G 1 60 ? 10.516 -9.817 22.540 1.00 70.46 109 MET G O 1
ATOM 3810 N N . ASP G 1 61 ? 11.331 -11.833 23.158 1.00 64.92 110 ASP G N 1
ATOM 3811 C CA . ASP G 1 61 ? 11.960 -12.092 21.868 1.00 64.64 110 ASP G CA 1
ATOM 3812 C C . ASP G 1 61 ? 11.029 -12.979 21.070 1.00 65.52 110 ASP G C 1
ATOM 3813 O O . ASP G 1 61 ? 10.387 -13.866 21.634 1.00 80.36 110 ASP G O 1
ATOM 3818 N N . TYR G 1 62 ? 10.918 -12.717 19.772 1.00 65.69 111 TYR G N 1
ATOM 3819 C CA . TYR G 1 62 ? 10.033 -13.529 18.948 1.00 62.85 111 TYR G CA 1
ATOM 3820 C C . TYR G 1 62 ? 10.407 -13.371 17.482 1.00 68.31 111 TYR G C 1
ATOM 3821 O O . TYR G 1 62 ? 11.221 -12.519 17.106 1.00 76.05 111 TYR G O 1
ATOM 3830 N N . LYS G 1 63 ? 9.805 -14.229 16.659 1.00 58.24 112 LYS G N 1
ATOM 3831 C CA . LYS G 1 63 ? 10.099 -14.323 15.237 1.00 60.95 112 LYS G CA 1
ATOM 3832 C C . LYS G 1 63 ? 8.796 -14.125 14.480 1.00 69.15 112 LYS G C 1
ATOM 3833 O O . LYS G 1 63 ? 7.767 -14.709 14.837 1.00 67.86 112 LYS G O 1
ATOM 3839 N N . LEU G 1 64 ? 8.824 -13.267 13.471 1.00 69.35 113 LEU G N 1
ATOM 3840 C CA . LEU G 1 64 ? 7.626 -12.937 12.719 1.00 68.15 113 LEU G CA 1
ATOM 3841 C C . LEU G 1 64 ? 7.829 -13.379 11.293 1.00 65.42 113 LEU G C 1
ATOM 3842 O O . LEU G 1 64 ? 8.836 -13.006 10.667 1.00 61.79 113 LEU G O 1
ATOM 3847 N N . GLY G 1 65 ? 6.863 -14.134 10.773 1.00 54.30 114 GLY G N 1
ATOM 3848 C CA . GLY G 1 65 ? 6.855 -14.530 9.383 1.00 48.75 114 GLY G CA 1
ATOM 3849 C C . GLY G 1 65 ? 5.605 -14.080 8.660 1.00 65.10 114 GLY G C 1
ATOM 3850 O O . GLY G 1 65 ? 4.512 -14.035 9.234 1.00 62.24 114 GLY G O 1
ATOM 3851 N N . PHE G 1 66 ? 5.776 -13.749 7.382 1.00 69.77 115 PHE G N 1
ATOM 3852 C CA . PHE G 1 66 ? 4.681 -13.367 6.506 1.00 75.71 115 PHE G CA 1
ATOM 3853 C C . PHE G 1 66 ? 4.674 -14.309 5.312 1.00 82.94 115 PHE G C 1
ATOM 3854 O O . PHE G 1 66 ? 5.725 -14.544 4.707 1.00 87.66 115 PHE G O 1
ATOM 3862 N N . VAL G 1 67 ? 3.505 -14.879 5.003 1.00 83.75 116 VAL G N 1
ATOM 3863 C CA . VAL G 1 67 ? 3.370 -15.922 3.975 1.00 79.99 116 VAL G CA 1
ATOM 3864 C C . VAL G 1 67 ? 2.218 -15.639 3.018 1.00 86.22 116 VAL G C 1
ATOM 3865 O O . VAL G 1 67 ? 1.069 -15.998 3.284 1.00 87.33 116 VAL G O 1
ATOM 3869 N N . THR G 1 79 ? -2.874 -12.390 3.823 1.00 106.13 128 THR G N 1
ATOM 3870 C CA . THR G 1 79 ? -1.541 -12.918 4.074 1.00 95.96 128 THR G CA 1
ATOM 3871 C 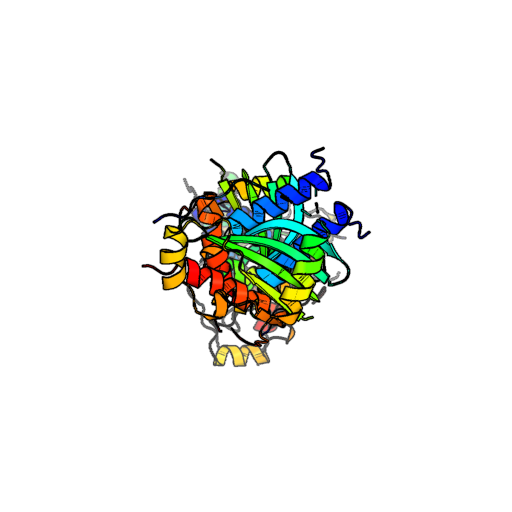C . THR G 1 79 ? -1.401 -13.468 5.481 1.00 96.24 128 THR G C 1
ATOM 3872 O O . THR G 1 79 ? -1.685 -12.784 6.458 1.00 105.02 128 THR G O 1
ATOM 3876 N N . GLU G 1 80 ? -0.948 -14.713 5.562 1.00 87.77 129 GLU G N 1
ATOM 3877 C CA . GLU G 1 80 ? -0.757 -15.376 6.842 1.00 82.55 129 GLU G CA 1
ATOM 3878 C C . GLU G 1 80 ? 0.447 -14.806 7.584 1.00 77.61 129 GLU G C 1
ATOM 3879 O O . GLU G 1 80 ? 1.502 -14.548 6.997 1.00 73.36 129 GLU G O 1
ATOM 3885 N N . VAL G 1 81 ? 0.286 -14.625 8.889 1.00 69.67 130 VAL G N 1
ATOM 3886 C CA . VAL G 1 81 ? 1.369 -14.223 9.775 1.00 61.09 130 VAL G CA 1
ATOM 3887 C C . VAL G 1 81 ? 1.694 -15.385 10.696 1.00 70.95 130 VAL G C 1
ATOM 3888 O O . VAL G 1 81 ? 0.793 -16.021 11.259 1.00 69.91 130 VAL G O 1
ATOM 3892 N N . ILE G 1 82 ? 2.980 -15.642 10.877 1.00 62.36 131 ILE G N 1
ATOM 3893 C CA . ILE G 1 82 ? 3.430 -16.660 11.810 1.00 70.30 131 ILE G CA 1
ATOM 3894 C C . ILE G 1 82 ? 4.161 -15.946 12.934 1.00 64.82 131 ILE G C 1
ATOM 3895 O O . ILE G 1 82 ? 5.004 -15.076 12.684 1.00 62.83 131 ILE G O 1
ATOM 3900 N N . TYR G 1 83 ? 3.821 -16.297 14.167 1.00 62.90 132 TYR G N 1
ATOM 3901 C CA . TYR G 1 83 ? 4.475 -15.770 15.357 1.00 60.42 132 TYR G CA 1
ATOM 3902 C C . TYR G 1 83 ? 5.113 -16.908 16.151 1.00 72.96 132 TYR G C 1
ATOM 3903 O O . TYR G 1 83 ? 4.411 -17.820 16.609 1.00 63.88 132 TYR G O 1
ATOM 3912 N N . VAL G 1 84 ? 6.427 -16.827 16.356 1.00 69.21 133 VAL G N 1
ATOM 3913 C CA . VAL G 1 84 ? 7.165 -17.836 17.106 1.00 70.17 133 VAL G CA 1
ATOM 3914 C C . VAL G 1 84 ? 7.882 -17.190 18.289 1.00 66.54 133 VAL G C 1
ATOM 3915 O O . VAL G 1 84 ? 8.869 -16.459 18.098 1.00 64.70 133 VAL G O 1
ATOM 3919 N N . PRO G 1 85 ? 7.473 -17.494 19.521 1.00 66.01 134 PRO G N 1
ATOM 3920 C CA . PRO G 1 85 ? 8.161 -16.937 20.696 1.00 64.27 134 PRO G CA 1
ATOM 3921 C C . PRO G 1 85 ? 9.553 -17.514 20.839 1.00 54.54 134 PRO G C 1
ATOM 3922 O O . PRO G 1 85 ? 9.758 -18.700 20.625 1.00 63.62 134 PRO G O 1
ATOM 3926 N N . LEU G 1 86 ? 10.518 -16.671 21.197 1.00 57.36 135 LEU G N 1
ATOM 3927 C CA . LEU G 1 86 ? 11.905 -17.102 21.367 1.00 66.62 135 LEU G CA 1
ATOM 3928 C C . LEU G 1 86 ? 12.319 -16.908 22.821 1.00 80.62 135 LEU G C 1
ATOM 3929 O O . LEU G 1 86 ? 12.576 -15.775 23.249 1.00 77.01 135 LEU G O 1
ATOM 3934 N N . LEU G 1 87 ? 12.439 -18.018 23.563 1.00 83.49 136 LEU G N 1
ATOM 3935 C CA . LEU G 1 87 ? 12.705 -17.972 24.996 1.00 72.76 136 LEU G CA 1
ATOM 3936 C C . LEU G 1 87 ? 14.153 -18.232 25.377 1.00 81.32 136 LEU G C 1
ATOM 3937 O O . LEU G 1 87 ? 14.485 -18.120 26.562 1.00 82.34 136 LEU G O 1
ATOM 3942 N N . LYS G 1 88 ? 15.016 -18.568 24.417 1.00 82.37 137 LYS G N 1
ATOM 3943 C CA . LYS G 1 88 ? 16.385 -18.945 24.754 1.00 94.05 137 LYS G CA 1
ATOM 3944 C C . LYS G 1 88 ? 17.113 -17.829 25.496 1.00 99.78 137 LYS G C 1
ATOM 3945 O O . LYS G 1 88 ? 17.876 -18.093 26.431 1.00 98.84 137 LYS G O 1
ATOM 3951 N N . GLN G 1 89 ? 16.878 -16.570 25.116 1.00 109.93 138 GLN G N 1
ATOM 3952 C CA . GLN G 1 89 ? 17.643 -15.483 25.715 1.00 112.02 138 GLN G CA 1
ATOM 3953 C C . GLN G 1 89 ? 17.114 -15.061 27.077 1.00 104.93 138 GLN G C 1
ATOM 3954 O O . GLN G 1 89 ? 17.864 -14.463 27.855 1.00 107.44 138 GLN G O 1
ATOM 3960 N N . ARG G 1 90 ? 15.858 -15.355 27.393 1.00 94.70 139 ARG G N 1
ATOM 3961 C CA . ARG G 1 90 ? 15.321 -14.948 28.682 1.00 99.34 139 ARG G CA 1
ATOM 3962 C C . ARG G 1 90 ? 15.957 -15.745 29.815 1.00 100.99 139 ARG G C 1
ATOM 3963 O O . ARG G 1 90 ? 16.227 -16.941 29.685 1.00 108.30 139 ARG G O 1
ATOM 3971 N N . THR G 1 91 ? 16.198 -15.067 30.933 1.00 96.38 140 THR G N 1
ATOM 3972 C CA . THR G 1 91 ? 16.659 -15.738 32.135 1.00 95.63 140 THR G CA 1
ATOM 3973 C C . THR G 1 91 ? 15.539 -16.590 32.716 1.00 96.07 140 THR G C 1
ATOM 3974 O O . THR G 1 91 ? 14.368 -16.463 32.340 1.00 95.84 140 THR G O 1
ATOM 3978 N N . ALA G 1 92 ? 15.916 -17.470 33.650 1.00 94.90 141 ALA G N 1
ATOM 3979 C CA . ALA G 1 92 ? 14.907 -18.246 34.355 1.00 92.59 141 ALA G CA 1
ATOM 3980 C C . ALA G 1 92 ? 13.953 -17.331 35.102 1.00 97.45 141 ALA G C 1
ATOM 3981 O O . ALA G 1 92 ? 12.737 -17.550 35.079 1.00 109.90 141 ALA G O 1
ATOM 3983 N N . GLU G 1 93 ? 14.489 -16.304 35.772 1.00 85.26 142 GLU G N 1
ATOM 3984 C CA . GLU G 1 93 ? 13.640 -15.339 36.456 1.00 87.75 142 GLU G CA 1
ATOM 3985 C C . GLU G 1 93 ? 12.703 -14.668 35.471 1.00 95.13 142 GLU G C 1
ATOM 3986 O O . GLU G 1 93 ? 11.483 -14.627 35.678 1.00 101.41 142 GLU G O 1
ATOM 3992 N N . GLU G 1 94 ? 13.274 -14.124 34.390 1.00 86.65 143 GLU G N 1
ATOM 3993 C CA . GLU G 1 94 ? 12.489 -13.359 33.432 1.00 94.52 143 GLU G CA 1
ATOM 3994 C C . GLU G 1 94 ? 11.327 -14.186 32.913 1.00 95.17 143 GLU G C 1
ATOM 3995 O O . GLU G 1 94 ? 10.218 -13.667 32.729 1.00 90.95 143 GLU G O 1
ATOM 4001 N N . LEU G 1 95 ? 11.567 -15.482 32.686 1.00 85.80 144 LEU G N 1
ATOM 4002 C CA . LEU G 1 95 ? 10.494 -16.404 32.337 1.00 87.89 144 LEU G CA 1
ATOM 4003 C C . LEU G 1 95 ? 9.423 -16.418 33.413 1.00 90.65 144 LEU G C 1
ATOM 4004 O O . LEU G 1 95 ? 8.223 -16.353 33.122 1.00 76.36 144 LEU G O 1
ATOM 4009 N N . GLN G 1 96 ? 9.849 -16.536 34.671 1.00 101.20 145 GLN G N 1
ATOM 4010 C CA . GLN G 1 96 ? 8.893 -16.575 35.767 1.00 113.37 145 GLN G CA 1
ATOM 4011 C C . GLN G 1 96 ? 8.046 -15.319 35.772 1.00 113.73 145 GLN G C 1
ATOM 4012 O O . GLN G 1 96 ? 6.820 -15.387 35.901 1.00 120.57 145 GLN G O 1
ATOM 4018 N N . GLU G 1 97 ? 8.686 -14.161 35.611 1.00 111.46 146 GLU G N 1
ATOM 4019 C CA . GLU G 1 97 ? 7.932 -12.920 35.484 1.00 105.99 146 GLU G CA 1
ATOM 4020 C C . GLU G 1 97 ? 7.053 -12.952 34.241 1.00 96.39 146 GLU G C 1
ATOM 4021 O O . GLU G 1 97 ? 5.867 -12.610 34.293 1.00 97.07 146 GLU G O 1
ATOM 4027 N N . LEU G 1 98 ? 7.616 -13.393 33.116 1.00 91.13 147 LEU G N 1
ATOM 4028 C CA . LEU G 1 98 ? 6.842 -13.521 31.888 1.00 89.21 147 LEU G CA 1
ATOM 4029 C C . LEU G 1 98 ? 5.656 -14.461 32.069 1.00 108.05 147 LEU G C 1
ATOM 4030 O O . LEU G 1 98 ? 4.536 -14.147 31.654 1.00 108.32 147 LEU G O 1
ATOM 4035 N N . GLN G 1 99 ? 5.889 -15.637 32.673 1.00 116.17 148 GLN G N 1
ATOM 4036 C CA . GLN G 1 99 ? 4.841 -16.656 32.728 1.00 115.04 148 GLN G CA 1
ATOM 4037 C C . GLN G 1 99 ? 3.634 -16.176 33.519 1.00 120.30 148 GLN G C 1
ATOM 4038 O O . GLN G 1 99 ? 2.504 -16.612 33.264 1.00 115.41 148 GLN G O 1
ATOM 4044 N N . LYS G 1 100 ? 3.851 -15.278 34.481 1.00 127.14 149 LYS G N 1
ATOM 4045 C CA . LYS G 1 100 ? 2.726 -14.640 35.149 1.00 121.43 149 LYS G CA 1
ATOM 4046 C C . LYS G 1 100 ? 2.227 -13.428 34.367 1.00 109.88 149 LYS G C 1
ATOM 4047 O O . LYS G 1 100 ? 1.076 -13.009 34.540 1.00 107.84 149 LYS G O 1
ATOM 4053 N N . LYS G 1 101 ? 3.056 -12.875 33.482 1.00 106.88 150 LYS G N 1
ATOM 4054 C CA . LYS G 1 101 ? 2.619 -11.737 32.683 1.00 104.13 150 LYS G CA 1
ATOM 4055 C C . LYS G 1 101 ? 1.871 -12.186 31.430 1.00 99.59 150 LYS G C 1
ATOM 4056 O O . LYS G 1 101 ? 0.791 -11.669 31.128 1.00 93.16 150 LYS G O 1
ATOM 4062 N N . LEU G 1 102 ? 2.438 -13.187 30.664 1.00 98.49 151 LEU G N 1
ATOM 4063 C CA . LEU G 1 102 ? 1.832 -13.360 29.349 1.00 88.96 151 LEU G CA 1
ATOM 4064 C C . LEU G 1 102 ? 0.690 -14.371 29.370 1.00 94.34 151 LEU G C 1
ATOM 4065 O O . LEU G 1 102 ? 0.692 -15.305 30.177 1.00 102.15 151 LEU G O 1
ATOM 4070 N N . PRO G 1 103 ? -0.295 -14.191 28.489 1.00 94.72 152 PRO G N 1
ATOM 4071 C CA . PRO G 1 103 ? -1.364 -15.186 28.352 1.00 92.83 152 PRO G CA 1
ATOM 4072 C C . PRO G 1 103 ? -0.827 -16.446 27.701 1.00 94.75 152 PRO G C 1
ATOM 4073 O O . PRO G 1 103 ? 0.199 -16.435 27.020 1.00 97.31 152 PRO G O 1
ATOM 4077 N N . ASP G 1 104 ? -1.563 -17.539 27.883 1.00 103.09 153 ASP G N 1
ATOM 4078 C CA . ASP G 1 104 ? -1.089 -18.820 27.381 1.00 104.47 153 ASP G CA 1
ATOM 4079 C C . ASP G 1 104 ? -0.745 -18.743 25.898 1.00 96.30 153 ASP G C 1
ATOM 4080 O O . ASP G 1 104 ? 0.364 -19.115 25.494 1.00 91.53 153 ASP G O 1
ATOM 4085 N N . TYR G 1 105 ? -1.656 -18.204 25.076 1.00 87.89 154 TYR G N 1
ATOM 4086 C CA . TYR G 1 105 ? -1.452 -18.280 23.632 1.00 77.52 154 TYR G CA 1
ATOM 4087 C C . TYR G 1 105 ? -0.173 -17.573 23.195 1.00 80.52 154 TYR G C 1
ATOM 4088 O O . TYR G 1 105 ? 0.406 -17.942 22.170 1.00 85.37 154 TYR G O 1
ATOM 4097 N N . LEU G 1 106 ? 0.305 -16.594 23.969 1.00 87.99 155 LEU G N 1
ATOM 4098 C CA . LEU G 1 106 ? 1.532 -15.878 23.627 1.00 86.16 155 LEU G CA 1
ATOM 4099 C C . LEU G 1 106 ? 2.784 -16.720 23.825 1.00 78.75 155 LEU G C 1
ATOM 4100 O O . LEU G 1 106 ? 3.861 -16.347 23.341 1.00 66.89 155 LEU G O 1
ATOM 4105 N N . PHE G 1 107 ? 2.682 -17.840 24.536 1.00 86.72 156 PHE G N 1
ATOM 4106 C CA . PHE G 1 107 ? 3.807 -18.762 24.588 1.00 78.64 156 PHE G CA 1
ATOM 4107 C C . PHE G 1 107 ? 3.750 -19.801 23.483 1.00 78.81 156 PHE G C 1
ATOM 4108 O O . PHE G 1 107 ? 4.716 -20.550 23.300 1.00 78.49 156 PHE G O 1
ATOM 4116 N N . GLU G 1 108 ? 2.640 -19.866 22.761 1.00 74.93 157 GLU G N 1
ATOM 4117 C CA . GLU G 1 108 ? 2.440 -20.828 21.694 1.00 77.67 157 GLU G CA 1
ATOM 4118 C C . GLU G 1 108 ? 2.942 -20.266 20.367 1.00 83.07 157 GLU G C 1
ATOM 4119 O O . GLU G 1 108 ? 3.230 -19.071 20.233 1.00 73.56 157 GLU G O 1
ATOM 4125 N N . THR G 1 109 ? 3.051 -21.152 19.372 1.00 73.80 158 THR G N 1
ATOM 4126 C CA . THR G 1 109 ? 3.389 -20.753 18.012 1.00 69.93 158 THR G CA 1
ATOM 4127 C C . THR G 1 109 ? 2.104 -20.545 17.227 1.00 84.02 158 THR G C 1
ATOM 4128 O O . THR G 1 109 ? 1.293 -21.467 17.102 1.00 77.53 158 THR G O 1
ATOM 4132 N N . LEU G 1 110 ? 1.914 -19.331 16.712 1.00 85.34 159 LEU G N 1
ATOM 4133 C CA . LEU G 1 110 ? 0.620 -18.935 16.189 1.00 79.25 159 LEU G CA 1
ATOM 4134 C C . LEU G 1 110 ? 0.679 -18.577 14.711 1.00 81.61 159 LEU G C 1
ATOM 4135 O O . LEU G 1 110 ? 1.741 -18.324 14.136 1.00 82.15 159 LEU G O 1
ATOM 4140 N N . SER G 1 111 ? -0.508 -18.578 14.114 1.00 80.73 160 SER G N 1
ATOM 4141 C CA . SER G 1 111 ? -0.743 -18.203 12.735 1.00 74.79 160 SER G CA 1
ATOM 4142 C C . SER G 1 111 ? -2.010 -17.368 12.738 1.00 81.35 160 SER G C 1
ATOM 4143 O O . SER G 1 111 ? -3.013 -17.789 13.322 1.00 90.27 160 SER G O 1
ATOM 4146 N N . PHE G 1 112 ? -1.964 -16.179 12.138 1.00 73.74 161 PHE G N 1
ATOM 4147 C CA . PHE G 1 112 ? -3.138 -15.315 12.145 1.00 67.75 161 PHE G CA 1
ATOM 4148 C C . PHE G 1 112 ? -3.100 -14.431 10.909 1.00 75.25 161 PHE G C 1
ATOM 4149 O O . PHE G 1 112 ? -2.049 -14.300 10.272 1.00 83.23 161 PHE G O 1
ATOM 4157 N N . PRO G 1 113 ? -4.235 -13.844 10.528 1.00 78.83 162 PRO G N 1
ATOM 4158 C CA . PRO G 1 113 ? -4.253 -12.925 9.385 1.00 81.44 162 PRO G CA 1
ATOM 4159 C C . PRO G 1 113 ? -3.390 -11.703 9.644 1.00 77.84 162 PRO G C 1
ATOM 4160 O O . PRO G 1 113 ? -3.075 -11.357 10.785 1.00 73.94 162 PRO G O 1
ATOM 4164 N N . LEU G 1 114 ? -3.025 -11.032 8.547 1.00 86.80 163 LEU G N 1
ATOM 4165 C CA . LEU G 1 114 ? -2.207 -9.829 8.650 1.00 74.99 163 LEU G CA 1
ATOM 4166 C C . LEU G 1 114 ? -2.954 -8.729 9.389 1.00 76.08 163 LEU G C 1
ATOM 4167 O O . LEU G 1 114 ? -2.423 -8.124 10.329 1.00 73.27 163 LEU G O 1
ATOM 4172 N N . ARG G 1 115 ? -4.214 -8.498 9.001 1.00 83.11 164 ARG G N 1
ATOM 4173 C CA . ARG G 1 115 ? -5.005 -7.400 9.554 1.00 91.03 164 ARG G CA 1
ATOM 4174 C C . ARG G 1 115 ? -5.006 -7.400 11.078 1.00 92.61 164 ARG G C 1
ATOM 4175 O O . ARG G 1 115 ? -5.197 -6.346 11.704 1.00 91.49 164 ARG G O 1
ATOM 4183 N N . SER G 1 116 ? -4.752 -8.553 11.693 1.00 77.58 165 SER G N 1
ATOM 4184 C CA . SER G 1 116 ? -4.760 -8.646 13.141 1.00 71.08 165 SER G CA 1
ATOM 4185 C C . SER G 1 116 ? -3.397 -8.368 13.767 1.00 65.95 165 SER G C 1
ATOM 4186 O O . SER G 1 116 ? -3.287 -8.370 14.998 1.00 64.70 165 SER G O 1
ATOM 4189 N N . LEU G 1 117 ? -2.375 -8.073 12.956 1.00 58.80 166 LEU G N 1
ATOM 4190 C CA . LEU G 1 117 ? -1.020 -7.937 13.486 1.00 62.09 166 LEU G CA 1
ATOM 4191 C C . LEU G 1 117 ? -0.894 -6.805 14.508 1.00 63.52 166 LEU G C 1
ATOM 4192 O O . LEU G 1 117 ? -0.091 -6.903 15.446 1.00 63.88 166 LEU G O 1
ATOM 4197 N N . ASN G 1 118 ? -1.644 -5.706 14.340 1.00 70.05 167 ASN G N 1
ATOM 4198 C CA . ASN G 1 118 ? -1.491 -4.608 15.299 1.00 64.61 167 ASN G CA 1
ATOM 4199 C C . ASN G 1 118 ? -2.175 -4.938 16.625 1.00 60.85 167 ASN G C 1
ATOM 4200 O O . ASN G 1 118 ? -1.602 -4.706 17.700 1.00 63.99 167 ASN G O 1
ATOM 4205 N N . GLN G 1 119 ? -3.386 -5.496 16.570 1.00 57.57 168 GLN G N 1
ATOM 4206 C CA . GLN G 1 119 ? -3.958 -6.127 17.762 1.00 75.70 168 GLN G CA 1
ATOM 4207 C C . GLN G 1 119 ? -2.957 -7.043 18.456 1.00 73.56 168 GLN G C 1
ATOM 4208 O O . GLN G 1 119 ? -2.950 -7.154 19.688 1.00 72.42 168 GLN G O 1
ATOM 4214 N N . PHE G 1 120 ? -2.138 -7.753 17.680 1.00 65.24 169 PHE G N 1
ATOM 4215 C CA . PHE G 1 120 ? -1.090 -8.555 18.295 1.00 74.89 169 PHE G CA 1
ATOM 4216 C C . PHE G 1 120 ? -0.105 -7.669 19.032 1.00 69.00 169 PHE G C 1
ATOM 4217 O O . PHE G 1 120 ? 0.225 -7.917 20.200 1.00 53.27 169 PHE G O 1
ATOM 4225 N N . TYR G 1 121 ? 0.399 -6.642 18.340 1.00 69.19 170 TYR G N 1
ATOM 4226 C CA . TYR G 1 121 ? 1.353 -5.725 18.946 1.00 70.21 170 TYR G CA 1
ATOM 4227 C C . TYR G 1 121 ? 0.817 -5.170 20.255 1.00 66.39 170 TYR G C 1
ATOM 4228 O O . TYR G 1 121 ? 1.543 -5.093 21.255 1.00 68.70 170 TYR G O 1
ATOM 4237 N N . ILE G 1 122 ? -0.470 -4.825 20.280 1.00 67.31 171 ILE G N 1
ATOM 4238 C CA . ILE G 1 122 ? -1.049 -4.186 21.458 1.00 75.26 171 ILE G CA 1
ATOM 4239 C C . ILE G 1 122 ? -1.135 -5.174 22.614 1.00 82.42 171 ILE G C 1
ATOM 4240 O O . ILE G 1 122 ? -0.782 -4.846 23.753 1.00 89.81 171 ILE G O 1
ATOM 4245 N N . LYS G 1 123 ? -1.593 -6.400 22.339 1.00 77.84 172 LYS G N 1
ATOM 4246 C CA . LYS G 1 123 ? -1.652 -7.429 23.375 1.00 80.13 172 LYS G CA 1
ATOM 4247 C C . LYS G 1 123 ? -0.287 -7.657 24.009 1.00 68.49 172 LYS G C 1
ATOM 4248 O O . LYS G 1 123 ? -0.168 -7.759 25.233 1.00 66.32 172 LYS G O 1
ATOM 4254 N N . MET G 1 124 ? 0.758 -7.740 23.189 1.00 56.84 173 MET G N 1
ATOM 4255 C CA . MET G 1 124 ? 2.099 -7.944 23.728 1.00 61.23 173 MET G CA 1
ATOM 4256 C C . MET G 1 124 ? 2.521 -6.796 24.634 1.00 76.05 173 MET G C 1
ATOM 4257 O O . MET G 1 124 ? 3.029 -7.025 25.740 1.00 73.35 173 MET G O 1
ATOM 4262 N N . SER G 1 125 ? 2.338 -5.548 24.160 1.00 79.12 174 SER G N 1
ATOM 4263 C CA . SER G 1 125 ? 2.727 -4.364 24.936 1.00 89.52 174 SER G CA 1
ATOM 4264 C C . SER G 1 125 ? 1.980 -4.298 26.260 1.00 85.47 174 SER G C 1
ATOM 4265 O O . SER G 1 125 ? 2.583 -4.068 27.317 1.00 79.13 174 SER G O 1
ATOM 4268 N N . LYS G 1 126 ? 0.657 -4.469 26.213 1.00 86.66 175 LYS G N 1
ATOM 4269 C CA . LYS G 1 126 ? -0.131 -4.526 27.439 1.00 94.81 175 LYS G CA 1
ATOM 4270 C C . LYS G 1 126 ? 0.344 -5.658 28.340 1.00 98.26 175 LYS G C 1
ATOM 4271 O O . LYS G 1 126 ? 0.537 -5.470 29.547 1.00 105.47 175 LYS G O 1
ATOM 4277 N N . SER G 1 127 ? 0.545 -6.845 27.764 1.00 90.54 176 SER G N 1
ATOM 4278 C CA . SER G 1 127 ? 0.855 -8.007 28.586 1.00 90.70 176 SER G CA 1
ATOM 4279 C C . SER G 1 127 ? 2.258 -7.918 29.172 1.00 92.56 176 SER G C 1
ATOM 4280 O O . SER G 1 127 ? 2.530 -8.524 30.216 1.00 97.22 176 SER G O 1
ATOM 4283 N N . LEU G 1 128 ? 3.164 -7.174 28.530 1.00 83.18 177 LEU G N 1
ATOM 4284 C CA . LEU G 1 128 ? 4.479 -7.004 29.135 1.00 78.91 177 LEU G CA 1
ATOM 4285 C C . LEU G 1 128 ? 4.433 -5.990 30.265 1.00 96.67 177 LEU G C 1
ATOM 4286 O O . LEU G 1 128 ? 5.154 -6.137 31.261 1.00 97.21 177 LEU G O 1
ATOM 4291 N N . ASN G 1 129 ? 3.576 -4.968 30.128 1.00 105.36 178 ASN G N 1
ATOM 4292 C CA . ASN G 1 129 ? 3.490 -3.889 31.106 1.00 108.51 178 ASN G CA 1
ATOM 4293 C C . ASN G 1 129 ? 2.782 -4.311 32.388 1.00 112.98 178 ASN G C 1
ATOM 4294 O O . ASN G 1 129 ? 3.048 -3.732 33.446 1.00 121.00 178 ASN G O 1
ATOM 4299 N N . LYS G 1 130 ? 1.868 -5.279 32.315 1.00 114.17 179 LYS G N 1
ATOM 4300 C CA . LYS G 1 130 ? 1.057 -5.636 33.473 1.00 112.91 179 LYS G CA 1
ATOM 4301 C C . LYS G 1 130 ? 1.926 -5.992 34.672 1.00 123.07 179 LYS G C 1
ATOM 4302 O O . LYS G 1 130 ? 2.817 -6.843 34.579 1.00 127.14 179 LYS G O 1
ATOM 4304 N N . LYS G 1 131 ? 1.658 -5.331 35.797 1.00 121.18 180 LYS G N 1
ATOM 4305 C CA . LYS G 1 131 ? 2.331 -5.618 37.053 1.00 118.97 180 LYS G CA 1
ATOM 4306 C C . LYS G 1 131 ? 2.065 -7.050 37.505 1.00 120.64 180 LYS G C 1
ATOM 4307 O O . LYS G 1 131 ? 1.063 -7.669 37.148 1.00 131.25 180 LYS G O 1
ATOM 4309 N N . VAL G 1 132 ? 2.986 -7.568 38.314 1.00 111.15 181 VAL G N 1
ATOM 4310 C CA . VAL G 1 132 ? 2.962 -8.953 38.780 1.00 93.48 181 VAL G CA 1
ATOM 4311 C C . VAL G 1 132 ? 4.147 -9.180 39.741 1.00 92.03 181 VAL G C 1
ATOM 4312 O O . VAL G 1 132 ? 4.118 -8.762 40.899 1.00 93.81 181 VAL G O 1
ATOM 4314 N N . LEU H 2 2 ? 10.970 -6.984 39.066 1.00 106.03 72 LEU H N 1
ATOM 4315 C CA . LEU H 2 2 ? 12.134 -7.192 38.215 1.00 114.66 72 LEU H CA 1
ATOM 4316 C C . LEU H 2 2 ? 12.118 -6.231 37.034 1.00 128.37 72 LEU H C 1
ATOM 4317 O O . LEU H 2 2 ? 11.055 -5.838 36.536 1.00 132.03 72 LEU H O 1
ATOM 4322 N N . LYS H 2 3 ? 13.311 -5.835 36.606 1.00 136.87 73 LYS H N 1
ATOM 4323 C CA . LYS H 2 3 ? 13.500 -5.099 35.367 1.00 143.15 73 LYS H CA 1
ATOM 4324 C C . LYS H 2 3 ? 14.320 -5.973 34.430 1.00 150.57 73 LYS H C 1
ATOM 4325 O O . LYS H 2 3 ? 15.364 -6.504 34.828 1.00 147.62 73 LYS H O 1
ATOM 4327 N N . PHE H 2 4 ? 13.819 -6.157 33.208 1.00 149.98 74 PHE H N 1
ATOM 4328 C CA . PHE H 2 4 ? 14.549 -6.885 32.178 1.00 145.82 74 PHE H CA 1
ATOM 4329 C C . PHE H 2 4 ? 15.730 -6.057 31.692 1.00 147.79 74 PHE H C 1
ATOM 4330 O O . PHE H 2 4 ? 15.692 -4.823 31.693 1.00 152.92 74 PHE H O 1
ATOM 4338 N N . LYS H 2 5 ? 16.781 -6.740 31.250 1.00 145.23 75 LYS H N 1
ATOM 4339 C CA . LYS H 2 5 ? 17.951 -6.062 30.710 1.00 141.05 75 LYS H CA 1
ATOM 4340 C C . LYS H 2 5 ? 17.880 -6.067 29.186 1.00 138.36 75 LYS H C 1
ATOM 4341 O O . LYS H 2 5 ? 17.547 -7.092 28.576 1.00 142.71 75 LYS H O 1
ATOM 4347 N N . ARG H 2 6 ? 18.154 -4.911 28.581 1.00 132.25 76 ARG H N 1
ATOM 4348 C CA . ARG H 2 6 ? 18.192 -4.824 27.129 1.00 123.32 76 ARG H CA 1
ATOM 4349 C C . ARG H 2 6 ? 19.378 -5.620 26.598 1.00 130.77 76 ARG H C 1
ATOM 4350 O O . ARG H 2 6 ? 20.480 -5.564 27.150 1.00 137.06 76 ARG H O 1
ATOM 4358 N N . HIS H 2 7 ? 19.145 -6.382 25.534 1.00 126.51 77 HIS H N 1
ATOM 4359 C CA . HIS H 2 7 ? 20.197 -7.157 24.898 1.00 126.28 77 HIS H CA 1
ATOM 4360 C C . HIS H 2 7 ? 20.784 -6.368 23.735 1.00 125.92 77 HIS H C 1
ATOM 4361 O O . HIS H 2 7 ? 20.073 -5.618 23.056 1.00 120.25 77 HIS H O 1
ATOM 4368 N N . LYS H 2 8 ? 22.088 -6.533 23.523 1.00 132.50 78 LYS H N 1
ATOM 4369 C CA . LYS H 2 8 ? 22.804 -5.825 22.472 1.00 139.53 78 LYS H CA 1
ATOM 4370 C C . LYS H 2 8 ? 22.507 -6.439 21.103 1.00 145.17 78 LYS H C 1
ATOM 4371 O O . LYS H 2 8 ? 22.168 -7.620 20.978 1.00 138.98 78 LYS H O 1
ATOM 4373 N N . ASN H 2 9 ? 22.657 -5.611 20.071 1.00 145.09 79 ASN H N 1
ATOM 4374 C CA . ASN H 2 9 ? 22.207 -5.922 18.713 1.00 140.67 79 ASN H CA 1
ATOM 4375 C C . ASN H 2 9 ? 22.730 -7.260 18.180 1.00 136.99 79 ASN H C 1
ATOM 4376 O O . ASN H 2 9 ? 23.833 -7.695 18.511 1.00 136.77 79 ASN H O 1
ATOM 4381 N N . PRO H 2 16 ? 20.999 -16.460 5.862 1.00 81.89 86 PRO H N 1
ATOM 4382 C CA . PRO H 2 16 ? 20.231 -17.377 6.724 1.00 80.32 86 PRO H CA 1
ATOM 4383 C C . PRO H 2 16 ? 20.708 -18.833 6.656 1.00 87.81 86 PRO H C 1
ATOM 4384 O O . PRO H 2 16 ? 20.815 -19.396 5.560 1.00 91.84 86 PRO H O 1
ATOM 4388 N N . THR H 2 17 ? 20.986 -19.436 7.814 1.00 86.93 87 THR H N 1
ATOM 4389 C CA . THR H 2 17 ? 21.519 -20.793 7.843 1.00 92.74 87 THR H CA 1
ATOM 4390 C C . THR H 2 17 ? 20.488 -21.799 7.360 1.00 95.77 87 THR H C 1
ATOM 4391 O O . THR H 2 17 ? 19.285 -21.529 7.303 1.00 99.40 87 THR H O 1
ATOM 4395 N N . LEU H 2 18 ? 20.980 -22.994 7.041 1.00 96.15 88 LEU H N 1
ATOM 4396 C CA . LEU H 2 18 ? 20.076 -24.090 6.728 1.00 88.61 88 LEU H CA 1
ATOM 4397 C C . LEU H 2 18 ? 19.192 -24.405 7.922 1.00 88.17 88 LEU H C 1
ATOM 4398 O O . LEU H 2 18 ? 17.970 -24.554 7.783 1.00 87.04 88 LEU H O 1
ATOM 4403 N N . GLY H 2 19 ? 19.792 -24.476 9.111 1.00 84.64 89 GLY H N 1
ATOM 4404 C CA . GLY H 2 19 ? 19.006 -24.739 10.302 1.00 87.71 89 GLY H CA 1
ATOM 4405 C C . GLY H 2 19 ? 17.874 -23.750 10.483 1.00 87.57 89 GLY H C 1
ATOM 4406 O O . GLY H 2 19 ? 16.760 -24.133 10.843 1.00 89.37 89 GLY H O 1
ATOM 4407 N N . GLU H 2 20 ? 18.133 -22.473 10.204 1.00 74.22 90 GLU H N 1
ATOM 4408 C CA . GLU H 2 20 ? 17.077 -21.477 10.336 1.00 79.84 90 GLU H CA 1
ATOM 4409 C C . GLU H 2 20 ? 15.954 -21.746 9.351 1.00 76.11 90 GLU H C 1
ATOM 4410 O O . GLU H 2 20 ? 14.775 -21.772 9.727 1.00 67.13 90 GLU H O 1
ATOM 4416 N N . ARG H 2 21 ? 16.305 -21.959 8.081 1.00 75.06 91 ARG H N 1
ATOM 4417 C CA . ARG H 2 21 ? 15.306 -22.323 7.082 1.00 76.27 91 ARG H CA 1
ATOM 4418 C C . ARG H 2 21 ? 14.454 -23.488 7.554 1.00 77.75 91 ARG H C 1
ATOM 4419 O O . ARG H 2 21 ? 13.218 -23.431 7.506 1.00 77.27 91 ARG H O 1
ATOM 4427 N N . LEU H 2 22 ? 15.104 -24.554 8.030 1.00 83.46 92 LEU H N 1
ATOM 4428 C CA . LEU H 2 22 ? 14.369 -25.750 8.433 1.00 91.42 92 LEU H CA 1
ATOM 4429 C C . LEU H 2 22 ? 13.464 -25.448 9.612 1.00 83.04 92 LEU H C 1
ATOM 4430 O O . LEU H 2 22 ? 12.273 -25.793 9.610 1.00 78.45 92 LEU H O 1
ATOM 4435 N N . ASP H 2 23 ? 14.020 -24.787 10.628 1.00 78.83 93 ASP H N 1
ATOM 4436 C CA . ASP H 2 23 ? 13.235 -24.411 11.792 1.00 74.43 93 ASP H CA 1
ATOM 4437 C C . ASP H 2 23 ? 11.982 -23.647 11.384 1.00 69.22 93 ASP H C 1
ATOM 4438 O O . ASP H 2 23 ? 10.902 -23.886 11.946 1.00 71.88 93 ASP H O 1
ATOM 4443 N N . ASN H 2 24 ? 12.087 -22.801 10.354 1.00 56.29 94 ASN H N 1
ATOM 4444 C CA . ASN H 2 24 ? 10.921 -22.070 9.875 1.00 71.16 94 ASN H CA 1
ATOM 4445 C C . ASN H 2 24 ? 9.841 -23.022 9.394 1.00 76.14 94 ASN H C 1
ATOM 4446 O O . ASN H 2 24 ? 8.666 -22.880 9.758 1.00 70.77 94 ASN H O 1
ATOM 4451 N N . LEU H 2 25 ? 10.227 -23.999 8.566 1.00 83.39 95 LEU H N 1
ATOM 4452 C CA . LEU H 2 25 ? 9.272 -24.974 8.040 1.00 79.71 95 LEU H CA 1
ATOM 4453 C C . LEU H 2 25 ? 8.524 -25.692 9.153 1.00 74.50 95 LEU H C 1
ATOM 4454 O O . LEU H 2 25 ? 7.297 -25.841 9.085 1.00 72.52 95 LEU H O 1
ATOM 4459 N N . GLN H 2 26 ? 9.239 -26.134 10.194 1.00 75.90 96 GLN H N 1
ATOM 4460 C CA . GLN H 2 26 ? 8.551 -26.773 11.313 1.00 81.77 96 GLN H CA 1
ATOM 4461 C C . GLN H 2 26 ? 7.596 -25.798 11.984 1.00 86.01 96 GLN H C 1
ATOM 4462 O O . GLN H 2 26 ? 6.460 -26.165 12.317 1.00 80.01 96 GLN H O 1
ATOM 4468 N N . ASP H 2 27 ? 8.037 -24.541 12.170 1.00 79.88 97 ASP H N 1
ATOM 4469 C CA . ASP H 2 27 ? 7.218 -23.555 12.874 1.00 74.61 97 ASP H CA 1
ATOM 4470 C C . ASP H 2 27 ? 5.907 -23.293 12.142 1.00 65.35 97 ASP H C 1
ATOM 4471 O O . ASP H 2 27 ? 4.857 -23.137 12.778 1.00 60.51 97 ASP H O 1
ATOM 4476 N N . ILE H 2 28 ? 5.944 -23.261 10.807 1.00 63.35 98 ILE H N 1
ATOM 4477 C CA . ILE H 2 28 ? 4.704 -23.214 10.036 1.00 72.49 98 ILE H CA 1
ATOM 4478 C C . ILE H 2 28 ? 3.788 -24.362 10.438 1.00 79.10 98 ILE H C 1
ATOM 4479 O O . ILE H 2 28 ? 2.618 -24.152 10.788 1.00 75.90 98 ILE H O 1
ATOM 4484 N N . LYS H 2 29 ? 4.314 -25.599 10.385 1.00 78.70 99 LYS H N 1
ATOM 4485 C CA . LYS H 2 29 ? 3.506 -26.786 10.682 1.00 75.25 99 LYS H CA 1
ATOM 4486 C C . LYS H 2 29 ? 2.945 -26.745 12.095 1.00 79.02 99 LYS H C 1
ATOM 4487 O O . LYS H 2 29 ? 1.765 -27.045 12.312 1.00 81.56 99 LYS H O 1
ATOM 4493 N N . LYS H 2 30 ? 3.777 -26.358 13.068 1.00 75.24 100 LYS H N 1
ATOM 4494 C CA . LYS H 2 30 ? 3.338 -26.313 14.461 1.00 74.44 100 LYS H CA 1
ATOM 4495 C C . LYS H 2 30 ? 2.224 -25.289 14.699 1.00 78.15 100 LYS H C 1
ATOM 4496 O O . LYS H 2 30 ? 1.436 -25.443 15.637 1.00 83.61 100 LYS H O 1
ATOM 4502 N N . ALA H 2 31 ? 2.141 -24.240 13.886 1.00 72.00 101 ALA H N 1
ATOM 4503 C CA . ALA H 2 31 ? 1.441 -23.037 14.329 1.00 83.32 101 ALA H CA 1
ATOM 4504 C C . ALA H 2 31 ? -0.066 -23.258 14.434 1.00 78.48 101 ALA H C 1
ATOM 4505 O O . ALA H 2 31 ? -0.699 -23.803 13.526 1.00 74.34 101 ALA H O 1
ATOM 4507 N N . LYS H 2 32 ? -0.636 -22.790 15.548 1.00 72.35 102 LYS H N 1
ATOM 4508 C CA . LYS H 2 32 ? -2.070 -22.850 15.810 1.00 72.47 102 LYS H CA 1
ATOM 4509 C C . LYS H 2 32 ? -2.748 -21.632 15.199 1.00 81.82 102 LYS H C 1
ATOM 4510 O O . LYS H 2 32 ? -2.438 -20.493 15.566 1.00 96.74 102 LYS H O 1
ATOM 4516 N N . ARG H 2 33 ? -3.667 -21.870 14.271 1.00 69.56 103 ARG H N 1
ATOM 4517 C CA . ARG H 2 33 ? -4.367 -20.766 13.641 1.00 78.45 103 ARG H CA 1
ATOM 4518 C C . ARG H 2 33 ? -5.309 -20.114 14.638 1.00 86.34 103 ARG H C 1
ATOM 4519 O O . ARG H 2 33 ? -6.040 -20.799 15.360 1.00 87.53 103 ARG H O 1
ATOM 4527 N N . VAL H 2 34 ? -5.255 -18.786 14.680 1.00 89.03 104 VAL H N 1
ATOM 4528 C CA . VAL H 2 34 ? -6.094 -17.922 15.494 1.00 86.04 104 VAL H CA 1
ATOM 4529 C C . VAL H 2 34 ? -6.421 -16.734 14.604 1.00 94.76 104 VAL H C 1
ATOM 4530 O O . VAL H 2 34 ? -5.619 -16.357 13.748 1.00 89.57 104 VAL H O 1
ATOM 4534 N N . GLU H 2 35 ? -7.609 -16.155 14.773 1.00 101.00 105 GLU H N 1
ATOM 4535 C CA . GLU H 2 35 ? -8.031 -15.084 13.882 1.00 108.21 105 GLU H CA 1
ATOM 4536 C C . GLU H 2 35 ? -8.233 -13.739 14.568 1.00 112.00 105 GLU H C 1
ATOM 4537 O O . GLU H 2 35 ? -8.297 -12.714 13.877 1.00 95.66 105 GLU H O 1
ATOM 4543 N N . ASN H 2 36 ? -8.314 -13.709 15.895 1.00 120.50 106 ASN H N 1
ATOM 4544 C CA . ASN H 2 36 ? -8.589 -12.494 16.647 1.00 124.72 106 ASN H CA 1
ATOM 4545 C C . ASN H 2 36 ? -7.841 -12.578 17.969 1.00 116.51 106 ASN H C 1
ATOM 4546 O O . ASN H 2 36 ? -7.565 -13.671 18.471 1.00 116.74 106 ASN H O 1
ATOM 4551 N N . PHE H 2 37 ? -7.508 -11.421 18.525 1.00 108.02 107 PHE H N 1
ATOM 4552 C CA . PHE H 2 37 ? -6.913 -11.404 19.851 1.00 104.54 107 PHE H CA 1
ATOM 4553 C C . PHE H 2 37 ? -7.825 -10.709 20.861 1.00 116.21 107 PHE H C 1
ATOM 4554 O O . PHE H 2 37 ? -9.047 -10.697 20.709 1.00 130.58 107 PHE H O 1
#

Secondary structure (DSSP, 8-state):
-----HHHHHHHHHHHHHHHHSEEEEEEEE-SS-EEEEEEEE-SS-EEEEEEEE---EEEEEEE-TTS-HHHHHHHHHHS-GGGGS-EEEEGGGHHHHHHHHHHHHH---/--PPPPP---HHHHHHHHHHHHH-EE----/-----HHHHHHHHHHHHHHHHSEEEEEEEE-SS-EEEEEEEE-SS-EEEEEEEE---EEEEEEE-TTS-HHHHHHHHHHS-GGGGS-EEEEGGGHHHHHHHHHHHHHS--/--PPPPP---HHHHHHHHHHHHHPEE----/-----HHHHHHHHHHHHHHHHSEEEEEEEE-SS-EEEEEEEE-SS-EEEEEEEE--EEEEEEE-SSS-HHHHHHHHHHS-GGGGS-EEEEGGGHHHHHHHHHHHHHS--/--PPPPP---HHHHHHHHHHHHHPEE----/-----HHHHHHHHHHHHHHHHSEEEEEEEE-SS-EEEEEEEE-SS-EEEEEEEE--EEEEEEE-TTS-HHHHHHHHHHS-GGGGS-EEEEGGGHHHHHHHHHHHHHS--/--PPPPP---HHHHHHHHHHHHHPEE----

InterPro domains:
  IPR020981 Monopolin complex subunit Csm1/Pcs1, C-terminal [PF12539] (73-163)
  IPR038608 Csm1/Pcs1, C-terminal domain superfamily [G3DSA:3.90.1150.80] (83-181)
  IPR040349 Monopolin complex subunit Csm1/Pcs1 [PTHR28006] (4-180)
  IPR041671 Csm1 N-terminal domain [PF18504] (1-70)

B-factor: mean 87.63, std 21.07, range [46.24, 159.27]

Solvent-accessible surface area: 28722 Å² total; per-residue (Å²): 136,104,170,41,35,76,49,88,17,16,93,37,0,21,71,7,1,38,64,1,3,17,0,26,1,56,91,23,25,73,7,129,24,14,38,1,3,51,2,22,3,24,51,62,67,0,17,0,13,0,27,1,0,29,76,198,51,77,0,2,0,12,20,50,57,200,118,15,65,79,112,5,56,131,54,0,123,180,30,9,30,123,74,0,51,71,20,2,12,0,9,39,190,6,0,46,93,0,7,61,77,0,32,142,11,1,70,47,105,95,109,71,8,136,126,51,97,120,84,83,100,33,54,102,85,73,0,80,88,14,54,175,136,18,109,106,49,89,106,61,147,95,172,38,34,76,48,90,19,15,92,34,0,20,71,6,1,38,62,0,3,16,1,28,0,63,90,20,25,72,7,124,24,15,41,1,4,54,1,22,3,28,50,63,68,0,17,0,15,0,25,1,0,27,78,154,57,53,0,0,0,12,20,42,20,173,110,4,72,15,107,8,0,93,48,0,54,192,29,8,38,96,67,0,12,35,19,1,3,0,10,38,188,8,0,44,63,0,10,67,75,0,28,142,12,2,76,49,105,113,113,71,9,131,126,58,101,127,81,80,102,35,55,100,83,70,0,82,81,13,51,171,100,21,97,116,48,86,104,51,143,99,166,37,30,77,49,91,17,15,90,36,0,22,70,6,1,42,64,0,4,15,1,28,1,60,93,22,28,73,5,124,20,15,41,2,4,53,1,22,3,26,54,59,68,0,18,0,13,0,27,0,0,30,75,102,54,0,0,0,12,18,46,60,187,111,13,74,79,114,9,60,126,47,0,127,185,26,10,43,124,84,0,52,71,19,2,3,0,13,37,185,7,0,45,79,0,9,58,70,0,30,131,16,2,80,51,100,105,121,70,7,136,130,52,101,121,74,77,104,35,49,94,81,68,0,77,89,14,54,170,134,19,106,119,48,88,109,23,148,92,177,38,34,77,49,93,19,15,94,37,0,22,72,7,2,38,64,1,4,16,0,30,1,56,90,24,25,74,8,105,26,14,38,2,2,52,2,23,4,28,54,58,71,0,17,0,14,0,27,0,0,30,79,106,61,0,0,0,12,20,55,59,202,119,13,66,78,113,7,58,130,56,0,128,176,28,8,39,122,72,0,52,70,19,3,3,0,5,38,210,11,0,46,83,0,11,61,74,0,29,142,13,2,80,51,104,94,120,69,11,137,136,52,95,126,74,79,21,24,49,72,6,64,0,54,8,13,50,72,96,20,109,115,45,99,99,42

CATH classification: 3.90.1150.80